Protein AF-A6M1L8-F1 (afdb_monomer_lite)

Secondary structure (DSSP, 8-state):
----S-EEEEEEETTEEEEEEE-TTSPBP-EEEEETTEEEEE-TT-PBP-SEEETTEEE-TTS-B----EEEEEE-TT--EEEEEEETTTEE--EEEEETTEEEEE-STT-PPP-SEEEEPSSTTPPEEEE-TTS-EEE--EEEE-TTT--EEEEETTEEP-EEEE-TTS-EEEE-TTSPBP-EEEEETTEEEEE-TTSPBP-SEEEE-SS-EEEE-TTSBBP-SEEETTEEE-TTT-BBP--SEEEEETTEEEEE-TTSPBP-EEEEETTEEEEE-SS--SS--TTBBP-SEEETTEEE-TTS-B-S---------------------BHHHHHHHHHHHHHHHHHHHTS--HHHHHHHHHHHHTTTTSSSTTGGGS----HHHHHHHHHH-HHHHHHTSTTSGGGEEE-TTT--EEEHHHHHHHHHHHHH-S--TTSS---TTSS-HHHHHHHHHHHHHHHHHHHTT--S-HHHHHHHHHHHHHSTTSSS-HHHHHHHHHHHHHHHHHHH-TT--HHHHHHHHHTT--S-HHHHHHHHTTSHHHHHHHHHHHHHH--SHHHHHHHHTT--S---HHHHHHHHHHHHHHHHHHHTT-

InterPro domains:
  IPR018337 Cell wall/choline-binding repeat [PF01473] (30-48)
  IPR018337 Cell wall/choline-binding repeat [PF01473] (245-259)
  IPR018337 Cell wall/choline-binding repeat [PF01473] (264-277)
  IPR018337 Cell wall/choline-binding repeat [PF19127] (162-206)
  IPR018337 Cell wall/choline-binding repeat [PS51170] (29-48)
  IPR018337 Cell wall/choline-binding repeat [PS51170] (161-181)
  IPR018337 Cell wall/choline-binding repeat [PS51170] (182-201)
  IPR018337 Cell wall/choline-binding repeat [PS51170] (203-222)
  IPR059823 YkzU-like domain [PF27189] (424-595)

Sequence (598 aa):
MDDNGGEWVQETVDGNSFWFYYDSNGDRVTGWIKSNGYWYYCYGDGTMAHDTMVDGYYVNDDGQWTKDEGSREIIDGNRDHFWYYVGTKGKAVTGWNKIGDTFHYYYYPDGSMARKDTINGSYSDSEEFYVDDDGNIASGTGWIKDEYSGKCYYYLEGSMQTGWVKGDDGTWYFLKSDGSMATGWQYINGFWYYLQSDGSMAANKWVNDGTGWYYLYKDGSMARGATANGYYVCQETGKMVTGAGWQHIDNKYFYLNGDDSVVTGWLKDKNIWYYFYPENSDSYYQGEMAEDTTIDGWNVGDDGGWDGESSNSQGTSDDGSTENSNRNTSSNSIIENVQKLEELAKEYYGTDDTYKINTGVMNVIRRKYNGLKWAVTAYPLDTGFIEYVRKNDDGLLNFFSDNGEGASLIDPKTGGEMDFLHFAATLNTEFTSHPGPGYVSAELSDLAGWAGDLQQSIGDLQKAQINSNIGDNVDDLTNSAKEIIGANVSSFSASDMLADVDARNIGVNLKSDSGLLLSKALQDYYSNGENSRYTTFVESYGGIDNLQKVVDGVTINARDPLTKDILNGNKISSISNNQLEALNRAFIEYLKNQTLNE

Structure (mmCIF, N/CA/C/O backbone):
data_AF-A6M1L8-F1
#
_entry.id   AF-A6M1L8-F1
#
loop_
_atom_site.group_PDB
_atom_site.id
_atom_site.type_symbol
_atom_site.label_atom_id
_atom_site.label_alt_id
_atom_site.label_comp_id
_atom_site.label_asym_id
_atom_site.label_entity_id
_atom_site.label_seq_id
_atom_site.pdbx_PDB_ins_code
_atom_site.Cartn_x
_atom_site.Cartn_y
_atom_site.Cartn_z
_atom_site.occupancy
_atom_site.B_iso_or_equiv
_atom_site.auth_seq_id
_atom_site.auth_comp_id
_atom_site.auth_asym_id
_atom_site.auth_atom_id
_atom_site.pdbx_PDB_model_num
ATOM 1 N N . MET A 1 1 ? 25.909 32.724 -34.476 1.00 40.31 1 MET A N 1
ATOM 2 C CA . MET A 1 1 ? 26.441 33.552 -35.570 1.00 40.31 1 MET A CA 1
ATOM 3 C C . MET A 1 1 ? 26.309 32.686 -36.802 1.00 40.31 1 MET A C 1
ATOM 5 O O . MET A 1 1 ? 26.901 31.617 -36.811 1.00 40.31 1 MET A O 1
ATOM 9 N N . ASP A 1 2 ? 25.388 33.038 -37.695 1.00 45.31 2 ASP A N 1
ATOM 10 C CA . ASP A 1 2 ? 25.149 32.310 -38.945 1.00 45.31 2 ASP A CA 1
ATOM 11 C C . ASP A 1 2 ? 26.040 32.921 -40.039 1.00 45.31 2 ASP A C 1
ATOM 13 O O . ASP A 1 2 ? 26.147 34.144 -40.100 1.00 45.31 2 ASP A O 1
ATOM 17 N N . ASP A 1 3 ? 26.686 32.050 -40.821 1.00 51.91 3 ASP A N 1
ATOM 18 C CA . ASP A 1 3 ? 27.523 32.281 -42.011 1.00 51.91 3 ASP A CA 1
ATOM 19 C C . ASP A 1 3 ? 28.590 33.391 -41.950 1.00 51.91 3 ASP A C 1
ATOM 21 O O . ASP A 1 3 ? 28.348 34.556 -42.260 1.00 51.91 3 ASP A O 1
ATOM 25 N N . ASN A 1 4 ? 29.844 32.982 -41.723 1.00 56.75 4 ASN A N 1
ATOM 26 C CA . ASN A 1 4 ? 31.040 33.806 -41.963 1.00 56.75 4 ASN A CA 1
ATOM 27 C C . ASN A 1 4 ? 31.448 33.880 -43.456 1.00 56.75 4 ASN A C 1
ATOM 29 O O . ASN A 1 4 ? 32.604 34.166 -43.753 1.00 56.75 4 ASN A O 1
ATOM 33 N N . GLY A 1 5 ? 30.539 33.606 -44.403 1.00 69.50 5 GLY A N 1
ATOM 34 C CA . GLY A 1 5 ? 30.810 33.734 -45.845 1.00 69.50 5 GLY A CA 1
ATOM 35 C C . GLY A 1 5 ? 31.966 32.873 -46.371 1.00 69.50 5 GLY A C 1
ATOM 36 O O . GLY A 1 5 ? 32.611 33.266 -47.340 1.00 69.50 5 GLY A O 1
ATOM 37 N N . GLY A 1 6 ? 32.250 31.752 -45.704 1.00 81.88 6 GLY A N 1
ATOM 38 C CA . GLY A 1 6 ? 33.289 30.800 -46.085 1.00 81.88 6 GLY A CA 1
ATOM 39 C C . GLY A 1 6 ? 32.756 29.654 -46.943 1.00 81.88 6 GLY A C 1
ATOM 40 O O . GLY A 1 6 ? 31.546 29.523 -47.145 1.00 81.88 6 GLY A O 1
ATOM 41 N N . GLU A 1 7 ? 33.659 28.817 -47.442 1.00 90.81 7 GLU A N 1
ATOM 42 C CA . GLU A 1 7 ? 33.337 27.717 -48.350 1.00 90.81 7 GLU A CA 1
ATOM 43 C C . GLU A 1 7 ? 33.984 26.393 -47.932 1.00 90.81 7 GLU A C 1
ATOM 45 O O . GLU A 1 7 ? 35.064 26.353 -47.339 1.00 90.81 7 GLU A O 1
ATOM 50 N N . TRP A 1 8 ? 33.294 25.298 -48.257 1.00 93.38 8 TRP A N 1
ATOM 51 C CA . TRP A 1 8 ? 33.807 23.941 -48.107 1.00 93.38 8 TRP A CA 1
ATOM 52 C C . TRP A 1 8 ? 34.560 23.526 -49.368 1.00 93.38 8 TRP A C 1
ATOM 54 O O . TRP A 1 8 ? 34.007 23.564 -50.468 1.00 93.38 8 TRP A O 1
ATOM 64 N N . VAL A 1 9 ? 35.803 23.080 -49.201 1.00 93.56 9 VAL A N 1
ATOM 65 C CA . VAL A 1 9 ? 36.676 22.612 -50.281 1.00 93.56 9 VAL A CA 1
ATOM 66 C C . VAL A 1 9 ? 37.102 21.178 -49.990 1.00 93.56 9 VAL A C 1
ATOM 68 O O . VAL A 1 9 ? 37.503 20.855 -48.871 1.00 93.56 9 VAL A O 1
ATOM 71 N N . GLN A 1 10 ? 37.012 20.310 -50.998 1.00 94.31 10 GLN A N 1
ATOM 72 C CA . GLN A 1 10 ? 37.535 18.951 -50.928 1.00 94.31 10 GLN A CA 1
ATOM 73 C C . GLN A 1 10 ? 38.934 18.913 -51.545 1.00 94.31 10 GLN A C 1
ATOM 75 O O . GLN A 1 10 ? 39.104 19.234 -52.723 1.00 94.31 10 GLN A O 1
ATOM 80 N N . GLU A 1 11 ? 39.928 18.480 -50.777 1.00 92.38 11 GLU A N 1
ATOM 81 C CA . GLU A 1 11 ? 41.299 18.302 -51.259 1.00 92.38 11 GLU A CA 1
ATOM 82 C C . GLU A 1 11 ? 41.704 16.831 -51.199 1.00 92.38 11 GLU A C 1
ATOM 84 O O . GLU A 1 11 ? 41.224 16.070 -50.361 1.00 92.38 11 GLU A O 1
ATOM 89 N N . THR A 1 12 ? 42.593 16.413 -52.103 1.00 90.38 12 THR A N 1
ATOM 90 C CA . THR A 1 12 ? 43.134 15.047 -52.112 1.00 90.38 12 THR A CA 1
ATOM 91 C C . THR A 1 12 ? 44.576 15.054 -51.628 1.00 90.38 12 THR A C 1
ATOM 93 O O . THR A 1 12 ? 45.433 15.671 -52.259 1.00 90.38 12 THR A O 1
ATOM 96 N N . VAL A 1 13 ? 44.849 14.331 -50.544 1.00 81.50 13 VAL A N 1
ATOM 97 C CA . VAL A 1 13 ? 46.181 14.170 -49.949 1.00 81.50 13 VAL A CA 1
ATOM 98 C C . VAL A 1 13 ? 46.515 12.682 -49.931 1.00 81.50 13 VAL A C 1
ATOM 100 O O . VAL A 1 13 ? 45.750 11.877 -49.407 1.00 81.50 13 VAL A O 1
ATOM 103 N N . ASP A 1 14 ? 47.623 12.301 -50.571 1.00 83.00 14 ASP A N 1
ATOM 104 C CA . ASP A 1 14 ? 48.104 10.912 -50.668 1.00 83.00 14 ASP A CA 1
ATOM 105 C C . ASP A 1 14 ? 47.052 9.891 -51.151 1.00 83.00 14 ASP A C 1
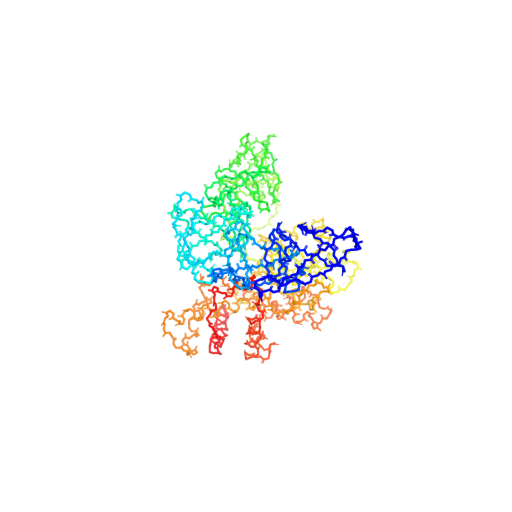ATOM 107 O O . ASP A 1 14 ? 47.060 8.721 -50.775 1.00 83.00 14 ASP A O 1
ATOM 111 N N . GLY A 1 15 ? 46.148 10.336 -52.031 1.00 83.25 15 GLY A N 1
ATOM 112 C CA . GLY A 1 15 ? 45.086 9.508 -52.609 1.00 83.25 15 GLY A CA 1
ATOM 113 C C . GLY A 1 15 ? 43.792 9.447 -51.792 1.00 83.25 15 GLY A C 1
ATOM 114 O O . GLY A 1 15 ? 42.840 8.823 -52.253 1.00 83.25 15 GLY A O 1
ATOM 115 N N . ASN A 1 16 ? 43.728 10.125 -50.642 1.00 82.62 16 ASN A N 1
ATOM 116 C CA . ASN A 1 16 ? 42.534 10.236 -49.804 1.00 82.62 16 ASN A CA 1
ATOM 117 C C . ASN A 1 16 ? 41.917 11.633 -49.922 1.00 82.62 16 ASN A C 1
ATOM 119 O O . ASN A 1 16 ? 42.639 12.628 -49.976 1.00 82.62 16 ASN A O 1
ATOM 123 N N . SER A 1 17 ? 40.587 11.716 -49.965 1.00 90.25 17 SER A N 1
ATOM 124 C CA . SER A 1 17 ? 39.860 12.985 -50.059 1.00 90.25 17 SER A CA 1
ATOM 125 C C . SER A 1 17 ? 39.425 13.467 -48.678 1.00 90.25 17 SER A C 1
ATOM 127 O O . SER A 1 17 ? 38.758 12.732 -47.957 1.00 90.25 17 SER A O 1
ATOM 129 N N . PHE A 1 18 ? 39.754 14.711 -48.339 1.00 92.69 18 PHE A N 1
ATOM 130 C CA . PHE A 1 18 ? 39.393 15.347 -47.073 1.00 92.69 18 PHE A CA 1
ATOM 131 C C . PHE A 1 18 ? 38.638 16.651 -47.332 1.00 92.69 18 PHE A C 1
ATOM 133 O O . PHE A 1 18 ? 38.859 17.308 -48.350 1.00 92.69 18 PHE A O 1
ATOM 140 N N . TRP A 1 19 ? 37.757 17.029 -46.407 1.00 95.44 19 TRP A N 1
ATOM 141 C CA . TRP A 1 19 ? 37.022 18.294 -46.451 1.00 95.44 19 TRP A CA 1
ATOM 142 C C . TRP A 1 19 ? 37.657 19.340 -45.537 1.00 95.44 19 TRP A C 1
ATOM 144 O O . TRP A 1 19 ? 38.130 19.026 -44.447 1.00 95.44 19 TRP A O 1
ATOM 154 N N . PHE A 1 20 ? 37.668 20.582 -46.009 1.00 94.50 20 PHE A N 1
ATOM 155 C CA . PHE A 1 20 ? 38.308 21.735 -45.390 1.00 94.50 20 PHE A CA 1
ATOM 156 C C . PHE A 1 20 ? 37.333 22.904 -45.459 1.00 94.50 20 PHE A C 1
ATOM 158 O O . PHE A 1 20 ? 36.641 23.062 -46.466 1.00 94.50 20 PHE A O 1
ATOM 165 N N . TYR A 1 21 ? 37.304 23.744 -44.428 1.00 93.69 21 TYR A N 1
ATOM 166 C CA . TYR A 1 21 ? 36.537 24.986 -44.456 1.00 93.69 21 TYR A CA 1
ATOM 167 C C . TYR A 1 21 ? 37.477 26.186 -44.500 1.00 93.69 21 TYR A C 1
ATOM 169 O O . TYR A 1 21 ? 38.362 26.321 -43.648 1.00 93.69 21 TYR A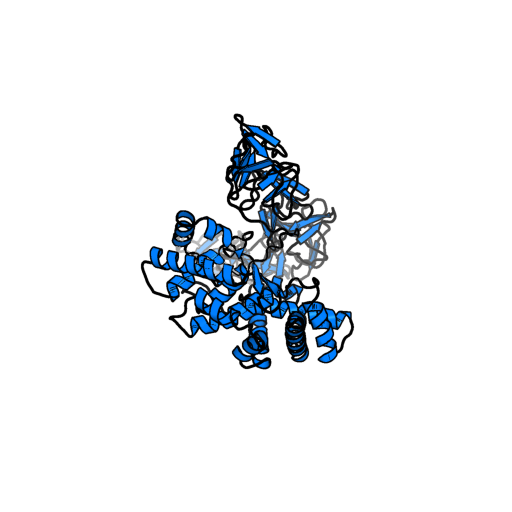 O 1
ATOM 177 N N . TYR A 1 22 ? 37.259 27.057 -45.480 1.00 91.88 22 TYR A N 1
ATOM 178 C CA . TYR A 1 22 ? 37.986 28.309 -45.646 1.00 91.88 22 TYR A CA 1
ATOM 179 C C . TYR A 1 22 ? 37.075 29.474 -45.286 1.00 91.88 22 TYR A C 1
ATOM 181 O O . TYR A 1 22 ? 35.927 29.521 -45.726 1.00 91.88 22 TYR A O 1
ATOM 189 N N . ASP A 1 23 ? 37.561 30.403 -44.467 1.00 89.38 23 ASP A N 1
ATOM 190 C CA . ASP A 1 23 ? 36.814 31.618 -44.152 1.00 89.38 23 ASP A CA 1
ATOM 191 C C . ASP A 1 23 ? 36.783 32.596 -45.344 1.00 89.38 23 ASP A C 1
ATOM 193 O O . ASP A 1 23 ? 37.383 32.365 -46.394 1.00 89.38 23 ASP A O 1
ATOM 197 N N . SER A 1 24 ? 36.093 33.729 -45.189 1.00 87.50 24 SER A N 1
ATOM 198 C CA . SER A 1 24 ? 35.987 34.747 -46.244 1.00 87.50 24 SER A CA 1
ATOM 199 C C . SER A 1 24 ? 37.325 35.368 -46.676 1.00 87.50 24 SER A C 1
ATOM 201 O O . SER A 1 24 ? 37.368 36.068 -47.688 1.00 87.50 24 SER A O 1
ATOM 203 N N . ASN A 1 25 ? 38.400 35.175 -45.904 1.00 88.12 25 ASN A N 1
ATOM 204 C CA . ASN A 1 25 ? 39.745 35.644 -46.234 1.00 88.12 25 ASN A CA 1
ATOM 205 C C . ASN A 1 25 ? 40.564 34.578 -46.980 1.00 88.12 25 ASN A C 1
ATOM 207 O O . ASN A 1 25 ? 41.665 34.879 -47.441 1.00 88.12 25 ASN A O 1
ATOM 211 N N . GLY A 1 26 ? 40.025 33.365 -47.137 1.00 86.06 26 GLY A N 1
ATOM 212 C CA . GLY A 1 26 ? 40.735 32.224 -47.705 1.00 86.06 26 GLY A CA 1
ATOM 213 C C . GLY A 1 26 ? 41.669 31.542 -46.706 1.00 86.06 26 GLY A C 1
ATOM 214 O O . GLY A 1 26 ? 42.557 30.801 -47.128 1.00 86.06 26 GLY A O 1
ATOM 215 N N . ASP A 1 27 ? 41.486 31.774 -45.402 1.00 89.69 27 ASP A N 1
ATOM 216 C CA . ASP A 1 27 ? 42.252 31.108 -44.352 1.00 89.69 27 ASP A CA 1
ATOM 217 C C . ASP A 1 27 ? 41.544 29.821 -43.903 1.00 89.69 27 ASP A C 1
ATOM 219 O O . ASP A 1 27 ? 40.321 29.775 -43.749 1.00 89.69 27 ASP A O 1
ATOM 223 N N . ARG A 1 28 ? 42.322 28.754 -43.678 1.00 91.12 28 ARG A N 1
ATOM 224 C CA . ARG A 1 28 ? 41.798 27.460 -43.217 1.00 91.12 28 ARG A CA 1
ATOM 225 C C . ARG A 1 28 ? 41.370 27.554 -41.753 1.00 91.12 28 ARG A C 1
ATOM 227 O O . ARG A 1 28 ? 42.165 27.939 -40.895 1.00 91.12 28 ARG A O 1
ATOM 234 N N . VAL A 1 29 ? 40.134 27.156 -41.465 1.00 92.56 29 VAL A N 1
ATOM 235 C CA . VAL A 1 29 ? 39.554 27.230 -40.118 1.00 92.56 29 VAL A CA 1
ATOM 236 C C . VAL A 1 29 ? 39.752 25.920 -39.354 1.00 92.56 29 VAL A C 1
ATOM 238 O O . VAL A 1 29 ? 39.668 24.832 -39.922 1.00 92.56 29 VAL A O 1
ATOM 241 N N . THR A 1 30 ? 39.990 26.031 -38.046 1.00 94.88 30 THR A N 1
ATOM 242 C CA . THR A 1 30 ? 40.072 24.916 -37.089 1.00 94.88 30 THR A CA 1
ATOM 243 C C . THR A 1 30 ? 39.086 25.137 -35.933 1.00 94.88 30 THR A C 1
ATOM 245 O O . THR A 1 30 ? 38.662 26.265 -35.670 1.00 94.88 30 THR A O 1
ATOM 248 N N . GLY A 1 31 ? 38.700 24.067 -35.240 1.00 94.81 31 GLY A N 1
ATOM 249 C CA . GLY A 1 31 ? 37.696 24.081 -34.175 1.00 94.81 31 GLY A CA 1
ATOM 250 C C . GLY A 1 31 ? 36.248 23.996 -34.677 1.00 94.81 31 GLY A C 1
ATOM 251 O O . GLY A 1 31 ? 35.984 23.647 -35.828 1.00 94.81 31 GLY A O 1
ATOM 252 N N . TRP A 1 32 ? 35.298 24.305 -33.787 1.00 94.38 32 TRP A N 1
ATOM 253 C CA . TRP A 1 32 ? 33.861 24.283 -34.080 1.00 94.38 32 TRP A CA 1
ATOM 254 C C . TRP A 1 32 ? 33.429 25.464 -34.954 1.00 94.38 32 TRP A C 1
ATOM 256 O O . TRP A 1 32 ? 33.646 26.625 -34.600 1.00 94.38 32 TRP A O 1
ATOM 266 N N . ILE A 1 33 ? 32.726 25.173 -36.046 1.00 93.75 33 ILE A N 1
ATOM 267 C CA . ILE A 1 33 ? 32.182 26.163 -36.980 1.00 93.75 33 ILE A CA 1
ATOM 268 C C . ILE A 1 33 ? 30.700 25.912 -37.247 1.00 93.75 33 ILE A C 1
ATOM 270 O O . ILE A 1 33 ? 30.244 24.771 -37.229 1.00 93.75 33 ILE A O 1
ATOM 274 N N . LYS A 1 34 ? 29.941 26.977 -37.523 1.00 91.69 34 LYS A N 1
ATOM 275 C CA . LYS A 1 34 ? 28.542 26.878 -37.949 1.00 91.69 34 LYS A CA 1
ATOM 276 C C . LYS A 1 34 ? 28.418 27.282 -39.416 1.00 91.69 34 LYS A C 1
ATOM 278 O O . LYS A 1 34 ? 28.767 28.408 -39.759 1.00 91.69 34 LYS A O 1
ATOM 283 N N . SER A 1 35 ? 27.906 26.386 -40.254 1.00 89.69 35 SER A N 1
ATOM 284 C CA . SER A 1 35 ? 27.716 26.595 -41.695 1.00 89.69 35 SER A CA 1
ATOM 285 C C . SER A 1 35 ? 26.369 26.013 -42.118 1.00 89.69 35 SER A C 1
ATOM 287 O O . SER A 1 35 ? 25.999 24.928 -41.674 1.00 89.69 35 SER A O 1
ATOM 289 N N . ASN A 1 36 ? 25.592 26.748 -42.921 1.00 87.31 36 ASN A N 1
ATOM 290 C CA . ASN A 1 36 ? 24.286 26.290 -43.425 1.00 87.31 36 ASN A CA 1
ATOM 291 C C . ASN A 1 36 ? 23.322 25.762 -42.338 1.00 87.31 36 ASN A C 1
ATOM 293 O O . ASN A 1 36 ? 22.536 24.848 -42.569 1.00 87.31 36 ASN A O 1
ATOM 297 N N . GLY A 1 37 ? 23.379 26.332 -41.130 1.00 87.88 37 GLY A N 1
ATOM 298 C CA . GLY A 1 37 ? 22.523 25.941 -40.004 1.00 87.88 37 GLY A CA 1
ATOM 299 C C . GLY A 1 37 ? 23.023 24.756 -39.168 1.00 87.88 37 GLY A C 1
ATOM 300 O O . GLY A 1 37 ? 22.480 24.543 -38.082 1.00 87.88 37 GLY A O 1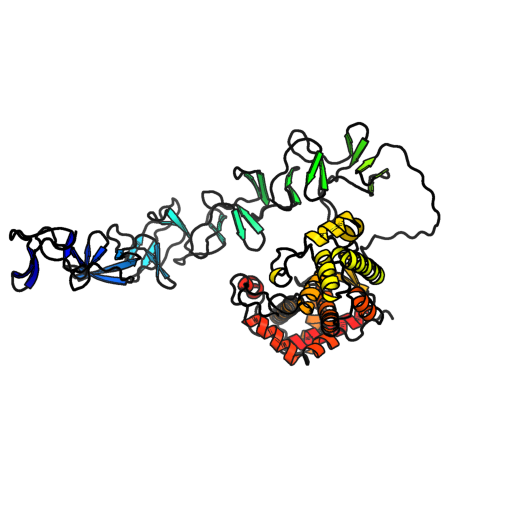
ATOM 301 N N . TYR A 1 38 ? 24.085 24.068 -39.591 1.00 91.69 38 TYR A N 1
ATOM 302 C CA . TYR A 1 38 ? 24.692 22.935 -38.887 1.00 91.69 38 TYR A CA 1
ATOM 303 C C . TYR A 1 38 ? 26.029 23.319 -38.251 1.00 91.69 38 TYR A C 1
ATOM 305 O O . TYR A 1 38 ? 26.689 24.264 -38.685 1.00 91.69 38 TYR A O 1
ATOM 313 N N . TRP A 1 39 ? 26.411 22.603 -37.193 1.00 94.31 39 TRP A N 1
ATOM 314 C CA . TRP A 1 39 ? 27.733 22.725 -36.578 1.00 94.31 39 TRP A CA 1
ATOM 315 C C . TRP A 1 39 ? 28.652 21.624 -37.100 1.00 94.31 39 TRP A C 1
ATOM 317 O O . TRP A 1 39 ? 28.213 20.488 -37.220 1.00 94.31 39 TRP A O 1
ATOM 327 N N . TYR A 1 40 ? 29.908 21.965 -37.361 1.00 94.62 40 TYR A N 1
ATOM 328 C CA . TYR A 1 40 ? 30.967 21.066 -37.817 1.00 94.62 40 TYR A CA 1
ATOM 329 C C . TYR A 1 40 ? 32.215 21.309 -36.978 1.00 94.62 40 TYR A C 1
ATOM 331 O O . TYR A 1 40 ? 32.352 22.376 -36.370 1.00 94.62 40 TYR A O 1
ATOM 339 N N . TYR A 1 41 ? 33.147 20.364 -36.989 1.00 95.31 41 TYR A N 1
ATOM 340 C CA . TYR A 1 41 ? 34.449 20.538 -36.362 1.00 95.31 41 TYR A CA 1
ATOM 341 C C . TYR A 1 41 ? 35.575 20.285 -37.358 1.00 95.31 41 TYR A C 1
ATOM 343 O O . TYR A 1 41 ? 35.570 19.272 -38.053 1.00 95.31 41 TYR A O 1
ATOM 351 N N . CYS A 1 42 ? 36.553 21.186 -37.396 1.00 95.00 42 CYS A N 1
ATOM 352 C CA . CYS A 1 42 ? 37.788 21.005 -38.151 1.00 95.00 42 CYS A CA 1
ATOM 353 C C . CYS A 1 42 ? 38.949 20.753 -37.179 1.00 95.00 42 CYS A C 1
ATOM 355 O O . CYS A 1 42 ? 39.158 21.533 -36.249 1.00 95.00 42 CYS A O 1
ATOM 357 N N . TYR A 1 43 ? 39.724 19.688 -37.382 1.00 93.81 43 TYR A N 1
ATOM 358 C CA . TYR A 1 43 ? 40.880 19.352 -36.546 1.00 93.81 43 TYR A CA 1
ATOM 359 C C . TYR A 1 43 ? 41.970 20.433 -36.589 1.00 93.81 43 TYR A C 1
ATOM 361 O O . TYR A 1 43 ? 41.888 21.401 -37.337 1.00 93.81 43 TYR A O 1
ATOM 369 N N . GLY A 1 44 ? 43.020 20.286 -35.776 1.00 92.00 44 GLY A N 1
ATOM 370 C CA . GLY A 1 44 ? 44.128 21.249 -35.738 1.00 92.00 44 GLY A CA 1
ATOM 371 C C . GLY A 1 44 ? 44.915 21.338 -37.047 1.00 92.00 44 GLY A C 1
ATOM 372 O O . GLY A 1 44 ? 45.490 22.384 -37.340 1.00 92.00 44 GLY A O 1
ATOM 373 N N . ASP A 1 45 ? 44.916 20.267 -37.846 1.00 90.88 45 ASP A N 1
ATOM 374 C CA . ASP A 1 45 ? 45.413 20.338 -39.214 1.00 90.88 45 ASP A CA 1
ATOM 375 C C . ASP A 1 45 ? 44.423 21.060 -40.133 1.00 90.88 45 ASP A C 1
ATOM 377 O O . ASP A 1 45 ? 44.884 21.679 -41.076 1.00 90.88 45 ASP A O 1
ATOM 381 N N . GLY A 1 46 ? 43.128 21.066 -39.797 1.00 90.56 46 GLY A N 1
ATOM 382 C CA . GLY A 1 46 ? 41.983 21.717 -40.436 1.00 90.56 46 GLY A CA 1
ATOM 383 C C . GLY A 1 46 ? 41.139 20.777 -41.302 1.00 90.56 46 GLY A C 1
ATOM 384 O O . GLY A 1 46 ? 40.436 21.248 -42.194 1.00 90.56 46 GLY A O 1
ATOM 385 N N . THR A 1 47 ? 41.301 19.458 -41.160 1.00 94.25 47 THR A N 1
ATOM 386 C CA . THR A 1 47 ? 40.440 18.454 -41.804 1.00 94.25 47 THR A CA 1
ATOM 387 C C . THR A 1 47 ? 39.114 18.361 -41.053 1.00 94.25 47 THR A C 1
ATOM 389 O O . THR A 1 47 ? 39.083 18.495 -39.831 1.00 94.25 47 THR A O 1
ATOM 392 N N . MET A 1 48 ? 38.007 18.174 -41.766 1.00 95.69 48 MET A N 1
ATOM 393 C CA . MET A 1 48 ? 36.683 18.039 -41.161 1.00 95.69 48 MET A CA 1
ATOM 394 C C . MET A 1 48 ? 36.554 16.696 -40.436 1.00 95.69 48 MET A C 1
ATOM 396 O O . MET A 1 48 ? 36.820 15.646 -41.020 1.00 95.69 48 MET A O 1
ATOM 400 N N . ALA A 1 49 ? 36.098 16.732 -39.188 1.00 94.38 49 ALA A N 1
ATOM 401 C CA . ALA A 1 49 ? 35.649 15.548 -38.474 1.00 94.38 49 ALA A CA 1
ATOM 402 C C . ALA A 1 49 ? 34.341 15.033 -39.087 1.00 94.38 49 ALA A C 1
ATOM 404 O O . ALA A 1 49 ? 33.423 15.815 -39.332 1.00 94.38 49 ALA A O 1
ATOM 405 N N . HIS A 1 50 ? 34.247 13.726 -39.306 1.00 92.31 50 HIS A N 1
ATOM 406 C CA . HIS A 1 50 ? 33.033 13.065 -39.775 1.00 92.31 50 HIS A CA 1
ATOM 407 C C . HIS A 1 50 ? 32.920 11.670 -39.158 1.00 92.31 50 HIS A C 1
ATOM 409 O O . HIS A 1 50 ? 33.936 11.057 -38.836 1.00 92.31 50 HIS A O 1
ATOM 415 N N . ASP A 1 51 ? 31.680 11.230 -38.947 1.00 89.81 51 ASP A N 1
ATOM 416 C CA . ASP A 1 51 ? 31.297 9.970 -38.295 1.00 89.81 51 ASP A CA 1
ATOM 417 C C . ASP A 1 51 ? 32.102 9.660 -37.019 1.00 89.81 51 ASP A C 1
ATOM 419 O O . ASP A 1 51 ? 32.697 8.597 -36.849 1.00 89.81 51 ASP A O 1
ATOM 423 N N . THR A 1 52 ? 32.198 10.646 -36.124 1.00 89.69 52 THR A N 1
ATOM 424 C CA . THR A 1 52 ? 33.104 10.566 -34.973 1.00 89.69 52 THR A CA 1
ATOM 425 C C . THR A 1 52 ? 32.647 11.419 -33.788 1.00 89.69 52 THR A C 1
ATOM 427 O O . THR A 1 52 ? 31.709 12.215 -33.887 1.00 89.69 52 THR A O 1
ATOM 430 N N . MET A 1 53 ? 33.308 11.240 -32.642 1.00 87.38 53 MET A N 1
ATOM 431 C CA . MET A 1 53 ? 33.105 12.026 -31.426 1.00 87.38 53 MET A CA 1
ATOM 432 C C . MET A 1 53 ? 34.152 13.133 -31.315 1.00 87.38 53 MET A C 1
ATOM 434 O O . MET A 1 53 ? 35.353 12.888 -31.408 1.00 87.38 53 MET A O 1
ATOM 438 N N . VAL A 1 54 ? 33.698 14.353 -31.039 1.00 89.00 54 VAL A N 1
ATOM 439 C CA . VAL A 1 54 ? 34.551 15.518 -30.790 1.00 89.00 54 VAL A CA 1
ATOM 440 C C . VAL A 1 54 ? 34.057 16.244 -29.549 1.00 89.00 54 VAL A C 1
ATOM 442 O O . VAL A 1 54 ? 32.896 16.635 -29.481 1.00 89.00 54 VAL A O 1
ATOM 445 N N . ASP A 1 55 ? 34.921 16.437 -28.551 1.00 86.62 55 ASP A N 1
ATOM 446 C CA . ASP A 1 55 ? 34.572 17.097 -27.280 1.00 86.62 55 ASP A CA 1
ATOM 447 C C . ASP A 1 55 ? 33.323 16.490 -26.591 1.00 86.62 55 ASP A C 1
ATOM 449 O O . ASP A 1 55 ? 32.557 17.170 -25.898 1.00 86.62 55 ASP A O 1
ATOM 453 N N . GLY A 1 56 ? 33.105 15.188 -26.808 1.00 82.94 56 GLY A N 1
ATOM 454 C CA . GLY A 1 56 ? 31.939 14.434 -26.349 1.00 82.94 56 GLY A CA 1
ATOM 455 C C . GLY A 1 56 ? 30.678 14.602 -27.202 1.00 82.94 56 GLY A C 1
ATOM 456 O O . GLY A 1 56 ? 29.636 14.097 -26.803 1.00 82.94 56 GLY A O 1
ATOM 457 N N . TYR A 1 57 ? 30.726 15.299 -28.337 1.00 88.94 57 TYR A N 1
ATOM 458 C CA . TYR A 1 57 ? 29.607 15.472 -29.264 1.00 88.94 57 TYR A CA 1
ATOM 459 C C . TYR A 1 57 ? 29.792 14.644 -30.531 1.00 88.94 57 TYR A C 1
ATOM 461 O O . TYR A 1 57 ? 30.874 14.629 -31.112 1.00 88.94 57 TYR A O 1
ATOM 469 N N . TYR A 1 58 ? 28.715 14.012 -30.993 1.00 89.56 58 TYR A N 1
ATOM 470 C CA . TYR A 1 58 ? 28.748 13.225 -32.223 1.00 89.56 58 TYR A CA 1
ATOM 471 C C . TYR A 1 58 ? 28.514 14.107 -33.455 1.00 89.56 58 TYR A C 1
ATOM 473 O O . TYR A 1 58 ? 27.556 14.890 -33.497 1.00 89.56 58 TYR A O 1
ATOM 481 N N . VAL A 1 59 ? 29.369 13.946 -34.465 1.00 91.06 59 VAL A N 1
ATOM 482 C CA . VAL A 1 59 ? 29.167 14.461 -35.823 1.00 91.06 59 VAL A CA 1
ATOM 483 C C . VAL A 1 59 ? 28.911 13.289 -36.773 1.00 91.06 59 VAL A C 1
ATOM 485 O O . VAL A 1 59 ? 29.597 12.274 -36.694 1.00 91.06 59 VAL A O 1
ATOM 488 N N . ASN A 1 60 ? 27.903 13.403 -37.639 1.00 90.56 60 ASN A N 1
ATOM 489 C CA . ASN A 1 60 ? 27.514 12.338 -38.572 1.00 90.56 60 ASN A CA 1
ATOM 490 C C . ASN A 1 60 ? 28.503 12.199 -39.750 1.00 90.56 60 ASN A C 1
ATOM 492 O O . ASN A 1 60 ? 29.512 12.900 -39.805 1.00 90.56 60 ASN A O 1
ATOM 496 N N . ASP A 1 61 ? 28.214 11.310 -40.703 1.00 90.94 61 ASP A N 1
ATOM 497 C CA . ASP A 1 61 ? 29.051 11.071 -41.896 1.00 90.94 61 ASP A CA 1
ATOM 498 C C . ASP A 1 61 ? 29.246 12.322 -42.780 1.00 90.94 61 ASP A C 1
ATOM 500 O O . ASP A 1 61 ? 30.281 12.493 -43.416 1.00 90.94 61 ASP A O 1
ATOM 504 N N . ASP A 1 62 ? 28.304 13.270 -42.737 1.00 92.75 62 ASP A N 1
ATOM 505 C CA . ASP A 1 62 ? 28.430 14.575 -43.398 1.00 92.75 62 ASP A CA 1
ATOM 506 C C . ASP A 1 62 ? 29.222 15.604 -42.558 1.00 92.75 62 ASP A C 1
ATOM 508 O O . ASP A 1 62 ? 29.321 16.771 -42.938 1.00 92.75 62 ASP A O 1
ATOM 512 N N . GLY A 1 63 ? 29.741 15.215 -41.388 1.00 92.69 63 GLY A N 1
ATOM 513 C CA . GLY A 1 63 ? 30.430 16.080 -40.422 1.00 92.69 63 GLY A CA 1
ATOM 514 C C . GLY A 1 63 ? 29.512 16.986 -39.600 1.00 92.69 63 GLY A C 1
ATOM 515 O O . GLY A 1 63 ? 29.986 17.852 -38.862 1.00 92.69 63 GLY A O 1
ATOM 516 N N . GLN A 1 64 ? 28.196 16.804 -39.706 1.00 94.38 64 GLN A N 1
ATOM 517 C CA . GLN A 1 64 ? 27.208 17.634 -39.029 1.00 94.38 64 GLN A CA 1
ATOM 518 C C . GLN A 1 64 ? 26.974 17.126 -37.611 1.00 94.38 64 GLN A C 1
ATOM 520 O O . GLN A 1 64 ? 26.613 15.968 -37.394 1.00 94.38 64 GLN A O 1
ATOM 525 N N . TRP A 1 65 ? 27.091 18.015 -36.632 1.00 93.19 65 TRP A N 1
ATOM 526 C CA . TRP A 1 65 ? 26.624 17.752 -35.281 1.00 93.19 65 TRP A CA 1
ATOM 527 C C . TRP A 1 65 ? 25.122 17.485 -35.279 1.00 93.19 65 TRP A C 1
ATOM 529 O O . TRP A 1 65 ? 24.325 18.301 -35.760 1.00 93.19 65 TRP A O 1
ATOM 539 N N . THR A 1 66 ? 24.738 16.368 -34.672 1.00 86.25 66 THR A N 1
ATOM 540 C CA . THR A 1 66 ? 23.343 15.956 -34.545 1.00 86.25 66 THR A CA 1
ATOM 541 C C . THR A 1 66 ? 22.933 15.806 -33.080 1.00 86.25 66 THR A C 1
ATOM 543 O O . THR A 1 66 ? 23.753 15.603 -32.188 1.00 86.25 66 THR A O 1
ATOM 546 N N . LYS A 1 67 ? 21.626 15.925 -32.831 1.00 84.56 67 LYS A N 1
ATOM 547 C CA . LYS A 1 67 ? 20.990 15.651 -31.535 1.00 84.56 67 LYS A CA 1
ATOM 548 C C . LYS A 1 67 ? 20.394 14.246 -31.461 1.00 84.56 67 LYS A C 1
ATOM 550 O O . LYS A 1 67 ? 19.726 13.950 -30.475 1.00 84.56 67 LYS A O 1
ATOM 555 N N . ASP A 1 68 ? 20.590 13.436 -32.497 1.00 83.69 68 ASP A N 1
ATOM 556 C CA . ASP A 1 68 ? 19.992 12.111 -32.599 1.00 83.69 68 ASP A CA 1
ATOM 557 C C . ASP A 1 68 ? 20.545 11.194 -31.515 1.00 83.69 68 ASP A C 1
ATOM 559 O O . ASP A 1 68 ? 21.750 10.937 -31.447 1.00 83.69 68 ASP A O 1
ATOM 563 N N . GLU A 1 69 ? 19.644 10.688 -30.681 1.00 85.00 69 GLU A N 1
ATOM 564 C CA . GLU A 1 69 ? 19.991 9.774 -29.602 1.00 85.00 69 GLU A CA 1
ATOM 565 C C . GLU A 1 69 ? 20.292 8.368 -30.134 1.00 85.00 69 GLU A C 1
ATOM 567 O O . GLU A 1 69 ? 19.837 7.962 -31.210 1.00 85.00 69 GLU A O 1
ATOM 572 N N . GLY A 1 70 ? 21.070 7.611 -29.364 1.00 84.44 70 GLY A N 1
ATOM 573 C CA . GLY A 1 70 ? 21.286 6.187 -29.592 1.00 84.44 70 GLY A CA 1
ATOM 574 C C . GLY A 1 70 ? 22.750 5.770 -29.638 1.00 84.44 70 GLY A C 1
ATOM 575 O O . GLY A 1 70 ? 23.671 6.580 -29.516 1.00 84.44 70 GLY A O 1
ATOM 576 N N . SER A 1 71 ? 22.947 4.468 -29.821 1.00 86.00 71 SER A N 1
ATOM 577 C CA . SER A 1 71 ? 24.270 3.852 -29.851 1.00 86.00 71 SER A CA 1
ATOM 578 C C . SER A 1 71 ? 25.039 4.226 -31.118 1.00 86.00 71 SER A C 1
ATOM 580 O O . SER A 1 71 ? 24.460 4.314 -32.206 1.00 86.00 71 SER A O 1
ATOM 582 N N . ARG A 1 72 ? 26.345 4.445 -30.974 1.00 86.56 72 ARG A N 1
ATOM 583 C CA . ARG A 1 72 ? 27.294 4.693 -32.064 1.00 86.56 72 ARG A CA 1
ATOM 584 C C . ARG A 1 72 ? 28.507 3.797 -31.877 1.00 86.56 72 ARG A C 1
ATOM 586 O O . ARG A 1 72 ? 29.007 3.671 -30.763 1.00 86.56 72 ARG A O 1
ATOM 593 N N . GLU A 1 73 ? 28.954 3.195 -32.965 1.00 88.50 73 GLU A N 1
ATOM 594 C CA . GLU A 1 73 ? 30.206 2.454 -33.047 1.00 88.50 73 GLU A CA 1
ATOM 595 C C . GLU A 1 73 ? 31.150 3.269 -33.925 1.00 88.50 73 GLU A C 1
ATOM 597 O O . GLU A 1 73 ? 30.802 3.594 -35.056 1.00 88.50 73 GLU A O 1
ATOM 602 N N . ILE A 1 74 ? 32.307 3.636 -33.387 1.00 85.62 74 ILE A N 1
ATOM 603 C CA . ILE A 1 74 ? 33.324 4.421 -34.084 1.00 85.62 74 ILE A CA 1
ATOM 604 C C . ILE A 1 74 ? 34.587 3.578 -34.147 1.00 85.62 74 ILE A C 1
ATOM 606 O O . ILE A 1 74 ? 35.015 3.014 -33.141 1.00 85.62 74 ILE A O 1
ATOM 610 N N . ILE A 1 75 ? 35.175 3.491 -35.336 1.00 83.62 75 ILE A N 1
ATOM 611 C CA . ILE A 1 75 ? 36.390 2.722 -35.584 1.00 83.62 75 ILE A CA 1
ATOM 612 C C . ILE A 1 75 ? 37.547 3.704 -35.739 1.00 83.62 75 ILE A C 1
ATOM 614 O O . ILE A 1 75 ? 37.492 4.597 -36.586 1.00 83.62 75 ILE A O 1
ATOM 618 N N . ASP A 1 76 ? 38.591 3.554 -34.929 1.00 77.94 76 ASP A N 1
ATOM 619 C CA . ASP A 1 76 ? 39.769 4.413 -35.029 1.00 77.94 76 ASP A CA 1
ATOM 620 C C . ASP A 1 76 ? 40.730 3.980 -36.157 1.00 77.94 76 ASP A C 1
ATOM 622 O O . ASP A 1 76 ? 40.538 2.978 -36.855 1.00 77.94 76 ASP A O 1
ATOM 626 N N . GLY A 1 77 ? 41.821 4.732 -36.334 1.00 69.62 77 GLY A N 1
ATOM 627 C CA . GLY A 1 77 ? 42.840 4.436 -37.346 1.00 69.62 77 GLY A CA 1
ATOM 628 C C . GLY A 1 77 ? 43.554 3.084 -37.177 1.00 69.62 77 GLY A C 1
ATOM 629 O O . GLY A 1 77 ? 44.148 2.595 -38.141 1.00 69.62 77 GLY A O 1
ATOM 630 N N . ASN A 1 78 ? 43.481 2.460 -35.998 1.00 77.88 78 ASN A N 1
ATOM 631 C CA . ASN A 1 78 ? 44.044 1.140 -35.704 1.00 77.88 78 ASN A CA 1
ATOM 632 C C . ASN A 1 78 ? 43.028 0.000 -35.861 1.00 77.88 78 ASN A C 1
ATOM 634 O O . ASN A 1 78 ? 43.408 -1.165 -35.730 1.00 77.88 78 ASN A O 1
ATOM 638 N N . ARG A 1 79 ? 41.784 0.313 -36.247 1.00 75.62 79 ARG A N 1
ATOM 639 C CA . ARG A 1 79 ? 40.639 -0.610 -36.289 1.00 75.62 79 ARG A CA 1
ATOM 640 C C . ARG A 1 79 ? 40.168 -1.055 -34.908 1.00 75.62 79 ARG A C 1
ATOM 642 O O . ARG A 1 79 ? 39.536 -2.106 -34.805 1.00 75.62 79 ARG A O 1
ATOM 649 N N . ASP A 1 80 ? 40.458 -0.273 -33.877 1.00 78.06 80 ASP A N 1
ATOM 650 C CA . ASP A 1 80 ? 39.845 -0.466 -32.574 1.00 78.06 80 ASP A CA 1
ATOM 651 C C . ASP A 1 80 ? 38.432 0.115 -32.614 1.00 78.06 80 ASP A C 1
ATOM 653 O O . ASP A 1 80 ? 38.183 1.180 -33.184 1.00 78.06 80 ASP A O 1
ATOM 657 N N . HIS A 1 81 ? 37.487 -0.633 -32.058 1.00 83.50 81 HIS A N 1
ATOM 658 C CA . HIS A 1 81 ? 36.081 -0.268 -32.054 1.00 83.50 81 HIS A CA 1
ATOM 659 C C . HIS A 1 81 ? 35.731 0.378 -30.711 1.00 83.50 81 HIS A C 1
ATOM 661 O O . HIS A 1 81 ? 35.996 -0.188 -29.649 1.00 83.50 81 HIS A O 1
ATOM 667 N N . PHE A 1 82 ? 35.092 1.540 -30.763 1.00 84.44 82 PHE A N 1
ATOM 668 C CA . PHE A 1 82 ? 34.648 2.300 -29.604 1.00 84.44 82 PHE A CA 1
ATOM 669 C C . PHE A 1 82 ? 33.136 2.464 -29.658 1.00 84.44 82 PHE A C 1
ATOM 671 O O . PHE A 1 82 ? 32.580 2.890 -30.670 1.00 84.44 82 PHE A O 1
ATOM 678 N N . TRP A 1 83 ? 32.462 2.144 -28.557 1.00 86.00 83 TRP A N 1
ATOM 679 C CA . TRP A 1 83 ? 31.010 2.258 -28.461 1.00 86.00 83 TRP A CA 1
ATOM 680 C C . TRP A 1 83 ? 30.626 3.412 -27.558 1.00 86.00 83 TRP A C 1
ATOM 682 O O . TRP A 1 83 ? 31.130 3.542 -26.447 1.00 86.00 83 TRP A O 1
ATOM 692 N N . TYR A 1 84 ? 29.690 4.219 -28.031 1.00 86.50 84 TYR A N 1
ATOM 693 C CA . TYR A 1 84 ? 29.159 5.374 -27.327 1.00 86.50 84 TYR A CA 1
ATOM 694 C C . TYR A 1 84 ? 27.639 5.296 -27.308 1.00 86.50 84 TYR A C 1
ATOM 696 O O . TYR A 1 84 ? 27.026 4.756 -28.230 1.00 86.50 84 TYR A O 1
ATOM 704 N N . TYR A 1 85 ? 27.018 5.903 -26.301 1.00 86.12 85 TYR A N 1
ATOM 705 C CA . TYR A 1 85 ? 25.597 6.221 -26.345 1.00 86.12 85 TYR A CA 1
ATOM 706 C C . TYR A 1 85 ? 25.417 7.735 -26.342 1.00 86.12 85 TYR A C 1
ATOM 708 O O . TYR A 1 85 ? 25.799 8.427 -25.397 1.00 86.12 85 TYR A O 1
ATOM 716 N N . VAL A 1 86 ? 24.862 8.259 -27.433 1.00 84.94 86 VAL A N 1
ATOM 717 C CA . VAL A 1 86 ? 24.563 9.682 -27.578 1.00 84.94 86 VAL A CA 1
ATOM 718 C C . VAL A 1 86 ? 23.241 9.951 -26.866 1.00 84.94 86 VAL A C 1
ATOM 720 O O . VAL A 1 86 ? 22.198 9.438 -27.267 1.00 84.94 86 VAL A O 1
ATOM 723 N N . GLY A 1 87 ? 23.292 10.726 -25.784 1.00 79.25 87 GLY A N 1
ATOM 724 C CA . GLY A 1 87 ? 22.121 11.112 -25.005 1.00 79.25 87 GLY A CA 1
ATOM 725 C C . GLY A 1 87 ? 21.496 12.428 -25.475 1.00 79.25 87 GLY A C 1
ATOM 726 O O . GLY A 1 87 ? 21.843 12.991 -26.519 1.00 79.25 87 GLY A O 1
ATOM 727 N N . THR A 1 88 ? 20.591 12.964 -24.651 1.00 71.31 88 THR A N 1
ATOM 728 C CA . THR A 1 88 ? 19.888 14.222 -24.939 1.00 71.31 88 THR A CA 1
ATOM 729 C C . THR A 1 88 ? 20.875 15.342 -25.288 1.00 71.31 88 THR A C 1
ATOM 731 O O . THR A 1 88 ? 21.835 15.586 -24.555 1.00 71.31 88 THR A O 1
ATOM 734 N N . LY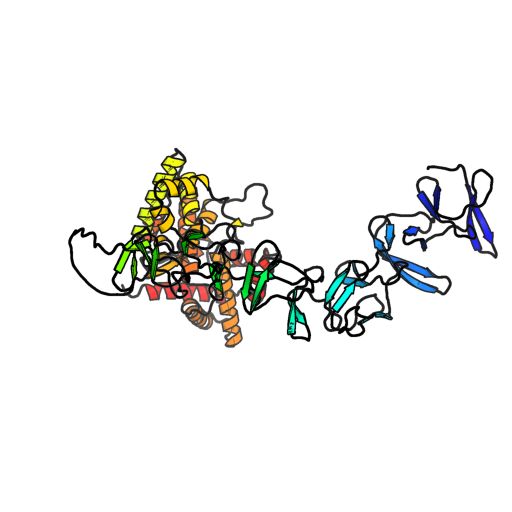S A 1 89 ? 20.606 16.074 -26.379 1.00 73.94 89 LYS A N 1
ATOM 735 C CA . LYS A 1 89 ? 21.462 17.151 -26.927 1.00 73.94 89 LYS A CA 1
ATOM 736 C C . LYS A 1 89 ? 22.738 16.673 -27.639 1.00 73.94 89 LYS A C 1
ATOM 738 O O . LYS A 1 89 ? 23.652 17.478 -27.789 1.00 73.94 89 LYS A O 1
ATOM 743 N N . GLY A 1 90 ? 22.804 15.428 -28.108 1.00 74.19 90 GLY A N 1
ATOM 744 C CA . GLY A 1 90 ? 23.877 15.004 -29.015 1.00 74.19 90 GLY A CA 1
ATOM 745 C C . GLY A 1 90 ? 25.236 14.794 -28.345 1.00 74.19 90 GLY A C 1
ATOM 746 O O . GLY A 1 90 ? 26.256 14.825 -29.031 1.00 74.19 90 GLY A O 1
ATOM 747 N N . LYS A 1 91 ? 25.260 14.641 -27.013 1.00 84.81 91 LYS A N 1
ATOM 748 C CA . LYS A 1 91 ? 26.478 14.426 -26.224 1.00 84.81 91 LYS A CA 1
ATOM 749 C C . LYS A 1 91 ? 26.543 12.981 -25.727 1.00 84.81 91 LYS A C 1
ATOM 751 O O . LYS A 1 91 ? 25.521 12.449 -25.293 1.00 84.81 91 LYS A O 1
ATOM 756 N N . ALA A 1 92 ? 27.720 12.366 -25.769 1.00 85.56 92 ALA A N 1
ATOM 757 C CA . ALA A 1 92 ? 27.975 11.062 -25.172 1.00 85.56 92 ALA A CA 1
ATOM 758 C C . ALA A 1 92 ? 27.635 11.077 -23.675 1.00 85.56 92 ALA A C 1
ATOM 760 O O . ALA A 1 92 ? 27.981 12.025 -22.960 1.00 85.56 92 ALA A O 1
ATOM 761 N N . VAL A 1 93 ? 26.947 10.037 -23.211 1.00 83.19 93 VAL A N 1
ATOM 762 C CA . VAL A 1 93 ? 26.729 9.812 -21.780 1.00 83.19 93 VAL A CA 1
ATOM 763 C C . VAL A 1 93 ? 27.998 9.262 -21.126 1.00 83.19 93 VAL A C 1
ATOM 765 O O . VAL A 1 93 ? 28.813 8.612 -21.772 1.00 83.19 93 VAL A O 1
ATOM 768 N N . THR A 1 94 ? 28.156 9.522 -19.832 1.00 77.38 94 THR A N 1
ATOM 769 C CA . THR A 1 94 ? 29.226 8.969 -18.988 1.00 77.38 94 THR A CA 1
ATOM 770 C C . THR A 1 94 ? 28.605 8.320 -17.754 1.00 77.38 94 THR A C 1
ATOM 772 O O . THR A 1 94 ? 27.476 8.652 -17.380 1.00 77.38 94 THR A O 1
ATOM 775 N N . GLY A 1 95 ? 29.332 7.413 -17.109 1.00 72.25 95 GLY A N 1
ATOM 776 C CA . GLY A 1 95 ? 28.856 6.648 -15.959 1.00 72.25 95 GLY A CA 1
ATOM 777 C C . GLY A 1 95 ? 27.844 5.563 -16.331 1.00 72.25 95 GLY A C 1
ATOM 778 O O . GLY A 1 95 ? 27.778 5.095 -17.473 1.00 72.25 95 GLY A O 1
ATOM 779 N N . TRP A 1 96 ? 27.049 5.143 -15.349 1.00 70.50 96 TRP A N 1
ATOM 780 C CA . TRP A 1 96 ? 26.053 4.086 -15.522 1.00 70.50 96 TRP A CA 1
ATOM 781 C C . TRP A 1 96 ? 24.826 4.592 -16.273 1.00 70.50 96 TRP A C 1
ATOM 783 O O . TRP A 1 96 ? 24.133 5.496 -15.806 1.00 70.50 96 TRP A O 1
ATOM 793 N N . ASN A 1 97 ? 24.522 3.978 -17.417 1.00 70.81 97 ASN A N 1
ATOM 794 C CA . ASN A 1 97 ? 23.377 4.358 -18.237 1.00 70.81 97 ASN A CA 1
ATOM 795 C C . ASN A 1 97 ? 22.528 3.136 -18.585 1.00 70.81 97 ASN A C 1
ATOM 797 O O . ASN A 1 97 ? 23.032 2.111 -19.043 1.00 70.81 97 ASN A O 1
ATOM 801 N N . LYS A 1 98 ? 21.217 3.258 -18.362 1.00 71.69 98 LYS A N 1
ATOM 802 C CA . LYS A 1 98 ? 20.252 2.221 -18.723 1.00 71.69 98 LYS A CA 1
ATOM 803 C C . LYS A 1 98 ? 19.866 2.376 -20.190 1.00 71.69 98 LYS A C 1
ATOM 805 O O . LYS A 1 98 ? 19.329 3.412 -20.576 1.00 71.69 98 LYS A O 1
ATOM 810 N N . ILE A 1 99 ? 20.119 1.343 -20.985 1.00 71.50 99 ILE A N 1
ATOM 811 C CA . ILE A 1 99 ? 19.787 1.291 -22.409 1.00 71.50 99 ILE A CA 1
ATOM 812 C C . ILE A 1 99 ? 18.947 0.034 -22.627 1.00 71.50 99 ILE A C 1
ATOM 814 O O . ILE A 1 99 ? 19.424 -1.087 -22.460 1.00 71.50 99 ILE A O 1
ATOM 818 N N . GLY A 1 100 ? 17.664 0.226 -22.943 1.00 71.31 100 GLY A N 1
ATOM 819 C CA . GLY A 1 100 ? 16.683 -0.858 -22.866 1.00 71.31 100 GLY A CA 1
ATOM 820 C C . GLY A 1 100 ? 16.518 -1.346 -21.423 1.00 71.31 100 GLY A C 1
ATOM 821 O O . GLY A 1 100 ? 16.305 -0.540 -20.514 1.00 71.31 100 GLY A O 1
ATOM 822 N N . ASP A 1 101 ? 16.641 -2.655 -21.210 1.00 59.41 101 ASP A N 1
ATOM 823 C CA . ASP A 1 101 ? 16.553 -3.277 -19.882 1.00 59.41 101 ASP A CA 1
ATOM 824 C C . ASP A 1 101 ? 17.911 -3.426 -19.180 1.00 59.41 101 ASP A C 1
ATOM 826 O O . ASP A 1 101 ? 17.949 -3.770 -17.997 1.00 59.41 101 ASP A O 1
ATOM 830 N N . THR A 1 102 ? 19.010 -3.098 -19.864 1.00 63.00 102 THR A N 1
ATOM 831 C CA . THR A 1 102 ? 20.371 -3.391 -19.402 1.00 63.00 102 THR A CA 1
ATOM 832 C C . THR A 1 102 ? 21.146 -2.119 -19.068 1.00 63.00 102 THR A C 1
ATOM 834 O O . THR A 1 102 ? 21.076 -1.106 -19.771 1.00 63.00 102 THR A O 1
ATOM 837 N N . PHE A 1 103 ? 21.895 -2.160 -17.969 1.00 67.81 103 PHE A N 1
ATOM 838 C CA . PHE A 1 103 ? 22.792 -1.084 -17.565 1.00 67.81 103 PHE A CA 1
ATOM 839 C C . PHE A 1 103 ? 24.171 -1.293 -18.186 1.00 67.81 103 PHE A C 1
ATOM 841 O O . PHE A 1 103 ? 24.764 -2.353 -18.023 1.00 67.81 103 PHE A O 1
ATOM 848 N N . HIS A 1 104 ? 24.674 -0.261 -18.859 1.00 69.81 104 HIS A N 1
ATOM 849 C CA . HIS A 1 104 ? 25.993 -0.245 -19.486 1.00 69.81 104 HIS A CA 1
ATOM 850 C C . HIS A 1 104 ? 26.859 0.825 -18.811 1.00 69.81 104 HIS A C 1
ATOM 852 O O . HIS A 1 104 ? 26.357 1.899 -18.444 1.00 69.81 104 HIS A O 1
ATOM 858 N N . TYR A 1 105 ? 28.153 0.542 -18.643 1.00 69.88 105 TYR A N 1
ATOM 859 C CA . TYR A 1 105 ? 29.092 1.464 -18.001 1.00 69.88 105 TYR A CA 1
ATOM 860 C C . TYR A 1 105 ? 29.949 2.226 -19.017 1.00 69.88 105 TYR A C 1
ATOM 862 O O . TYR A 1 105 ? 30.798 1.659 -19.708 1.00 69.88 105 TYR A O 1
ATOM 870 N N . TYR A 1 106 ? 29.746 3.543 -19.076 1.00 67.75 106 TYR A N 1
ATOM 871 C CA . TYR A 1 106 ? 30.493 4.463 -19.935 1.00 67.75 106 TYR A CA 1
ATOM 872 C C . TYR A 1 106 ? 31.597 5.134 -19.122 1.00 67.75 106 TYR A C 1
ATOM 874 O O . TYR A 1 106 ? 31.385 6.164 -18.481 1.00 67.75 106 TYR A O 1
ATOM 882 N N . TYR A 1 107 ? 32.751 4.477 -19.069 1.00 65.44 107 TYR A N 1
ATOM 883 C CA . TYR A 1 107 ? 33.803 4.754 -18.094 1.00 65.44 107 TYR A CA 1
ATOM 884 C C . TYR A 1 107 ? 34.745 5.888 -18.497 1.00 65.44 107 TYR A C 1
ATOM 886 O O . TYR A 1 107 ? 35.179 6.661 -17.643 1.00 65.44 107 TYR A O 1
ATOM 894 N N . TYR A 1 108 ? 35.111 5.975 -19.776 1.00 68.81 108 TYR A N 1
ATOM 895 C CA . TYR A 1 108 ? 36.230 6.824 -20.163 1.00 68.81 108 TYR A CA 1
ATOM 896 C C . TYR A 1 108 ? 35.803 8.299 -20.277 1.00 68.81 108 TYR A C 1
ATOM 898 O O . TYR A 1 108 ? 34.674 8.592 -20.677 1.00 68.81 108 TYR A O 1
ATOM 906 N N . PRO A 1 109 ? 36.688 9.266 -19.952 1.00 65.81 109 PRO A N 1
ATOM 907 C CA . PRO A 1 109 ? 36.382 10.699 -20.044 1.00 65.81 109 PRO A CA 1
ATOM 908 C C . PRO A 1 109 ? 35.926 11.181 -21.429 1.00 65.81 109 PRO A C 1
ATOM 910 O O . PRO A 1 109 ? 35.324 12.249 -21.534 1.00 65.81 109 PRO A O 1
ATOM 913 N N . ASP A 1 110 ? 36.223 10.414 -22.478 1.00 69.75 110 ASP A N 1
ATOM 914 C CA . ASP A 1 110 ? 35.787 10.659 -23.853 1.00 69.75 110 ASP A CA 1
ATOM 915 C C . ASP A 1 110 ? 34.351 10.168 -24.142 1.00 69.75 110 ASP A C 1
ATOM 917 O O . ASP A 1 110 ? 33.808 10.463 -25.205 1.00 69.75 110 ASP A O 1
ATOM 921 N N . GLY A 1 111 ? 33.719 9.471 -23.190 1.00 72.75 111 GLY A N 1
ATOM 922 C CA . GLY A 1 111 ? 32.362 8.932 -23.277 1.00 72.75 111 GLY A CA 1
ATOM 923 C C . GLY A 1 111 ? 32.263 7.514 -23.842 1.00 72.75 111 GLY A C 1
ATOM 924 O O . GLY A 1 111 ? 31.148 7.060 -24.103 1.00 72.75 111 GLY A O 1
ATOM 925 N N . SER A 1 112 ? 33.385 6.819 -24.063 1.00 81.69 112 SER A N 1
ATOM 926 C CA . SER A 1 112 ? 33.372 5.447 -24.583 1.00 81.69 112 SER A CA 1
ATOM 927 C C . SER A 1 112 ? 33.022 4.405 -23.507 1.00 81.69 112 SER A C 1
ATOM 929 O O . SER A 1 112 ? 33.279 4.572 -22.310 1.00 81.69 112 SER A O 1
ATOM 931 N N . MET A 1 113 ? 32.375 3.323 -23.944 1.00 84.62 113 MET A N 1
ATOM 932 C CA . MET A 1 113 ? 31.928 2.203 -23.114 1.00 84.62 113 MET A CA 1
ATOM 933 C C . MET A 1 113 ? 33.097 1.300 -22.711 1.00 84.62 113 MET A C 1
ATOM 935 O O . MET A 1 113 ? 33.906 0.927 -23.561 1.00 84.62 113 MET A O 1
ATOM 939 N N . ALA A 1 114 ? 33.154 0.897 -21.439 1.00 77.38 114 ALA A N 1
ATOM 940 C CA . ALA A 1 114 ? 34.103 -0.120 -20.990 1.00 77.38 114 ALA A CA 1
ATOM 941 C C . ALA A 1 114 ? 33.725 -1.491 -21.574 1.00 77.38 114 ALA A C 1
ATOM 943 O O . ALA A 1 114 ? 32.550 -1.851 -21.583 1.00 77.38 114 ALA A O 1
ATOM 944 N N . ARG A 1 115 ? 34.711 -2.255 -22.058 1.00 79.44 115 ARG A N 1
ATOM 945 C CA . ARG A 1 115 ? 34.534 -3.606 -22.620 1.00 79.44 115 ARG A CA 1
ATOM 946 C C . ARG A 1 115 ? 35.766 -4.452 -22.335 1.00 79.44 115 ARG A C 1
ATOM 948 O O . ARG A 1 115 ? 36.877 -3.963 -22.525 1.00 79.44 115 ARG A O 1
ATOM 955 N N . LYS A 1 116 ? 35.580 -5.726 -21.972 1.00 76.19 116 LYS A N 1
ATOM 956 C CA . LYS A 1 116 ? 36.677 -6.658 -21.623 1.00 76.19 116 LYS A CA 1
ATOM 957 C C . LYS A 1 116 ? 37.635 -6.097 -20.572 1.00 76.19 116 LYS A C 1
ATOM 959 O O . LYS A 1 116 ? 38.838 -6.355 -20.639 1.00 76.19 116 LYS A O 1
ATOM 964 N N . ASP A 1 117 ? 37.113 -5.323 -19.633 1.00 70.81 117 ASP A N 1
ATOM 965 C CA . ASP A 1 117 ? 37.930 -4.592 -18.671 1.00 70.81 117 ASP A CA 1
ATOM 966 C C . ASP A 1 117 ? 37.497 -4.910 -17.243 1.00 70.81 117 ASP A C 1
ATOM 968 O O . ASP A 1 117 ? 36.353 -5.299 -16.989 1.00 70.81 117 ASP A O 1
ATOM 972 N N . THR A 1 118 ? 38.431 -4.743 -16.317 1.00 70.12 118 THR A N 1
ATOM 973 C CA . THR A 1 118 ? 38.171 -4.853 -14.888 1.00 70.12 118 THR A CA 1
ATOM 974 C C . THR A 1 118 ? 38.053 -3.452 -14.314 1.00 70.12 118 THR A C 1
ATOM 976 O O . THR A 1 118 ? 39.007 -2.675 -14.341 1.00 70.12 118 THR A O 1
ATOM 979 N N . ILE A 1 119 ? 36.888 -3.131 -13.759 1.00 72.00 119 ILE A N 1
ATOM 980 C CA . ILE A 1 119 ? 36.654 -1.862 -13.074 1.00 72.00 119 ILE A CA 1
ATOM 981 C C . ILE A 1 119 ? 36.702 -2.082 -11.560 1.00 72.00 119 ILE A C 1
ATOM 983 O O . ILE A 1 119 ? 36.124 -3.031 -11.027 1.00 72.00 119 ILE A O 1
ATOM 987 N N . ASN A 1 120 ? 37.396 -1.194 -10.849 1.00 62.62 120 ASN A N 1
ATOM 988 C CA . ASN A 1 120 ? 37.408 -1.220 -9.390 1.00 62.62 120 ASN A CA 1
ATOM 989 C C . ASN A 1 120 ? 36.090 -0.657 -8.859 1.00 62.62 120 ASN A C 1
ATOM 991 O O . ASN A 1 120 ? 35.696 0.452 -9.230 1.00 62.62 120 ASN A O 1
ATOM 995 N N . GLY A 1 121 ? 35.451 -1.375 -7.936 1.00 56.50 121 GLY A N 1
ATOM 996 C CA . GLY A 1 121 ? 34.471 -0.746 -7.065 1.00 56.50 121 GLY A CA 1
ATOM 997 C C . GLY A 1 121 ? 35.173 0.313 -6.205 1.00 56.50 121 GLY A C 1
ATOM 998 O O . GLY A 1 121 ? 36.278 0.128 -5.699 1.00 56.50 121 GLY A O 1
ATOM 999 N N . SER A 1 122 ? 34.576 1.490 -6.108 1.00 52.59 122 SER A N 1
ATOM 1000 C CA . SER A 1 122 ? 35.146 2.676 -5.457 1.00 52.59 122 SER A CA 1
ATOM 1001 C C . SER A 1 122 ? 34.932 2.699 -3.932 1.00 52.59 122 SER A C 1
ATOM 1003 O O . SER A 1 122 ? 35.114 3.740 -3.299 1.00 52.59 122 SER A O 1
ATOM 1005 N N . TYR A 1 123 ? 34.557 1.566 -3.320 1.00 46.91 123 TYR A N 1
ATOM 1006 C CA . TYR A 1 123 ? 34.323 1.425 -1.877 1.00 46.91 123 TYR A CA 1
ATOM 1007 C C . TYR A 1 123 ? 35.322 0.442 -1.246 1.00 46.91 123 TYR A C 1
ATOM 1009 O O . TYR A 1 123 ? 35.795 -0.469 -1.911 1.00 46.91 123 TYR A O 1
ATOM 1017 N N . SER A 1 124 ? 35.665 0.624 0.036 1.00 45.19 124 SER A N 1
ATOM 1018 C CA . SER A 1 124 ? 36.811 -0.047 0.688 1.00 45.19 124 SER A CA 1
ATOM 1019 C C . SER A 1 124 ? 36.778 -1.580 0.699 1.00 45.19 124 SER A C 1
ATOM 1021 O O . SER A 1 124 ? 37.818 -2.187 0.947 1.00 45.19 124 SER A O 1
ATOM 1023 N N . ASP A 1 125 ? 35.618 -2.175 0.413 1.00 48.81 125 ASP A N 1
ATOM 1024 C CA . ASP A 1 125 ? 35.351 -3.606 0.563 1.00 48.81 125 ASP A CA 1
ATOM 1025 C C . ASP A 1 125 ? 34.884 -4.270 -0.753 1.00 48.81 125 ASP A C 1
ATOM 1027 O O . ASP A 1 125 ? 34.455 -5.419 -0.739 1.00 48.81 125 ASP A O 1
ATOM 1031 N N . SER A 1 126 ? 34.919 -3.573 -1.898 1.00 51.97 126 SER A N 1
ATOM 1032 C CA . SER A 1 126 ? 34.418 -4.119 -3.171 1.00 51.97 126 SER A CA 1
ATOM 1033 C C . SER A 1 126 ? 35.450 -4.968 -3.917 1.00 51.97 126 SER A C 1
ATOM 1035 O O . SER A 1 126 ? 36.597 -4.546 -4.082 1.00 51.97 126 SER A O 1
ATOM 1037 N N . GLU A 1 127 ? 35.015 -6.121 -4.433 1.00 57.38 127 GLU A N 1
ATOM 1038 C CA . GLU A 1 127 ? 35.785 -6.937 -5.376 1.00 57.38 127 GLU A CA 1
ATOM 1039 C C . GLU A 1 127 ? 35.924 -6.251 -6.752 1.00 57.38 127 GLU A C 1
ATOM 1041 O O . GLU A 1 127 ? 35.186 -5.327 -7.100 1.00 57.38 127 GLU A O 1
ATOM 1046 N N . GLU A 1 128 ? 36.906 -6.699 -7.536 1.00 66.69 128 GLU A N 1
ATOM 1047 C CA . GLU A 1 128 ? 37.082 -6.332 -8.944 1.00 66.69 128 GLU A CA 1
ATOM 1048 C C . GLU A 1 128 ? 35.849 -6.759 -9.770 1.00 66.69 128 GLU A C 1
ATOM 1050 O O . GLU A 1 128 ? 35.464 -7.930 -9.752 1.00 66.69 128 GLU A O 1
ATOM 1055 N N . PHE A 1 129 ? 35.231 -5.830 -10.512 1.00 72.25 129 PHE A N 1
ATOM 1056 C CA . PHE A 1 129 ? 34.096 -6.132 -11.391 1.00 72.25 129 PHE A CA 1
ATOM 1057 C C . PHE A 1 129 ? 34.575 -6.309 -12.827 1.00 72.25 129 PHE A C 1
ATOM 1059 O O . PHE A 1 129 ? 35.209 -5.417 -13.388 1.00 72.25 129 PHE A O 1
ATOM 1066 N N . TYR A 1 130 ? 34.242 -7.442 -13.440 1.00 74.38 130 TYR A N 1
ATOM 1067 C CA . TYR A 1 130 ? 34.573 -7.707 -14.837 1.00 74.38 130 TYR A CA 1
ATOM 1068 C C . TYR A 1 130 ? 33.426 -7.276 -15.749 1.00 74.38 130 TYR A C 1
ATOM 1070 O O . TYR A 1 130 ? 32.281 -7.691 -15.548 1.00 74.38 130 TYR A O 1
ATOM 1078 N N . VAL A 1 131 ? 33.751 -6.474 -16.762 1.00 76.62 131 VAL A N 1
ATOM 1079 C CA . VAL A 1 131 ? 32.830 -6.036 -17.811 1.00 76.62 131 VAL A CA 1
ATOM 1080 C C . VAL A 1 131 ? 33.084 -6.850 -19.081 1.00 76.62 131 VAL A C 1
ATOM 1082 O O . VAL A 1 131 ? 34.216 -6.917 -19.565 1.00 76.62 131 VAL A O 1
ATOM 1085 N N . ASP A 1 132 ? 32.040 -7.477 -19.620 1.00 75.69 132 ASP A N 1
ATOM 1086 C CA . ASP A 1 132 ? 32.126 -8.358 -20.785 1.00 75.69 132 ASP A CA 1
ATOM 1087 C C . ASP A 1 132 ? 32.313 -7.610 -22.115 1.00 75.69 132 ASP A C 1
ATOM 1089 O O . ASP A 1 132 ? 32.551 -6.399 -22.180 1.00 75.69 132 ASP A O 1
ATOM 1093 N N . ASP A 1 133 ? 32.252 -8.371 -23.208 1.00 77.81 133 ASP A N 1
ATOM 1094 C CA . ASP A 1 133 ? 32.322 -7.847 -24.563 1.00 77.81 133 ASP A CA 1
ATOM 1095 C C . ASP A 1 133 ? 31.194 -6.858 -24.845 1.00 77.81 133 ASP A C 1
ATOM 1097 O O . ASP A 1 133 ? 31.408 -5.991 -25.666 1.00 77.81 133 ASP A O 1
ATOM 1101 N N . ASP A 1 134 ? 30.037 -6.921 -24.201 1.00 72.88 134 ASP A N 1
ATOM 1102 C CA . ASP A 1 134 ? 28.899 -6.055 -24.514 1.00 72.88 134 ASP A CA 1
ATOM 1103 C C . ASP A 1 134 ? 28.788 -4.852 -23.563 1.00 72.88 134 ASP A C 1
ATOM 1105 O O . ASP A 1 134 ? 27.899 -4.018 -23.721 1.00 72.88 134 ASP A O 1
ATOM 1109 N N . GLY A 1 135 ? 29.725 -4.705 -22.621 1.00 72.19 135 GLY A N 1
ATOM 1110 C CA . GLY A 1 135 ? 29.724 -3.608 -21.653 1.00 72.19 135 GLY A CA 1
ATOM 1111 C C . GLY A 1 135 ? 28.883 -3.881 -20.405 1.00 72.19 135 GLY A C 1
ATOM 1112 O O . GLY A 1 135 ? 28.637 -2.955 -19.624 1.00 72.19 135 GLY A O 1
ATOM 1113 N N . ASN A 1 136 ? 28.455 -5.132 -20.204 1.00 74.69 136 ASN A N 1
ATOM 1114 C CA . ASN A 1 136 ? 27.704 -5.563 -19.029 1.00 74.69 136 ASN A CA 1
ATOM 1115 C C . ASN A 1 136 ? 28.658 -6.050 -17.943 1.00 74.69 136 ASN A C 1
ATOM 1117 O O . ASN A 1 136 ? 29.686 -6.655 -18.245 1.00 74.69 136 ASN A O 1
ATOM 1121 N N . ILE A 1 137 ? 28.298 -5.880 -16.670 1.00 73.69 137 ILE A N 1
ATOM 1122 C CA . ILE A 1 137 ? 29.014 -6.594 -15.608 1.00 73.69 137 ILE A CA 1
ATOM 1123 C C . ILE A 1 137 ? 28.698 -8.081 -15.737 1.00 73.69 137 ILE A C 1
ATOM 1125 O O . ILE A 1 137 ? 27.555 -8.500 -15.574 1.00 73.69 137 ILE A O 1
ATOM 1129 N N . ALA A 1 138 ? 29.731 -8.875 -15.995 1.00 68.88 138 ALA A N 1
ATOM 1130 C CA . ALA A 1 138 ? 29.636 -10.324 -16.096 1.00 68.88 138 ALA A CA 1
ATOM 1131 C C . ALA A 1 138 ? 29.990 -11.038 -14.786 1.00 68.88 138 ALA A C 1
ATOM 1133 O O . ALA A 1 138 ? 29.570 -12.175 -14.582 1.00 68.88 138 ALA A O 1
ATOM 1134 N N . SER A 1 139 ? 30.739 -10.394 -13.887 1.00 75.06 139 SER A N 1
ATOM 1135 C CA . SER A 1 139 ? 31.003 -10.930 -12.549 1.00 75.06 139 SER A CA 1
ATOM 1136 C C . SER A 1 139 ? 31.449 -9.853 -11.566 1.00 75.06 139 SER A C 1
ATOM 1138 O O . SER A 1 139 ? 32.099 -8.882 -11.951 1.00 75.06 139 SER A O 1
ATOM 1140 N N . GLY A 1 140 ? 31.147 -10.080 -10.290 1.00 73.31 140 GLY A N 1
ATOM 1141 C CA . GLY A 1 140 ? 31.569 -9.254 -9.161 1.00 73.31 140 GLY A CA 1
ATOM 1142 C C . GLY A 1 140 ? 30.440 -9.089 -8.147 1.00 73.31 140 GLY A C 1
ATOM 1143 O O . GLY A 1 140 ? 29.263 -9.027 -8.520 1.00 73.31 140 GLY A O 1
ATOM 1144 N N . THR A 1 141 ? 30.798 -9.035 -6.868 1.00 81.25 141 THR A N 1
ATOM 1145 C CA . THR A 1 141 ? 29.865 -8.846 -5.755 1.00 81.25 141 THR A CA 1
ATOM 1146 C C . THR A 1 141 ? 30.299 -7.639 -4.931 1.00 81.25 141 THR A C 1
ATOM 1148 O O . THR A 1 141 ? 31.484 -7.447 -4.668 1.00 81.25 141 THR A O 1
ATOM 1151 N N . GLY A 1 142 ? 29.337 -6.811 -4.528 1.00 80.62 142 GLY A N 1
ATOM 1152 C CA . GLY A 1 142 ? 29.575 -5.660 -3.665 1.00 80.62 142 GLY A CA 1
ATOM 1153 C C . GLY A 1 142 ? 29.089 -4.337 -4.248 1.00 80.62 142 GLY A C 1
ATOM 1154 O O . GLY A 1 142 ? 28.244 -4.284 -5.145 1.00 80.62 142 GLY A O 1
ATOM 1155 N N . TRP A 1 143 ? 29.614 -3.248 -3.690 1.00 82.69 143 TRP A N 1
ATOM 1156 C CA . TRP A 1 143 ? 29.193 -1.886 -4.005 1.00 82.69 143 TRP A CA 1
ATOM 1157 C C . TRP A 1 143 ? 29.988 -1.271 -5.157 1.00 82.69 143 TRP A C 1
ATOM 1159 O O . TRP A 1 143 ? 31.217 -1.289 -5.164 1.00 82.69 143 TRP A O 1
ATOM 1169 N N . ILE A 1 144 ? 29.275 -0.618 -6.073 1.00 78.94 144 ILE A N 1
ATOM 1170 C CA . ILE A 1 144 ? 29.841 0.262 -7.097 1.00 78.94 144 ILE A CA 1
ATOM 1171 C C . ILE A 1 144 ? 29.276 1.659 -6.886 1.00 78.94 144 ILE A C 1
ATOM 1173 O O . ILE A 1 144 ? 28.058 1.845 -6.892 1.00 78.94 144 ILE A O 1
ATOM 1177 N N . LYS A 1 145 ? 30.147 2.659 -6.748 1.00 78.19 145 LYS A N 1
ATOM 1178 C CA . LYS A 1 145 ? 29.745 4.063 -6.797 1.00 78.19 145 LYS A CA 1
ATOM 1179 C C . LYS A 1 145 ? 30.102 4.646 -8.157 1.00 78.19 145 LYS A C 1
ATOM 1181 O O . LYS A 1 145 ? 31.253 4.630 -8.584 1.00 78.19 145 LYS A O 1
ATOM 1186 N N . ASP A 1 146 ? 29.093 5.183 -8.823 1.00 73.56 146 ASP A N 1
ATOM 1187 C CA . ASP A 1 146 ? 29.257 5.964 -10.035 1.00 73.56 146 ASP A CA 1
ATOM 1188 C C . ASP A 1 146 ? 29.898 7.313 -9.693 1.00 73.56 146 ASP A C 1
ATOM 1190 O O . ASP A 1 146 ? 29.260 8.167 -9.079 1.00 73.56 146 ASP A O 1
ATOM 1194 N N . GLU A 1 147 ? 31.151 7.521 -10.086 1.00 69.31 147 GLU A N 1
ATOM 1195 C CA . GLU A 1 147 ? 31.874 8.773 -9.824 1.00 69.31 147 GLU A CA 1
ATOM 1196 C C . GLU A 1 147 ? 31.263 9.987 -10.547 1.00 69.31 147 GLU A C 1
ATOM 1198 O O . GLU A 1 147 ? 31.475 11.124 -10.126 1.00 69.31 147 GLU A O 1
ATOM 1203 N N . TYR A 1 148 ? 30.467 9.773 -11.602 1.00 68.56 148 TYR A N 1
ATOM 1204 C CA . TYR A 1 148 ? 29.830 10.858 -12.348 1.00 68.56 148 TYR A CA 1
ATOM 1205 C C . TYR A 1 148 ? 28.509 11.294 -11.714 1.00 68.56 148 TYR A C 1
ATOM 1207 O O . TYR A 1 148 ? 28.286 12.487 -11.501 1.00 68.56 148 TYR A O 1
ATOM 1215 N N . SER A 1 149 ? 27.620 10.341 -11.415 1.00 72.50 149 SER A N 1
ATOM 1216 C CA . SER A 1 149 ? 26.318 10.648 -10.804 1.00 72.50 149 SER A CA 1
ATOM 1217 C C . SER A 1 149 ? 26.350 10.696 -9.274 1.00 72.50 149 SER A C 1
ATOM 1219 O O . SER A 1 149 ? 25.415 11.204 -8.655 1.00 72.50 149 SER A O 1
ATOM 1221 N N . GLY A 1 150 ? 27.399 10.158 -8.650 1.00 76.75 150 GLY A N 1
ATOM 1222 C CA . GLY A 1 150 ? 27.512 9.973 -7.204 1.00 76.75 150 GLY A CA 1
ATOM 1223 C C . GLY A 1 150 ? 26.620 8.861 -6.642 1.00 76.75 150 GLY A C 1
ATOM 1224 O O . GLY A 1 150 ? 26.620 8.654 -5.428 1.00 76.75 150 GLY A O 1
ATOM 1225 N N . LYS A 1 151 ? 25.847 8.163 -7.485 1.00 84.00 151 LYS A N 1
ATOM 1226 C CA . LYS A 1 151 ? 24.935 7.092 -7.068 1.00 84.00 151 LYS A CA 1
ATOM 1227 C C . LYS A 1 151 ? 25.701 5.810 -6.749 1.00 84.00 151 LYS A C 1
ATOM 1229 O O . LYS A 1 151 ? 26.654 5.465 -7.442 1.00 84.00 151 LYS A O 1
ATOM 1234 N N . CYS A 1 152 ? 25.230 5.078 -5.745 1.00 86.44 152 CYS A N 1
ATOM 1235 C CA . CYS A 1 152 ? 25.750 3.760 -5.385 1.00 86.44 152 CYS A CA 1
ATOM 1236 C C . CYS A 1 152 ? 24.788 2.655 -5.831 1.00 86.44 152 CYS A C 1
ATOM 1238 O O . CYS A 1 152 ? 23.573 2.832 -5.745 1.00 86.44 152 CYS A O 1
ATOM 1240 N N . TYR A 1 153 ? 25.341 1.522 -6.250 1.00 85.44 153 TYR A N 1
ATOM 1241 C CA . TYR A 1 153 ? 24.638 0.328 -6.715 1.00 85.44 153 TYR A CA 1
ATOM 1242 C C . TYR A 1 153 ? 25.249 -0.904 -6.049 1.00 85.44 153 TYR A C 1
ATOM 1244 O O . TYR A 1 153 ? 26.445 -0.907 -5.755 1.00 85.44 153 TYR A O 1
ATOM 1252 N N . TYR A 1 154 ? 24.448 -1.947 -5.841 1.00 85.75 154 TYR A N 1
ATOM 1253 C CA . TYR A 1 154 ? 24.920 -3.218 -5.295 1.00 85.75 154 TYR A CA 1
ATOM 1254 C C . TYR A 1 154 ? 24.762 -4.329 -6.330 1.00 85.75 154 TYR A C 1
ATOM 1256 O O . TYR A 1 154 ? 23.708 -4.450 -6.958 1.00 85.75 154 TYR A O 1
ATOM 1264 N N . TYR A 1 155 ? 25.803 -5.137 -6.494 1.00 83.00 155 TYR A N 1
ATOM 1265 C CA . TYR A 1 155 ? 25.840 -6.272 -7.407 1.00 83.00 155 TYR A CA 1
ATOM 1266 C C . TYR A 1 155 ? 26.068 -7.564 -6.627 1.00 83.00 155 TYR A C 1
ATOM 1268 O O . TYR A 1 155 ? 26.802 -7.583 -5.642 1.00 83.00 155 TYR A O 1
ATOM 1276 N N . LEU A 1 156 ? 25.444 -8.645 -7.088 1.00 82.31 156 LEU A N 1
ATOM 1277 C CA . LEU A 1 156 ? 25.651 -9.997 -6.581 1.00 82.31 156 LEU A CA 1
ATOM 1278 C C . LEU A 1 156 ? 25.919 -10.911 -7.773 1.00 82.31 156 LEU A C 1
ATOM 1280 O O . LEU A 1 156 ? 25.059 -11.039 -8.646 1.00 82.31 156 LEU A O 1
ATOM 1284 N N . GLU A 1 157 ? 27.119 -11.491 -7.829 1.00 81.31 157 GLU A N 1
ATOM 1285 C CA . GLU A 1 157 ? 27.568 -12.360 -8.928 1.00 81.31 157 GLU A CA 1
ATOM 1286 C C . GLU A 1 157 ? 27.342 -11.732 -10.318 1.00 81.31 157 GLU A C 1
ATOM 1288 O O . GLU A 1 157 ? 26.883 -12.371 -11.261 1.00 81.31 157 GLU A O 1
ATOM 1293 N N . GLY A 1 158 ? 27.629 -10.434 -10.437 1.00 73.75 158 GLY A N 1
ATOM 1294 C CA . GLY A 1 158 ? 27.468 -9.658 -11.665 1.00 73.75 158 GLY A CA 1
ATOM 1295 C C . GLY A 1 158 ? 26.045 -9.182 -11.973 1.00 73.75 158 GLY A C 1
ATOM 1296 O O . GLY A 1 158 ? 25.851 -8.400 -12.898 1.00 73.75 158 GLY A O 1
ATOM 1297 N N . SER A 1 159 ? 25.048 -9.549 -11.165 1.00 78.25 159 SER A N 1
ATOM 1298 C CA . SER A 1 159 ? 23.674 -9.054 -11.314 1.00 78.25 159 SER A CA 1
ATOM 1299 C C . SER A 1 159 ? 23.408 -7.845 -10.419 1.00 78.25 159 SER A C 1
ATOM 1301 O O . SER A 1 159 ? 23.565 -7.931 -9.197 1.00 78.25 159 SER A O 1
ATOM 1303 N N . MET A 1 160 ? 22.955 -6.731 -11.003 1.00 84.19 160 MET A N 1
ATOM 1304 C CA . MET A 1 160 ? 22.551 -5.547 -10.237 1.00 84.19 160 MET A CA 1
ATOM 1305 C C . MET A 1 160 ? 21.306 -5.854 -9.403 1.00 84.19 160 MET A C 1
ATOM 1307 O O . MET A 1 160 ? 20.315 -6.371 -9.918 1.00 84.19 160 MET A O 1
ATOM 1311 N N . GLN A 1 161 ? 21.346 -5.510 -8.122 1.00 85.94 161 GLN A N 1
ATOM 1312 C CA . GLN A 1 161 ? 20.253 -5.767 -7.194 1.00 85.94 161 GLN A CA 1
ATOM 1313 C C . GLN A 1 161 ? 19.282 -4.583 -7.103 1.00 85.94 161 GLN A C 1
ATOM 1315 O O . GLN A 1 161 ? 19.647 -3.418 -7.269 1.00 85.94 161 GLN A O 1
ATOM 1320 N N . THR A 1 162 ? 18.027 -4.899 -6.788 1.00 89.81 162 THR A N 1
ATOM 1321 C CA . THR A 1 162 ? 16.963 -3.943 -6.447 1.00 89.81 162 THR A CA 1
ATOM 1322 C C . THR A 1 162 ? 16.233 -4.437 -5.201 1.00 89.81 162 THR A C 1
ATOM 1324 O O . THR A 1 162 ? 16.181 -5.642 -4.965 1.00 89.81 162 THR A O 1
ATOM 1327 N N . GLY A 1 163 ? 15.616 -3.544 -4.432 1.00 92.06 163 GLY A N 1
ATOM 1328 C CA . GLY A 1 163 ? 14.952 -3.891 -3.178 1.00 92.06 163 GLY A CA 1
ATOM 1329 C C . GLY A 1 163 ? 15.933 -4.033 -2.014 1.00 92.06 163 GLY A C 1
ATOM 1330 O O . GLY A 1 163 ? 16.980 -3.389 -1.988 1.00 92.06 163 GLY A O 1
ATOM 1331 N N . TRP A 1 164 ? 15.574 -4.836 -1.016 1.00 92.81 164 TRP A N 1
ATOM 1332 C CA . TRP A 1 164 ? 16.404 -5.041 0.170 1.00 92.81 164 TRP A CA 1
ATOM 1333 C C . TRP A 1 164 ? 17.616 -5.919 -0.135 1.00 92.81 164 TRP A C 1
ATOM 1335 O O . TRP A 1 164 ? 17.464 -7.040 -0.615 1.00 92.81 164 TRP A O 1
ATOM 1345 N N . VAL A 1 165 ? 18.805 -5.444 0.228 1.00 92.75 165 VAL A N 1
ATOM 1346 C CA . VAL A 1 165 ? 20.031 -6.251 0.238 1.00 92.75 165 VAL A CA 1
ATOM 1347 C C . VAL A 1 165 ? 20.676 -6.196 1.607 1.00 92.75 165 VAL A C 1
ATOM 1349 O O . VAL A 1 165 ? 20.587 -5.194 2.322 1.00 92.75 165 VAL A O 1
ATOM 1352 N N . LYS A 1 166 ? 21.357 -7.280 1.956 1.00 90.50 166 LYS A N 1
ATOM 1353 C CA . LYS A 1 166 ? 22.147 -7.373 3.171 1.00 90.50 166 LYS A CA 1
ATOM 1354 C C . LYS A 1 166 ? 23.616 -7.406 2.776 1.00 90.50 166 LYS A C 1
ATOM 1356 O O . LYS A 1 166 ? 24.015 -8.315 2.055 1.00 90.50 166 LYS A O 1
ATOM 1361 N N . GLY A 1 167 ? 24.379 -6.411 3.215 1.00 81.25 167 GLY A N 1
ATOM 1362 C CA . GLY A 1 167 ? 25.825 -6.380 3.029 1.00 81.25 167 GLY A CA 1
ATOM 1363 C C . GLY A 1 167 ? 26.525 -7.493 3.811 1.00 81.25 167 GLY A C 1
ATOM 1364 O O . GLY A 1 167 ? 25.927 -8.142 4.677 1.00 81.25 167 GLY A O 1
ATOM 1365 N N . ASP A 1 168 ? 27.811 -7.687 3.526 1.00 78.62 168 ASP A N 1
ATOM 1366 C CA . ASP A 1 168 ? 28.628 -8.748 4.135 1.00 78.62 168 ASP A CA 1
ATOM 1367 C C . ASP A 1 168 ? 28.833 -8.556 5.645 1.00 78.62 168 ASP A C 1
ATOM 1369 O O . ASP A 1 168 ? 28.966 -9.519 6.401 1.00 78.62 168 ASP A O 1
ATOM 1373 N N . ASP A 1 169 ? 28.787 -7.306 6.109 1.00 80.00 169 ASP A N 1
ATOM 1374 C CA . ASP A 1 169 ? 28.800 -6.924 7.525 1.00 80.00 169 ASP A CA 1
ATOM 1375 C C . ASP A 1 169 ? 27.460 -7.192 8.244 1.00 80.00 169 ASP A C 1
ATOM 1377 O O . ASP A 1 169 ? 27.340 -7.030 9.460 1.00 80.00 169 ASP A O 1
ATOM 1381 N N . GLY A 1 170 ? 26.446 -7.633 7.499 1.00 85.00 170 GLY A N 1
ATOM 1382 C CA . GLY A 1 170 ? 25.102 -7.903 7.978 1.00 85.00 170 GLY A CA 1
ATOM 1383 C C . GLY A 1 170 ? 24.182 -6.681 8.023 1.00 85.00 170 GLY A C 1
ATOM 1384 O O . GLY A 1 170 ? 23.036 -6.825 8.468 1.00 85.00 170 GLY A O 1
ATOM 1385 N N . THR A 1 171 ? 24.645 -5.520 7.557 1.00 90.44 171 THR A N 1
ATOM 1386 C CA . THR A 1 171 ? 23.865 -4.284 7.471 1.00 90.44 171 THR A CA 1
ATOM 1387 C C . THR A 1 171 ? 22.870 -4.350 6.313 1.00 90.44 171 THR A C 1
ATOM 1389 O O . THR A 1 171 ? 23.184 -4.822 5.222 1.00 90.44 171 THR A O 1
ATOM 1392 N N . TRP A 1 172 ? 21.641 -3.887 6.547 1.00 94.94 172 TRP A N 1
ATOM 1393 C CA . TRP A 1 172 ? 20.608 -3.813 5.513 1.00 94.94 172 TRP A CA 1
ATOM 1394 C C . TRP A 1 172 ? 20.647 -2.484 4.764 1.00 94.94 172 TRP A C 1
ATOM 1396 O O . TRP A 1 172 ? 20.819 -1.428 5.371 1.00 94.94 172 TRP A O 1
ATOM 1406 N N . TYR A 1 173 ? 20.414 -2.556 3.457 1.00 95.50 173 TYR A N 1
ATOM 1407 C CA . TYR A 1 173 ? 20.312 -1.428 2.536 1.00 95.50 173 TYR A CA 1
ATOM 1408 C C . TYR A 1 173 ? 19.108 -1.627 1.616 1.00 95.50 173 TYR A C 1
ATOM 1410 O O . TYR A 1 173 ? 18.681 -2.758 1.375 1.00 95.50 173 TYR A O 1
ATOM 1418 N N . PHE A 1 174 ? 18.585 -0.535 1.061 1.00 95.19 174 PHE A N 1
ATOM 1419 C CA . PHE A 1 174 ? 17.491 -0.585 0.094 1.00 95.19 174 PHE A CA 1
ATOM 1420 C C . PHE A 1 174 ? 17.912 0.039 -1.239 1.00 95.19 174 PHE A C 1
ATOM 1422 O O . PHE A 1 174 ? 18.372 1.180 -1.276 1.00 95.19 174 PHE A O 1
ATOM 1429 N N . LEU A 1 175 ? 17.743 -0.698 -2.334 1.00 92.38 175 LEU A N 1
ATOM 1430 C CA . LEU A 1 175 ? 18.006 -0.251 -3.698 1.00 92.38 175 LEU A CA 1
ATOM 1431 C C . LEU A 1 175 ? 16.674 0.053 -4.385 1.00 92.38 175 LEU A C 1
ATOM 1433 O O . LEU A 1 175 ? 15.756 -0.767 -4.393 1.00 92.38 175 LEU A O 1
ATOM 1437 N N . LYS A 1 176 ? 16.563 1.232 -4.991 1.00 88.25 176 LYS A N 1
ATOM 1438 C CA . LYS A 1 176 ? 15.376 1.638 -5.753 1.00 88.25 176 LYS A CA 1
ATOM 1439 C C . LYS A 1 176 ? 15.233 0.807 -7.033 1.00 88.25 176 LYS A C 1
ATOM 1441 O O . LYS A 1 176 ? 16.113 0.037 -7.406 1.00 88.25 176 LYS A O 1
ATOM 1446 N N . SER A 1 177 ? 14.127 0.995 -7.748 1.00 84.44 177 SER A N 1
ATOM 1447 C CA . SER A 1 177 ? 13.860 0.311 -9.023 1.00 84.44 177 SER A CA 1
ATOM 1448 C C . SER A 1 177 ? 14.878 0.623 -10.129 1.00 84.44 177 SER A C 1
ATOM 1450 O O . SER A 1 177 ? 15.041 -0.173 -11.050 1.00 84.44 177 SER A O 1
ATOM 1452 N N . ASP A 1 178 ? 15.577 1.760 -10.042 1.00 78.06 178 ASP A N 1
ATOM 1453 C CA . ASP A 1 178 ? 16.698 2.112 -10.922 1.00 78.06 178 ASP A CA 1
ATOM 1454 C C . ASP A 1 178 ? 18.045 1.532 -10.445 1.00 78.06 178 ASP A C 1
ATOM 1456 O O . ASP A 1 178 ? 19.080 1.881 -11.001 1.00 78.06 178 ASP A O 1
ATOM 1460 N N . GLY A 1 179 ? 18.041 0.684 -9.409 1.00 83.25 179 GLY A N 1
ATOM 1461 C CA . GLY A 1 179 ? 19.222 0.081 -8.787 1.00 83.25 179 GLY A CA 1
ATOM 1462 C C . GLY A 1 179 ? 19.966 0.997 -7.817 1.00 83.25 179 GLY A C 1
ATOM 1463 O O . GLY A 1 179 ? 20.834 0.529 -7.083 1.00 83.25 179 GLY A O 1
ATOM 1464 N N . SER A 1 180 ? 19.647 2.295 -7.777 1.00 88.19 180 SER A N 1
ATOM 1465 C CA . SER A 1 180 ? 20.389 3.228 -6.933 1.00 88.19 180 SER A CA 1
ATOM 1466 C C . SER A 1 180 ? 20.009 3.089 -5.458 1.00 88.19 180 SER A C 1
ATOM 1468 O O . SER A 1 180 ? 18.831 2.981 -5.107 1.00 88.19 180 SER A O 1
ATOM 1470 N N . MET A 1 181 ? 21.009 3.130 -4.580 1.00 94.50 181 MET A N 1
ATOM 1471 C CA . MET A 1 181 ? 20.837 3.049 -3.131 1.00 94.50 181 MET A CA 1
ATOM 1472 C C . MET A 1 181 ? 19.969 4.197 -2.603 1.00 94.50 181 MET A C 1
ATOM 1474 O O . MET A 1 181 ? 20.145 5.363 -2.972 1.00 94.50 181 MET A O 1
ATOM 1478 N N . ALA A 1 182 ? 19.009 3.861 -1.749 1.00 96.19 182 ALA A N 1
ATOM 1479 C CA . ALA A 1 182 ? 18.151 4.810 -1.065 1.00 96.19 182 ALA A CA 1
ATOM 1480 C C . ALA A 1 182 ? 18.797 5.322 0.227 1.00 96.19 182 ALA A C 1
ATOM 1482 O O . ALA A 1 182 ? 19.531 4.612 0.910 1.00 96.19 182 ALA A O 1
ATOM 1483 N N . THR A 1 183 ? 18.469 6.562 0.572 1.00 96.31 183 THR A N 1
ATOM 1484 C CA . THR A 1 183 ? 18.801 7.210 1.844 1.00 96.31 183 THR A CA 1
ATOM 1485 C C . THR A 1 183 ? 17.569 7.969 2.347 1.00 96.31 183 THR A C 1
ATOM 1487 O O . THR A 1 183 ? 16.605 8.183 1.604 1.00 96.31 183 THR A O 1
ATOM 1490 N N . GLY A 1 184 ? 17.574 8.361 3.617 1.00 96.62 184 GLY A N 1
ATOM 1491 C CA . GLY A 1 184 ? 16.455 9.015 4.289 1.00 96.62 184 GLY A CA 1
ATOM 1492 C C . GLY A 1 184 ? 15.260 8.091 4.539 1.00 96.62 184 GLY A C 1
ATOM 1493 O O . GLY A 1 184 ? 15.375 6.865 4.528 1.00 96.62 184 GLY A O 1
ATOM 1494 N N . TRP A 1 185 ? 14.101 8.704 4.776 1.00 94.44 185 TRP A N 1
ATOM 1495 C CA . TRP A 1 185 ? 12.837 8.007 4.997 1.00 94.44 185 TRP A CA 1
ATOM 1496 C C . TRP A 1 185 ? 12.332 7.317 3.729 1.00 94.44 185 TRP A C 1
ATOM 1498 O O . TRP A 1 185 ? 12.194 7.952 2.685 1.00 94.44 185 TRP A O 1
ATOM 1508 N N . GLN A 1 186 ? 12.011 6.030 3.837 1.00 94.88 186 GLN A N 1
ATOM 1509 C CA . GLN A 1 186 ? 11.460 5.218 2.756 1.00 94.88 186 GLN A CA 1
ATOM 1510 C C . GLN A 1 186 ? 10.201 4.502 3.237 1.00 94.88 186 GLN A C 1
ATOM 1512 O O . GLN A 1 186 ? 10.215 3.856 4.282 1.00 94.88 186 GLN A O 1
ATOM 1517 N N . TYR A 1 187 ? 9.118 4.608 2.470 1.00 84.31 187 TYR A N 1
ATOM 1518 C CA . TYR A 1 187 ? 7.877 3.889 2.745 1.00 84.31 187 TYR A CA 1
ATOM 1519 C C . TYR A 1 187 ? 7.820 2.624 1.892 1.00 84.31 187 TYR A C 1
ATOM 1521 O O . TYR A 1 187 ? 7.651 2.698 0.675 1.00 84.31 187 TYR A O 1
ATOM 1529 N N . ILE A 1 188 ? 8.018 1.469 2.525 1.00 77.38 188 ILE A N 1
ATOM 1530 C CA . ILE A 1 188 ? 8.206 0.177 1.860 1.00 77.38 188 ILE A CA 1
ATOM 1531 C C . ILE A 1 188 ? 7.264 -0.830 2.518 1.00 77.38 188 ILE A C 1
ATOM 1533 O O . ILE A 1 188 ? 7.263 -0.981 3.735 1.00 77.38 188 ILE A O 1
ATOM 1537 N N . ASN A 1 189 ? 6.446 -1.519 1.721 1.00 63.91 189 ASN A N 1
ATOM 1538 C CA . ASN A 1 189 ? 5.548 -2.585 2.190 1.00 63.91 189 ASN A CA 1
ATOM 1539 C C . ASN A 1 189 ? 4.655 -2.200 3.385 1.00 63.91 189 ASN A C 1
ATOM 1541 O O . ASN A 1 189 ? 4.372 -3.028 4.242 1.00 63.91 189 ASN A O 1
ATOM 1545 N N . GLY A 1 190 ? 4.202 -0.944 3.445 1.00 66.44 190 GLY A N 1
ATOM 1546 C CA . GLY A 1 190 ? 3.308 -0.465 4.504 1.00 66.44 190 GLY A CA 1
ATOM 1547 C C . GLY A 1 190 ? 4.015 0.124 5.727 1.00 66.44 190 GLY A C 1
ATOM 1548 O O . GLY A 1 190 ? 3.353 0.734 6.567 1.00 66.44 190 GLY A O 1
ATOM 1549 N N . PHE A 1 191 ? 5.343 0.029 5.796 1.00 72.62 191 PHE A N 1
ATOM 1550 C CA . PHE A 1 191 ? 6.140 0.502 6.922 1.00 72.62 191 PHE A CA 1
ATOM 1551 C C . PHE A 1 191 ? 7.108 1.606 6.490 1.00 72.62 191 PHE A C 1
ATOM 1553 O O . PHE A 1 191 ? 7.609 1.627 5.364 1.00 72.62 191 PHE A O 1
ATOM 1560 N N . TRP A 1 192 ? 7.374 2.544 7.396 1.00 86.19 192 TRP A N 1
ATOM 1561 C CA . TRP A 1 192 ? 8.435 3.532 7.213 1.00 86.19 192 TRP A CA 1
ATOM 1562 C C . TRP A 1 192 ? 9.758 2.971 7.722 1.00 86.19 192 TRP A C 1
ATOM 1564 O O . TRP A 1 192 ? 9.811 2.439 8.825 1.00 86.19 192 TRP A O 1
ATOM 1574 N N . TYR A 1 193 ? 10.817 3.136 6.942 1.00 90.62 193 TYR A N 1
ATOM 1575 C CA . TYR A 1 193 ? 12.191 2.792 7.290 1.00 90.62 193 TYR A CA 1
ATOM 1576 C C . TYR A 1 193 ? 13.060 4.033 7.159 1.00 90.62 193 TYR A C 1
ATOM 1578 O O . TYR A 1 193 ? 12.809 4.880 6.298 1.00 90.62 193 TYR A O 1
ATOM 1586 N N . TYR A 1 194 ? 14.106 4.130 7.973 1.00 97.25 194 TYR A N 1
ATOM 1587 C CA . TYR A 1 194 ? 15.089 5.200 7.847 1.00 97.25 194 TYR A CA 1
ATOM 1588 C C . TYR A 1 194 ? 16.440 4.642 7.412 1.00 97.25 194 TYR A C 1
ATOM 1590 O O . TYR A 1 194 ? 17.082 3.891 8.147 1.00 97.25 194 TYR A O 1
ATOM 1598 N N . LEU A 1 195 ? 16.874 5.024 6.215 1.00 97.69 195 LEU A N 1
ATOM 1599 C CA . LEU A 1 195 ? 18.170 4.672 5.652 1.00 97.69 195 LEU A CA 1
ATOM 1600 C C . LEU A 1 195 ? 19.116 5.843 5.942 1.00 97.69 195 LEU A C 1
ATOM 1602 O O . LEU A 1 195 ? 18.840 6.986 5.579 1.00 97.69 195 LEU A O 1
ATOM 1606 N N . GLN A 1 196 ? 20.218 5.597 6.641 1.00 95.44 196 GLN A N 1
ATOM 1607 C CA . GLN A 1 196 ? 21.177 6.636 7.018 1.00 95.44 196 GLN A CA 1
ATOM 1608 C C . GLN A 1 196 ? 21.863 7.223 5.768 1.00 95.44 196 GLN A C 1
ATOM 1610 O O . GLN A 1 196 ? 21.647 6.783 4.640 1.00 95.44 196 GLN A O 1
ATOM 1615 N N . SER A 1 197 ? 22.684 8.263 5.936 1.00 92.81 197 SER A N 1
ATOM 1616 C CA . SER A 1 197 ? 23.347 8.932 4.803 1.00 92.81 197 SER A CA 1
ATOM 1617 C C . SER A 1 197 ? 24.298 8.022 4.020 1.00 92.81 197 SER A C 1
ATOM 1619 O O . SER A 1 197 ? 24.554 8.274 2.848 1.00 92.81 197 SER A O 1
ATOM 1621 N N . ASP A 1 198 ? 24.820 6.981 4.669 1.00 91.25 198 ASP A N 1
ATOM 1622 C CA . ASP A 1 198 ? 25.627 5.917 4.065 1.00 91.25 198 ASP A CA 1
ATOM 1623 C C . ASP A 1 198 ? 24.773 4.756 3.514 1.00 91.25 198 ASP A C 1
ATOM 1625 O O . ASP A 1 198 ? 25.315 3.751 3.068 1.00 91.25 198 ASP A O 1
ATOM 1629 N N . GLY A 1 199 ? 23.442 4.889 3.543 1.00 93.75 199 GLY A N 1
ATOM 1630 C CA . GLY A 1 199 ? 22.470 3.898 3.086 1.00 93.75 199 GLY A CA 1
ATOM 1631 C C . GLY A 1 199 ? 22.124 2.818 4.104 1.00 93.75 199 GLY A C 1
ATOM 1632 O O . GLY A 1 199 ? 21.189 2.057 3.863 1.00 93.75 199 GLY A O 1
ATOM 1633 N N . SER A 1 200 ? 22.827 2.743 5.236 1.00 95.75 200 SER A N 1
ATOM 1634 C CA . SER A 1 200 ? 22.576 1.706 6.236 1.00 95.75 200 SER A CA 1
ATOM 1635 C C . SER A 1 200 ? 21.217 1.896 6.916 1.00 95.75 200 SER A C 1
ATOM 1637 O O . SER A 1 200 ? 20.868 2.990 7.364 1.00 95.75 200 SER A O 1
ATOM 1639 N N . MET A 1 201 ? 20.431 0.829 7.025 1.00 97.81 201 MET A N 1
ATOM 1640 C CA . MET A 1 201 ? 19.131 0.863 7.690 1.00 97.81 201 MET A CA 1
ATOM 1641 C C . MET A 1 201 ? 19.286 1.070 9.199 1.00 97.81 201 MET A C 1
ATOM 1643 O O . MET A 1 201 ? 19.962 0.303 9.888 1.00 97.81 201 MET A O 1
ATOM 1647 N N . ALA A 1 202 ? 18.611 2.083 9.739 1.00 97.19 202 ALA A N 1
ATOM 1648 C CA . ALA A 1 202 ? 18.471 2.248 11.176 1.00 97.19 202 ALA A CA 1
ATOM 1649 C C . ALA A 1 202 ? 17.506 1.191 11.733 1.00 97.19 202 ALA A C 1
ATOM 1651 O O . ALA A 1 202 ? 16.361 1.099 11.301 1.00 97.19 202 ALA A O 1
ATOM 1652 N N . ALA A 1 203 ? 17.961 0.422 12.721 1.00 95.00 203 ALA A N 1
ATOM 1653 C CA . ALA A 1 203 ? 17.161 -0.596 13.391 1.00 95.00 203 ALA A CA 1
ATOM 1654 C C . ALA A 1 203 ? 17.470 -0.627 14.888 1.00 95.00 203 ALA A C 1
ATOM 1656 O O . ALA A 1 203 ? 18.620 -0.442 15.296 1.00 95.00 203 ALA A O 1
ATOM 1657 N N . ASN A 1 204 ? 16.443 -0.886 15.697 1.00 91.19 204 ASN A N 1
ATOM 1658 C CA . ASN A 1 204 ? 16.512 -0.949 17.158 1.00 91.19 204 ASN A CA 1
ATOM 1659 C C . ASN A 1 204 ? 17.134 0.310 17.797 1.00 91.19 204 ASN A C 1
ATOM 1661 O O . ASN A 1 204 ? 17.958 0.217 18.712 1.00 91.19 204 ASN A O 1
ATOM 1665 N N . LYS A 1 205 ? 16.805 1.498 17.278 1.00 93.62 205 LYS A N 1
ATOM 1666 C CA . LYS A 1 205 ? 17.416 2.764 17.712 1.00 93.62 205 LYS A CA 1
ATOM 1667 C C . LYS A 1 205 ? 16.511 3.966 17.473 1.00 93.62 205 LYS A C 1
ATOM 1669 O O . LYS A 1 205 ? 15.631 3.944 16.618 1.00 93.62 205 LYS A O 1
ATOM 1674 N N . TRP A 1 206 ? 16.809 5.041 18.196 1.00 94.25 206 TRP A N 1
ATOM 1675 C CA . TRP A 1 206 ? 16.279 6.370 17.924 1.00 94.25 206 TRP A CA 1
ATOM 1676 C C . TRP A 1 206 ? 17.041 7.043 16.776 1.00 94.25 206 TRP A C 1
ATOM 1678 O O . TRP A 1 206 ? 18.270 6.956 16.690 1.00 94.25 206 TRP A O 1
ATOM 1688 N N . VAL A 1 207 ? 16.304 7.742 15.920 1.00 95.88 207 VAL A N 1
ATOM 1689 C CA . VAL A 1 207 ? 16.805 8.583 14.831 1.00 95.88 207 VAL A CA 1
ATOM 1690 C C . VAL A 1 207 ? 16.249 9.988 15.008 1.00 95.88 207 VAL A C 1
ATOM 1692 O O . VAL A 1 207 ? 15.058 10.160 15.249 1.00 95.88 207 VAL A O 1
ATOM 1695 N N . ASN A 1 208 ? 17.114 10.991 14.869 1.00 94.56 208 ASN A N 1
ATOM 1696 C CA . ASN A 1 208 ? 16.705 12.383 14.739 1.00 94.56 208 ASN A CA 1
ATOM 1697 C C . ASN A 1 208 ? 16.976 12.840 13.306 1.00 94.56 208 ASN A C 1
ATOM 1699 O O . ASN A 1 208 ? 18.123 12.805 12.862 1.00 94.56 208 ASN A O 1
ATOM 1703 N N . ASP A 1 209 ? 15.932 13.254 12.595 1.00 90.69 209 ASP A N 1
ATOM 1704 C CA . ASP A 1 209 ? 16.028 13.699 11.199 1.00 90.69 209 ASP A CA 1
ATOM 1705 C C . ASP A 1 209 ? 16.126 15.232 11.050 1.00 90.69 209 ASP A C 1
ATOM 1707 O O . ASP A 1 209 ? 16.065 15.767 9.945 1.00 90.69 209 ASP A O 1
ATOM 1711 N N . GLY A 1 210 ? 16.268 15.952 12.166 1.00 90.44 210 GLY A N 1
ATOM 1712 C CA . GLY A 1 210 ? 16.262 17.412 12.246 1.00 90.44 210 GLY A CA 1
ATOM 1713 C C . GLY A 1 210 ? 14.888 18.018 12.539 1.00 90.44 210 GLY A C 1
ATOM 1714 O O . GLY A 1 210 ? 14.816 19.165 12.976 1.00 90.44 210 GLY A O 1
ATOM 1715 N N . THR A 1 211 ? 13.801 17.264 12.358 1.00 89.56 211 THR A N 1
ATOM 1716 C CA . THR A 1 211 ? 12.430 17.710 12.661 1.00 89.56 211 THR A CA 1
ATOM 1717 C C . THR A 1 211 ? 11.904 17.141 13.974 1.00 89.56 211 THR A C 1
ATOM 1719 O O . THR A 1 211 ? 11.007 17.729 14.581 1.00 89.56 211 THR A O 1
ATOM 1722 N N . GLY A 1 212 ? 12.451 16.016 14.430 1.00 91.44 212 GLY A N 1
ATOM 1723 C CA . GLY A 1 212 ? 12.027 15.319 15.636 1.00 91.44 212 GLY A CA 1
ATOM 1724 C C . GLY A 1 212 ? 12.784 14.014 15.842 1.00 91.44 212 GLY A C 1
ATOM 1725 O O . GLY A 1 212 ? 13.664 13.667 15.057 1.00 91.44 212 GLY A O 1
ATOM 1726 N N . TRP A 1 213 ? 12.435 13.307 16.914 1.00 94.12 213 TRP A N 1
ATOM 1727 C CA . TRP A 1 213 ? 12.942 11.969 17.209 1.00 94.12 213 TRP A CA 1
ATOM 1728 C C . TRP A 1 213 ? 11.941 10.905 16.763 1.00 94.12 213 TRP A C 1
ATOM 1730 O O . TRP A 1 213 ? 10.743 11.090 16.935 1.00 94.12 213 TRP A O 1
ATOM 1740 N N . TYR A 1 214 ? 12.435 9.794 16.228 1.00 94.00 214 TYR A N 1
ATOM 1741 C CA . TYR A 1 214 ? 11.651 8.656 15.749 1.00 94.00 214 TYR A CA 1
ATOM 1742 C C . TYR A 1 214 ? 12.329 7.366 16.190 1.00 94.00 214 TYR A C 1
ATOM 1744 O O . TYR A 1 214 ? 13.560 7.292 16.201 1.00 94.00 214 TYR A O 1
ATOM 1752 N N . TYR A 1 215 ? 11.555 6.345 16.543 1.00 92.44 215 TYR A N 1
ATOM 1753 C CA . TYR A 1 215 ? 12.105 5.055 16.950 1.00 92.44 215 TYR A CA 1
ATOM 1754 C C . TYR A 1 215 ? 11.903 4.011 15.855 1.00 92.44 215 TYR A C 1
ATOM 1756 O O . TYR A 1 215 ? 10.810 3.891 15.306 1.00 92.44 215 TYR A O 1
ATOM 1764 N N . LEU A 1 216 ? 12.960 3.260 15.546 1.00 92.50 216 LEU A N 1
ATOM 1765 C CA . LEU A 1 216 ? 12.931 2.161 14.586 1.00 92.50 216 LEU A CA 1
ATOM 1766 C C . LEU A 1 216 ? 13.054 0.845 15.356 1.00 92.50 216 LEU A C 1
ATOM 1768 O O . LEU A 1 216 ? 14.003 0.663 16.128 1.00 92.50 216 LEU A O 1
ATOM 1772 N N . TYR A 1 217 ? 12.122 -0.078 15.129 1.00 85.69 217 TYR A N 1
ATOM 1773 C CA . TYR A 1 217 ? 12.133 -1.422 15.696 1.00 85.69 217 TYR A CA 1
ATOM 1774 C C . TYR A 1 217 ? 13.308 -2.253 15.169 1.00 85.69 217 TYR A C 1
ATOM 1776 O O . TYR A 1 217 ? 14.095 -1.831 14.319 1.00 85.69 217 TYR A O 1
ATOM 1784 N N . LYS A 1 218 ? 13.469 -3.463 15.711 1.00 87.81 218 LYS A N 1
ATOM 1785 C CA . LYS A 1 218 ? 14.567 -4.374 15.358 1.00 87.81 218 LYS A CA 1
ATOM 1786 C C . LYS A 1 218 ? 14.574 -4.780 13.882 1.00 87.81 218 LYS A C 1
ATOM 1788 O O . LYS A 1 218 ? 15.641 -5.055 13.345 1.00 87.81 218 LYS A O 1
ATOM 1793 N N . ASP A 1 219 ? 13.410 -4.820 13.250 1.00 82.62 219 ASP A N 1
ATOM 1794 C CA . ASP A 1 219 ? 13.256 -5.075 11.817 1.00 82.62 219 ASP A CA 1
ATOM 1795 C C . ASP A 1 219 ? 13.439 -3.812 10.952 1.00 82.62 219 ASP A C 1
ATOM 1797 O O . ASP A 1 219 ? 13.393 -3.902 9.731 1.00 82.62 219 ASP A O 1
ATOM 1801 N N . GLY A 1 220 ? 13.682 -2.652 11.573 1.00 88.44 220 GLY A N 1
ATOM 1802 C CA . GLY A 1 220 ? 13.867 -1.359 10.915 1.00 88.44 220 GLY A CA 1
ATOM 1803 C C . GLY A 1 220 ? 12.584 -0.563 10.693 1.00 88.44 220 GLY A C 1
ATOM 1804 O O . GLY A 1 220 ? 12.671 0.591 10.275 1.00 88.44 220 GLY A O 1
ATOM 1805 N N . SER A 1 221 ? 11.413 -1.138 10.978 1.00 89.50 221 SER A N 1
ATOM 1806 C CA . SER A 1 221 ? 10.141 -0.435 10.823 1.00 89.50 221 SER A CA 1
ATOM 1807 C C . SER A 1 221 ? 9.981 0.664 11.880 1.00 89.50 221 SER A C 1
ATOM 1809 O O . SER A 1 221 ? 10.383 0.519 13.035 1.00 89.50 221 SER A O 1
ATOM 1811 N N . MET A 1 222 ? 9.421 1.803 11.485 1.00 90.62 222 MET A N 1
ATOM 1812 C CA . MET A 1 222 ? 9.179 2.936 12.372 1.00 90.62 222 MET A CA 1
ATOM 1813 C C . MET A 1 222 ? 8.010 2.652 13.313 1.00 90.62 222 MET A C 1
ATOM 1815 O O . MET A 1 222 ? 6.922 2.280 12.871 1.00 90.62 222 MET A O 1
ATOM 1819 N N . ALA A 1 223 ? 8.221 2.903 14.601 1.00 82.06 223 ALA A N 1
ATOM 1820 C CA . ALA A 1 223 ? 7.183 2.816 15.613 1.00 82.06 223 ALA A CA 1
ATOM 1821 C C . ALA A 1 223 ? 6.075 3.862 15.398 1.00 82.06 223 ALA A C 1
ATOM 1823 O O . ALA A 1 223 ? 6.329 4.990 14.967 1.00 82.06 223 ALA A O 1
ATOM 1824 N N . ARG A 1 224 ? 4.838 3.480 15.729 1.00 80.38 224 ARG A N 1
ATOM 1825 C CA . ARG A 1 224 ? 3.641 4.330 15.698 1.00 80.38 224 ARG A CA 1
ATOM 1826 C C . ARG A 1 224 ? 2.770 4.017 16.905 1.00 80.38 224 ARG A C 1
ATOM 1828 O O . ARG A 1 224 ? 2.536 2.842 17.167 1.00 80.38 224 ARG A O 1
ATOM 1835 N N . GLY A 1 225 ? 2.304 5.050 17.608 1.00 67.38 225 GLY A N 1
ATOM 1836 C CA . GLY A 1 225 ? 1.378 4.907 18.736 1.00 67.38 225 GLY A CA 1
ATOM 1837 C C . GLY A 1 225 ? 1.928 4.034 19.861 1.00 67.38 225 GLY A C 1
ATOM 1838 O O . GLY A 1 225 ? 1.171 3.359 20.533 1.00 67.38 225 GLY A O 1
ATOM 1839 N N . ALA A 1 226 ? 3.247 3.967 20.034 1.00 63.47 226 ALA A N 1
ATOM 1840 C CA . ALA A 1 226 ? 3.876 3.045 20.970 1.00 63.47 226 ALA A CA 1
ATOM 1841 C C . ALA A 1 226 ? 4.801 3.791 21.920 1.00 63.47 226 ALA A C 1
ATOM 1843 O O . ALA A 1 226 ? 5.388 4.819 21.570 1.00 63.47 226 ALA A O 1
ATOM 1844 N N . THR A 1 227 ? 4.997 3.230 23.107 1.00 66.81 227 THR A N 1
ATOM 1845 C CA . THR A 1 227 ? 6.092 3.644 23.973 1.00 66.81 227 THR A CA 1
ATOM 1846 C C . THR A 1 227 ? 7.360 2.863 23.650 1.00 66.81 227 THR A C 1
ATOM 1848 O O . THR A 1 227 ? 7.407 1.635 23.719 1.00 66.81 227 THR A O 1
ATOM 1851 N N . ALA A 1 228 ? 8.428 3.579 23.311 1.00 72.44 228 ALA A N 1
ATOM 1852 C CA . ALA A 1 228 ? 9.756 3.008 23.123 1.00 72.44 228 ALA A CA 1
ATOM 1853 C C . ALA A 1 228 ? 10.670 3.506 24.244 1.00 72.44 228 ALA A C 1
ATOM 1855 O O . ALA A 1 228 ? 11.012 4.684 24.297 1.00 72.44 228 ALA A O 1
ATOM 1856 N N . ASN A 1 229 ? 11.063 2.614 25.159 1.00 78.25 229 ASN A N 1
ATOM 1857 C CA . ASN A 1 229 ? 11.894 2.947 26.326 1.00 78.25 229 ASN A CA 1
ATOM 1858 C C . ASN A 1 229 ? 11.328 4.100 27.185 1.00 78.25 229 ASN A C 1
ATOM 1860 O O . ASN A 1 229 ? 12.088 4.941 27.657 1.00 78.25 229 ASN A O 1
ATOM 1864 N N . GLY A 1 230 ? 10.004 4.140 27.376 1.00 81.38 230 GLY A N 1
ATOM 1865 C CA . GLY A 1 230 ? 9.334 5.149 28.207 1.00 81.38 230 GLY A CA 1
ATOM 1866 C C . GLY A 1 230 ? 8.980 6.457 27.495 1.00 81.38 230 GLY A C 1
ATOM 1867 O O . GLY A 1 230 ? 8.564 7.396 28.162 1.00 81.38 230 GLY A O 1
ATOM 1868 N N . TYR A 1 231 ? 9.105 6.531 26.168 1.00 87.81 231 TYR A N 1
ATOM 1869 C CA . TYR A 1 231 ? 8.736 7.708 25.372 1.00 87.81 231 TYR A CA 1
ATOM 1870 C C . TYR A 1 231 ? 7.642 7.364 24.372 1.00 87.81 231 TYR A C 1
ATOM 1872 O O . TYR A 1 231 ? 7.779 6.377 23.650 1.00 87.81 231 TYR A O 1
ATOM 1880 N N . TYR A 1 232 ? 6.596 8.184 24.293 1.00 85.81 232 TYR A N 1
ATOM 1881 C CA . TYR A 1 232 ? 5.507 7.989 23.338 1.00 85.81 232 TYR A CA 1
ATOM 1882 C C . TYR A 1 232 ? 5.866 8.548 21.953 1.00 85.81 232 TYR A C 1
ATOM 1884 O O . TYR A 1 232 ? 6.346 9.682 21.835 1.00 85.81 232 TYR A O 1
ATOM 1892 N N . VAL A 1 233 ? 5.616 7.764 20.900 1.00 84.50 233 VAL A N 1
ATOM 1893 C CA . VAL A 1 233 ? 5.659 8.224 19.503 1.00 84.50 233 VAL A CA 1
ATOM 1894 C C . VAL A 1 233 ? 4.245 8.348 18.937 1.00 84.50 233 VAL A C 1
ATOM 1896 O O . VAL A 1 233 ? 3.462 7.405 19.002 1.00 84.50 233 VAL A O 1
ATOM 1899 N N . CYS A 1 234 ? 3.928 9.504 18.353 1.00 80.44 234 CYS A N 1
ATOM 1900 C CA . CYS A 1 234 ? 2.618 9.803 17.769 1.00 80.44 234 CYS A CA 1
ATOM 1901 C C . CYS A 1 234 ? 2.239 8.781 16.687 1.00 80.44 234 CYS A C 1
ATOM 1903 O O . CYS A 1 234 ? 3.063 8.409 15.850 1.00 80.44 234 CYS A O 1
ATOM 1905 N N . GLN A 1 235 ? 0.988 8.329 16.685 1.00 74.62 235 GLN A N 1
ATOM 1906 C CA . GLN A 1 235 ? 0.482 7.325 15.755 1.00 74.62 235 GLN A CA 1
ATOM 1907 C C . GLN A 1 235 ? 0.456 7.829 14.309 1.00 74.62 235 GLN A C 1
ATOM 1909 O O . GLN A 1 235 ? 0.865 7.103 13.398 1.00 74.62 235 GLN A O 1
ATOM 1914 N N . GLU A 1 236 ? 0.029 9.075 14.094 1.00 74.19 236 GLU A N 1
ATOM 1915 C CA . GLU A 1 236 ? -0.061 9.664 12.754 1.00 74.19 236 GLU A CA 1
ATOM 1916 C C . GLU A 1 236 ? 1.318 9.901 12.129 1.00 74.19 236 GLU A C 1
ATOM 1918 O O . GLU A 1 236 ? 1.538 9.633 10.945 1.00 74.19 236 GLU A O 1
ATOM 1923 N N . THR A 1 237 ? 2.260 10.406 12.929 1.00 80.62 237 THR A N 1
ATOM 1924 C CA . THR A 1 237 ? 3.528 10.946 12.415 1.00 80.62 237 THR A CA 1
ATOM 1925 C C . THR A 1 237 ? 4.748 10.087 12.734 1.00 80.62 237 THR A C 1
ATOM 1927 O O . THR A 1 237 ? 5.770 10.232 12.073 1.00 80.62 237 THR A O 1
ATOM 1930 N N . GLY A 1 238 ? 4.679 9.206 13.736 1.00 84.44 238 GLY A N 1
ATOM 1931 C CA . GLY A 1 238 ? 5.825 8.461 14.278 1.00 84.44 238 GLY A CA 1
ATOM 1932 C C . GLY A 1 238 ? 6.798 9.304 15.106 1.00 84.44 238 GLY A C 1
ATOM 1933 O O . GLY A 1 238 ? 7.805 8.789 15.595 1.00 84.44 238 GLY A O 1
ATOM 1934 N N . LYS A 1 239 ? 6.527 10.603 15.259 1.00 90.88 239 LYS A N 1
ATOM 1935 C CA . LYS A 1 239 ? 7.405 11.536 15.957 1.00 90.88 239 LYS A CA 1
ATOM 1936 C C . LYS A 1 239 ? 7.220 11.416 17.468 1.00 90.88 239 LYS A C 1
ATOM 1938 O O . LYS A 1 239 ? 6.095 11.359 17.961 1.00 90.88 239 LYS A O 1
ATOM 1943 N N . MET A 1 240 ? 8.328 11.417 18.201 1.00 93.12 240 MET A N 1
ATOM 1944 C CA . MET A 1 240 ? 8.356 11.454 19.660 1.00 93.12 240 MET A CA 1
ATOM 1945 C C . MET A 1 240 ? 7.641 12.702 20.161 1.00 93.12 240 MET A C 1
ATOM 1947 O O . MET A 1 240 ? 7.926 13.818 19.709 1.00 93.12 240 MET A O 1
ATOM 1951 N N . VAL A 1 241 ? 6.739 12.509 21.112 1.00 89.69 241 VAL A N 1
ATOM 1952 C CA . VAL A 1 241 ? 6.077 13.612 21.797 1.00 89.69 241 VAL A CA 1
ATOM 1953 C C . VAL A 1 241 ? 7.039 14.209 22.822 1.00 89.69 241 VAL A C 1
ATOM 1955 O O . VAL A 1 241 ? 7.720 13.490 23.546 1.00 89.69 241 VAL A O 1
ATOM 1958 N N . THR A 1 242 ? 7.111 15.538 22.857 1.00 89.31 242 THR A N 1
ATOM 1959 C CA . THR A 1 242 ? 7.998 16.308 23.741 1.00 89.31 242 THR A CA 1
ATOM 1960 C C . THR A 1 242 ? 7.227 17.436 24.404 1.00 89.31 242 THR A C 1
ATOM 1962 O O . THR A 1 242 ? 6.363 18.035 23.762 1.00 89.31 242 THR A O 1
ATOM 1965 N N . GLY A 1 243 ? 7.610 17.804 25.623 1.00 90.19 243 GLY A N 1
ATOM 1966 C CA . GLY A 1 243 ? 7.009 18.890 26.386 1.00 90.19 243 GLY A CA 1
ATOM 1967 C C . GLY A 1 243 ? 6.432 18.386 27.702 1.00 90.19 243 GLY A C 1
ATOM 1968 O O . GLY A 1 243 ? 5.341 17.824 27.733 1.00 90.19 243 GLY A O 1
ATOM 1969 N N . ALA A 1 244 ? 7.147 18.637 28.797 1.00 90.56 244 ALA A N 1
ATOM 1970 C CA . ALA A 1 244 ? 6.720 18.247 30.138 1.00 90.56 244 ALA A CA 1
ATOM 1971 C C . ALA A 1 244 ? 5.297 18.734 30.484 1.00 90.56 244 ALA A C 1
ATOM 1973 O O . ALA A 1 244 ? 4.913 19.865 30.169 1.00 90.56 244 ALA A O 1
ATOM 1974 N N . GLY A 1 245 ? 4.554 17.895 31.206 1.00 91.62 245 GLY A N 1
ATOM 1975 C CA . GLY A 1 245 ? 3.174 18.139 31.615 1.00 91.62 245 GLY A CA 1
ATOM 1976 C C . GLY A 1 245 ? 2.138 17.482 30.703 1.00 91.62 245 GLY A C 1
ATOM 1977 O O . GLY A 1 245 ? 2.426 16.506 30.015 1.00 91.62 245 GLY A O 1
ATOM 1978 N N . TRP A 1 246 ? 0.916 18.015 30.741 1.00 91.81 246 TRP A N 1
ATOM 1979 C CA . TRP A 1 246 ? -0.235 17.499 30.002 1.00 91.81 246 TRP A CA 1
ATOM 1980 C C . TRP A 1 246 ? -0.064 17.619 28.491 1.00 91.81 246 TRP A C 1
ATOM 1982 O O . TRP A 1 246 ? 0.204 18.704 27.972 1.00 91.81 246 TRP A O 1
ATOM 1992 N N . GLN A 1 247 ? -0.299 16.512 27.800 1.00 90.94 247 GLN A N 1
ATOM 1993 C CA . GLN A 1 247 ? -0.237 16.397 26.356 1.00 90.94 247 GLN A CA 1
ATOM 1994 C C . GLN A 1 247 ? -1.494 15.692 25.835 1.00 90.94 247 GLN A C 1
ATOM 1996 O O . GLN A 1 247 ? -1.921 14.693 26.405 1.00 90.94 247 GLN A O 1
ATOM 2001 N N . HIS A 1 248 ? -2.076 16.210 24.753 1.00 86.06 248 HIS A N 1
ATOM 2002 C CA . HIS A 1 248 ? -3.232 15.612 24.082 1.00 86.06 248 HIS A CA 1
ATOM 2003 C C . HIS A 1 248 ? -2.856 15.306 22.628 1.00 86.06 248 HIS A C 1
ATOM 2005 O O . HIS A 1 248 ? -2.684 16.231 21.829 1.00 86.06 248 HIS A O 1
ATOM 2011 N N . ILE A 1 249 ? -2.661 14.025 22.311 1.00 76.19 249 ILE A N 1
ATOM 2012 C CA . ILE A 1 249 ? -2.200 13.527 21.003 1.00 76.19 249 ILE A CA 1
ATOM 2013 C C . ILE A 1 249 ? -2.997 12.276 20.653 1.00 76.19 249 ILE A C 1
ATOM 2015 O O . ILE A 1 249 ? -3.301 11.485 21.537 1.00 76.19 249 ILE A O 1
ATOM 2019 N N . ASP A 1 250 ? -3.322 12.091 19.372 1.00 70.25 250 ASP A N 1
ATOM 2020 C CA . ASP A 1 250 ? -4.064 10.921 18.879 1.00 70.25 250 ASP A CA 1
ATOM 2021 C C . ASP A 1 250 ? -5.393 10.692 19.639 1.00 70.25 250 ASP A C 1
ATOM 2023 O O . ASP A 1 250 ? -5.806 9.557 19.861 1.00 70.25 250 ASP A O 1
ATOM 2027 N N . ASN A 1 251 ? -6.050 11.788 20.051 1.00 76.44 251 ASN A N 1
ATOM 2028 C CA . ASN A 1 251 ? -7.279 11.792 20.858 1.00 76.44 251 ASN A CA 1
ATOM 2029 C C . ASN A 1 251 ? -7.140 11.098 22.230 1.00 76.44 251 ASN A C 1
ATOM 2031 O O . ASN A 1 251 ? -8.100 10.528 22.739 1.00 76.44 251 ASN A O 1
ATOM 2035 N N . LYS A 1 252 ? -5.929 11.114 22.797 1.00 81.12 252 LYS A N 1
ATOM 2036 C CA . LYS A 1 252 ? -5.577 10.515 24.086 1.00 81.12 252 LYS A CA 1
ATOM 2037 C C . LYS A 1 252 ? -4.786 11.502 24.931 1.00 81.12 252 LYS A C 1
ATOM 2039 O O . LYS A 1 252 ? -4.021 12.321 24.404 1.00 81.12 252 LYS A O 1
ATOM 2044 N N . TYR A 1 253 ? -4.940 11.409 26.246 1.00 89.06 253 TYR A N 1
ATOM 2045 C CA . TYR A 1 253 ? -4.204 12.237 27.193 1.00 89.06 253 TYR A CA 1
ATOM 2046 C C . TYR A 1 253 ? -3.000 11.496 27.768 1.00 89.06 253 TYR A C 1
ATOM 2048 O O . TYR A 1 253 ? -3.086 10.345 28.185 1.00 89.06 253 TYR A O 1
ATOM 2056 N N . PHE A 1 254 ? -1.871 12.196 27.822 1.00 91.00 254 PHE A N 1
ATOM 2057 C CA . PHE A 1 254 ? -0.623 11.743 28.426 1.00 91.00 254 PHE A CA 1
ATOM 2058 C C . PHE A 1 254 ? -0.100 12.826 29.367 1.00 91.00 254 PHE A C 1
ATOM 2060 O O . PHE A 1 254 ? -0.338 14.021 29.162 1.00 91.00 254 PHE A O 1
ATOM 2067 N N . TYR A 1 255 ? 0.681 12.427 30.367 1.00 93.19 255 TYR A N 1
ATOM 2068 C CA . TYR A 1 255 ? 1.466 13.359 31.170 1.00 93.19 255 TYR A CA 1
ATOM 2069 C C . TYR A 1 255 ? 2.945 13.026 31.033 1.00 93.19 255 TYR A C 1
ATOM 2071 O O . TYR A 1 255 ? 3.350 11.890 31.270 1.00 93.19 255 TYR A O 1
ATOM 2079 N N . LEU A 1 256 ? 3.758 14.010 30.650 1.00 93.88 256 LEU A N 1
ATOM 2080 C CA . LEU A 1 256 ? 5.194 13.826 30.452 1.00 93.88 256 LEU A CA 1
ATOM 2081 C C . LEU A 1 256 ? 6.004 14.368 31.630 1.00 93.88 256 LEU A C 1
ATOM 2083 O O . LEU A 1 256 ? 5.757 15.468 32.135 1.00 93.88 256 LEU A O 1
ATOM 2087 N N . ASN A 1 257 ? 7.013 13.606 32.041 1.00 90.31 257 ASN A N 1
ATOM 2088 C CA . ASN A 1 257 ? 8.038 14.032 32.985 1.00 90.31 257 ASN A CA 1
ATOM 2089 C C . ASN A 1 257 ? 8.923 15.139 32.383 1.00 90.31 257 ASN A C 1
ATOM 2091 O O . ASN A 1 257 ? 8.881 15.440 31.192 1.00 90.31 257 ASN A O 1
ATOM 2095 N N . GLY A 1 258 ? 9.779 15.742 33.216 1.00 88.44 258 GLY A N 1
ATOM 2096 C CA . GLY A 1 258 ? 10.722 16.783 32.784 1.00 88.44 258 GLY A CA 1
ATOM 2097 C C . GLY A 1 258 ? 11.769 16.329 31.756 1.00 88.44 258 GLY A C 1
ATOM 2098 O O . GLY A 1 258 ? 12.437 17.175 31.170 1.00 88.44 258 GLY A O 1
ATOM 2099 N N . ASP A 1 259 ? 11.923 15.021 31.560 1.00 87.81 259 ASP A N 1
ATOM 2100 C CA . ASP A 1 259 ? 12.787 14.398 30.557 1.00 87.81 259 ASP A CA 1
ATOM 2101 C C . ASP A 1 259 ? 12.010 13.860 29.343 1.00 87.81 259 ASP A C 1
ATOM 2103 O O . ASP A 1 259 ? 12.585 13.102 28.571 1.00 87.81 259 ASP A O 1
ATOM 2107 N N . ASP A 1 260 ? 10.738 14.247 29.185 1.00 91.38 260 ASP A N 1
ATOM 2108 C CA . ASP A 1 260 ? 9.788 13.820 28.146 1.00 91.38 260 ASP A CA 1
ATOM 2109 C C . ASP A 1 260 ? 9.346 12.344 28.213 1.00 91.38 260 ASP A C 1
ATOM 2111 O O . ASP A 1 260 ? 8.591 11.889 27.351 1.00 91.38 260 ASP A O 1
ATOM 2115 N N . SER A 1 261 ? 9.754 11.590 29.241 1.00 90.94 261 SER A N 1
ATOM 2116 C CA . SER A 1 261 ? 9.219 10.241 29.460 1.00 90.94 261 SER A CA 1
ATOM 2117 C C . SER A 1 261 ? 7.754 10.291 29.905 1.00 90.94 261 SER A C 1
ATOM 2119 O O . SER A 1 261 ? 7.348 11.200 30.633 1.00 90.94 261 SER A O 1
ATOM 2121 N N . VAL A 1 262 ? 6.947 9.313 29.493 1.00 92.12 262 VAL A N 1
ATOM 2122 C CA . VAL A 1 262 ? 5.549 9.218 29.931 1.00 92.12 262 VAL A CA 1
ATOM 2123 C C . VAL A 1 262 ? 5.467 8.855 31.414 1.00 92.12 262 VAL A C 1
ATOM 2125 O O . VAL A 1 262 ? 6.197 7.993 31.912 1.00 92.12 262 VAL A O 1
ATOM 2128 N N . VAL A 1 263 ? 4.560 9.507 32.135 1.00 93.31 263 VAL A N 1
ATOM 2129 C CA . VAL A 1 263 ? 4.176 9.110 33.490 1.00 93.31 263 VAL A CA 1
ATOM 2130 C C . VAL A 1 263 ? 3.350 7.830 33.424 1.00 93.31 263 VAL A C 1
ATOM 2132 O O . VAL A 1 263 ? 2.557 7.634 32.513 1.00 93.31 263 VAL A O 1
ATOM 2135 N N . THR A 1 264 ? 3.534 6.961 34.413 1.00 93.19 264 THR A N 1
ATOM 2136 C CA . THR A 1 264 ? 2.734 5.750 34.611 1.00 93.19 264 THR A CA 1
ATOM 2137 C C . THR A 1 264 ? 2.283 5.654 36.067 1.00 93.19 264 THR A C 1
ATOM 2139 O O . THR A 1 264 ? 2.932 6.191 36.969 1.00 93.19 264 THR A O 1
ATOM 2142 N N . GLY A 1 265 ? 1.170 4.965 36.303 1.00 92.69 265 GLY A N 1
ATOM 2143 C CA . GLY A 1 265 ? 0.516 4.861 37.601 1.00 92.69 265 GLY A CA 1
ATOM 2144 C C . GLY A 1 265 ? -0.207 6.142 38.022 1.00 92.69 265 GLY A C 1
ATOM 2145 O O . GLY A 1 265 ? -0.557 6.991 37.204 1.00 92.69 265 GLY A O 1
ATOM 2146 N N . TRP A 1 266 ? -0.449 6.263 39.328 1.00 92.81 266 TRP A N 1
ATOM 2147 C CA . TRP A 1 266 ? -1.161 7.393 39.922 1.00 92.81 266 TRP A CA 1
ATOM 2148 C C . TRP A 1 266 ? -0.299 8.660 39.981 1.00 92.81 266 TRP A C 1
ATOM 2150 O O . TRP A 1 266 ? 0.769 8.677 40.598 1.00 92.81 266 TRP A O 1
ATOM 2160 N N . LEU A 1 267 ? -0.819 9.755 39.429 1.00 93.50 267 LEU A N 1
ATOM 2161 C CA . LEU A 1 267 ? -0.240 11.093 39.482 1.00 93.50 267 LEU A CA 1
ATOM 2162 C C . LEU A 1 267 ? -1.237 12.067 40.111 1.00 93.50 267 LEU A C 1
ATOM 2164 O O . LEU A 1 267 ? -2.400 12.111 39.723 1.00 93.50 267 LEU A O 1
ATOM 2168 N N . LYS A 1 268 ? -0.776 12.894 41.053 1.00 91.12 268 LYS A N 1
ATOM 2169 C CA . LYS A 1 268 ? -1.585 13.980 41.618 1.00 91.12 268 LYS A CA 1
ATOM 2170 C C . LYS A 1 268 ? -1.196 15.313 40.990 1.00 91.12 268 LYS A C 1
ATOM 2172 O O . LYS A 1 268 ? -0.100 15.804 41.256 1.00 91.12 268 LYS A O 1
ATOM 2177 N N . ASP A 1 269 ? -2.113 15.932 40.251 1.00 86.69 269 ASP A N 1
ATOM 2178 C CA . ASP A 1 269 ? -1.958 17.287 39.710 1.00 86.69 269 ASP A CA 1
ATOM 2179 C C . ASP A 1 269 ? -3.074 18.201 40.233 1.00 86.69 269 ASP A C 1
ATOM 2181 O O . ASP A 1 269 ? -4.250 17.853 40.213 1.00 86.69 269 ASP A O 1
ATOM 2185 N N . LYS A 1 270 ? -2.710 19.380 40.756 1.00 84.88 270 LYS A N 1
ATOM 2186 C CA . LYS A 1 270 ? -3.652 20.398 41.283 1.00 84.88 270 LYS A CA 1
ATOM 2187 C C . LYS A 1 270 ? -4.770 19.852 42.193 1.00 84.88 270 LYS A C 1
ATOM 2189 O O . LYS A 1 270 ? -5.896 20.335 42.160 1.00 84.88 270 LYS A O 1
ATOM 2194 N N . ASN A 1 271 ? -4.419 18.910 43.069 1.00 82.44 271 ASN A N 1
ATOM 2195 C CA . ASN A 1 271 ? -5.301 18.196 44.006 1.00 82.44 271 ASN A CA 1
ATOM 2196 C C . ASN A 1 271 ? -6.218 17.110 43.429 1.00 82.44 271 ASN A C 1
ATOM 2198 O O . ASN A 1 271 ? -6.867 16.446 44.233 1.00 82.44 271 ASN A O 1
ATOM 2202 N N . ILE A 1 272 ? -6.191 16.856 42.125 1.00 82.06 272 ILE A N 1
ATOM 2203 C CA . ILE A 1 272 ? -6.923 15.763 41.477 1.00 82.06 272 ILE A CA 1
ATOM 2204 C C . ILE A 1 272 ? -5.936 14.628 41.185 1.00 82.06 272 ILE A C 1
ATOM 2206 O O . ILE A 1 272 ? -4.776 14.881 40.843 1.00 82.06 272 ILE A O 1
ATOM 2210 N N . TRP A 1 273 ? -6.360 13.385 41.393 1.00 87.56 273 TRP A N 1
ATOM 2211 C CA . TRP A 1 273 ? -5.586 12.208 41.013 1.00 87.56 273 TRP A CA 1
ATOM 2212 C C . TRP A 1 273 ? -5.988 11.728 39.626 1.00 87.56 273 TRP A C 1
ATOM 2214 O O . TRP A 1 273 ? -7.170 11.665 39.319 1.00 87.56 273 TRP A O 1
ATOM 2224 N N . TYR A 1 274 ? -4.993 11.338 38.844 1.00 91.00 274 TYR A N 1
ATOM 2225 C CA . TYR A 1 274 ? -5.136 10.750 37.520 1.00 91.00 274 TYR A CA 1
ATOM 2226 C C . TYR A 1 274 ? -4.343 9.452 37.492 1.00 91.00 274 TYR A C 1
ATOM 2228 O O . TYR A 1 274 ? -3.319 9.339 38.179 1.00 91.00 274 TYR A O 1
ATOM 2236 N N . TYR A 1 275 ? -4.788 8.482 36.705 1.00 92.56 275 TYR A N 1
ATOM 2237 C CA . TYR A 1 275 ? -4.058 7.238 36.508 1.00 92.56 275 TYR A CA 1
ATOM 2238 C C . TYR A 1 275 ? -3.601 7.110 35.062 1.00 92.56 275 TYR A C 1
ATOM 2240 O O . TYR A 1 275 ? -4.380 7.354 34.147 1.00 92.56 275 TYR A O 1
ATOM 2248 N N . PHE A 1 276 ? -2.353 6.692 34.872 1.00 93.12 276 PHE A N 1
ATOM 2249 C CA . PHE A 1 276 ? -1.769 6.441 33.560 1.00 93.12 276 PHE A CA 1
ATOM 2250 C C . PHE A 1 276 ? -1.346 4.979 33.445 1.00 93.12 276 PHE A C 1
ATOM 2252 O O . PHE A 1 276 ? -0.664 4.458 34.333 1.00 93.12 276 PHE A O 1
ATOM 2259 N N . TYR A 1 277 ? -1.722 4.294 32.369 1.00 89.81 277 TYR A N 1
ATOM 2260 C CA . TYR A 1 277 ? -1.495 2.853 32.264 1.00 89.81 277 TYR A CA 1
ATOM 2261 C C . TYR A 1 277 ? 0.001 2.496 32.271 1.00 89.81 277 TYR A C 1
ATOM 2263 O O . TYR A 1 277 ? 0.793 3.113 31.560 1.00 89.81 277 TYR A O 1
ATOM 2271 N N . PRO A 1 278 ? 0.441 1.502 33.061 1.00 85.88 278 PRO A N 1
ATOM 2272 C CA . PRO A 1 278 ? 1.863 1.207 33.218 1.00 85.88 278 PRO A CA 1
ATOM 2273 C C . PRO A 1 278 ? 2.482 0.447 32.047 1.00 85.88 278 PRO A C 1
ATOM 2275 O O . PRO A 1 278 ? 3.702 0.465 31.898 1.00 85.88 278 PRO A O 1
ATOM 2278 N N . GLU A 1 279 ? 1.672 -0.202 31.216 1.00 82.06 279 GLU A N 1
ATOM 2279 C CA . GLU A 1 279 ? 2.109 -1.052 30.109 1.00 82.06 279 GLU A CA 1
ATOM 2280 C C . GLU A 1 279 ? 1.141 -0.910 28.930 1.00 82.06 279 GLU A C 1
ATOM 2282 O O . GLU A 1 279 ? 0.017 -0.441 29.101 1.00 82.06 279 GLU A O 1
ATOM 2287 N N . ASN A 1 280 ? 1.580 -1.303 27.734 1.00 72.00 280 ASN A N 1
ATOM 2288 C CA . ASN A 1 280 ? 0.691 -1.390 26.576 1.00 72.00 280 ASN A CA 1
ATOM 2289 C C . ASN A 1 280 ? -0.254 -2.592 26.738 1.00 72.00 280 ASN A C 1
ATOM 2291 O O . ASN A 1 280 ? 0.152 -3.639 27.245 1.00 72.00 280 ASN A O 1
ATOM 2295 N N . SER A 1 281 ? -1.485 -2.457 26.258 1.00 68.38 281 SER A N 1
ATOM 2296 C CA . SER A 1 281 ? -2.455 -3.541 26.105 1.00 68.38 281 SER A CA 1
ATOM 2297 C C . SER A 1 281 ? -3.144 -3.444 24.744 1.00 68.38 281 SER A C 1
ATOM 2299 O O . SER A 1 281 ? -2.928 -2.491 23.996 1.00 68.38 281 SER A O 1
ATOM 2301 N N . ASP A 1 282 ? -4.032 -4.390 24.449 1.00 55.50 282 ASP A N 1
ATOM 2302 C CA . ASP A 1 282 ? -4.879 -4.334 23.253 1.00 55.50 282 ASP A CA 1
ATOM 2303 C C . ASP A 1 282 ? -5.881 -3.158 23.278 1.00 55.50 282 ASP A C 1
ATOM 2305 O O . ASP A 1 282 ? -6.486 -2.844 22.257 1.00 55.50 282 ASP A O 1
ATOM 2309 N N . SER A 1 283 ? -6.085 -2.511 24.436 1.00 59.91 283 SER A N 1
ATOM 2310 C CA . SER A 1 283 ? -7.077 -1.434 24.614 1.00 59.91 283 SER A CA 1
ATOM 2311 C C . SER A 1 283 ? -6.471 -0.058 24.907 1.00 59.91 283 SER A C 1
ATOM 2313 O O . SER A 1 283 ? -7.156 0.944 24.733 1.00 59.91 283 SER A O 1
ATOM 2315 N N . TYR A 1 284 ? -5.216 0.014 25.352 1.00 71.69 284 TYR A N 1
ATOM 2316 C CA . TYR A 1 284 ? -4.577 1.265 25.769 1.00 71.69 284 TYR A CA 1
ATOM 2317 C C . TYR A 1 284 ? -3.057 1.203 25.626 1.00 71.69 284 TYR A C 1
ATOM 2319 O O . TYR A 1 284 ? -2.446 0.133 25.668 1.00 71.69 284 TYR A O 1
ATOM 2327 N N . TYR A 1 285 ? -2.428 2.365 25.511 1.00 75.69 285 TYR A N 1
ATOM 2328 C CA . TYR A 1 285 ? -0.980 2.498 25.476 1.00 75.69 285 TYR A CA 1
ATOM 2329 C C . TYR A 1 285 ? -0.411 2.763 26.869 1.00 75.69 285 TYR A C 1
ATOM 2331 O O . TYR A 1 285 ? -1.053 3.348 27.739 1.00 75.69 285 TYR A O 1
ATOM 2339 N N . GLN A 1 286 ? 0.840 2.373 27.084 1.00 84.38 286 GLN A N 1
ATOM 2340 C CA . GLN A 1 286 ? 1.579 2.790 28.265 1.00 84.38 286 GLN A CA 1
ATOM 2341 C C . GLN A 1 286 ? 1.617 4.324 28.324 1.00 84.38 286 GLN A C 1
ATOM 2343 O O . GLN A 1 286 ? 1.970 4.996 27.355 1.00 84.38 286 GLN A O 1
ATOM 2348 N N . GLY A 1 287 ? 1.296 4.866 29.491 1.00 87.56 287 GLY A N 1
ATOM 2349 C CA . GLY A 1 287 ? 1.255 6.295 29.758 1.00 87.56 287 GLY A CA 1
ATOM 2350 C C . GLY A 1 287 ? -0.021 6.994 29.299 1.00 87.56 287 GLY A C 1
ATOM 2351 O O . GLY A 1 287 ? -0.131 8.195 29.522 1.00 87.56 287 GLY A O 1
ATOM 2352 N N . GLU A 1 288 ? -0.965 6.280 28.681 1.00 90.31 288 GLU A N 1
ATOM 2353 C CA . GLU A 1 288 ? -2.299 6.800 28.372 1.00 90.31 288 GLU A CA 1
ATOM 2354 C C . GLU A 1 288 ? -3.096 6.990 29.665 1.00 90.31 288 GLU A C 1
ATOM 2356 O O . GLU A 1 288 ? -3.038 6.144 30.563 1.00 90.31 288 GLU A O 1
ATOM 2361 N N . MET A 1 289 ? -3.810 8.110 29.773 1.00 92.69 289 MET A N 1
ATOM 2362 C CA . MET A 1 289 ? -4.683 8.403 30.905 1.00 92.69 289 MET A CA 1
ATOM 2363 C C . MET A 1 289 ? -5.902 7.479 30.892 1.00 92.69 289 MET A C 1
ATOM 2365 O O . MET A 1 289 ? -6.521 7.263 29.855 1.00 92.69 289 MET A O 1
ATOM 2369 N N . ALA A 1 290 ? -6.256 6.940 32.052 1.00 86.81 290 ALA A N 1
ATOM 2370 C CA . ALA A 1 290 ? -7.512 6.235 32.238 1.00 86.81 290 ALA A CA 1
ATOM 2371 C C . ALA A 1 290 ? -8.675 7.236 32.322 1.00 86.81 290 ALA A C 1
ATOM 2373 O O . ALA A 1 290 ? -8.586 8.214 33.060 1.00 86.81 290 ALA A O 1
ATOM 2374 N N . GLU A 1 291 ? -9.765 6.951 31.613 1.00 85.69 291 GLU A N 1
ATOM 2375 C CA . GLU A 1 291 ? -10.999 7.744 31.580 1.00 85.69 291 GLU A CA 1
ATOM 2376 C C . GLU A 1 291 ? -12.200 6.801 31.696 1.00 85.69 291 GLU A C 1
ATOM 2378 O O . GLU A 1 291 ? -12.140 5.671 31.205 1.00 85.69 291 GLU A O 1
ATOM 2383 N N . ASP A 1 292 ? -13.252 7.260 32.378 1.00 78.75 292 ASP A N 1
ATOM 2384 C CA . ASP A 1 292 ? -14.537 6.565 32.566 1.00 78.75 292 ASP A CA 1
ATOM 2385 C C . ASP A 1 292 ? -14.390 5.071 32.910 1.00 78.75 292 ASP A C 1
ATOM 2387 O O . ASP A 1 292 ? -14.927 4.168 32.266 1.00 78.75 292 ASP A O 1
ATOM 2391 N N . THR A 1 293 ? -13.566 4.790 33.918 1.00 79.88 293 THR A N 1
ATOM 2392 C CA . THR A 1 293 ? -13.205 3.419 34.285 1.00 79.88 293 THR A CA 1
ATOM 2393 C C . THR A 1 293 ? -12.913 3.290 35.774 1.00 79.88 293 THR A C 1
ATOM 2395 O O . THR A 1 293 ? -12.880 4.265 36.528 1.00 79.88 293 THR A O 1
ATOM 2398 N N . THR A 1 294 ? -12.688 2.061 36.225 1.00 79.56 294 THR A N 1
ATOM 2399 C CA . THR A 1 294 ? -12.303 1.766 37.603 1.00 79.56 294 THR A CA 1
ATOM 2400 C C . THR A 1 294 ? -10.854 1.297 37.650 1.00 79.56 294 THR A C 1
ATOM 2402 O O . THR A 1 294 ? -10.516 0.247 37.106 1.00 79.56 294 THR A O 1
ATOM 2405 N N . ILE A 1 295 ? -10.006 2.023 38.381 1.00 82.56 295 ILE A N 1
ATOM 2406 C CA . ILE A 1 295 ? -8.609 1.655 38.624 1.00 82.56 295 ILE A CA 1
ATOM 2407 C C . ILE A 1 295 ? -8.409 1.350 40.104 1.00 82.56 295 ILE A C 1
ATOM 2409 O O . ILE A 1 295 ? -8.692 2.183 40.959 1.00 82.56 295 ILE A O 1
ATOM 2413 N N . ASP A 1 296 ? -7.917 0.153 40.429 1.00 83.19 296 ASP A N 1
ATOM 2414 C CA . ASP A 1 296 ? -7.676 -0.289 41.813 1.00 83.19 296 ASP A CA 1
ATOM 2415 C C . ASP A 1 296 ? -8.905 -0.137 42.744 1.00 83.19 296 ASP A C 1
ATOM 2417 O O . ASP A 1 296 ? -8.770 0.057 43.953 1.00 83.19 296 ASP A O 1
ATOM 2421 N N . GLY A 1 297 ? -10.120 -0.224 42.187 1.00 72.81 297 GLY A N 1
ATOM 2422 C CA . GLY A 1 297 ? -11.379 -0.027 42.916 1.00 72.81 297 GLY A CA 1
ATOM 2423 C C . GLY A 1 297 ? -11.818 1.435 43.075 1.00 72.81 297 GLY A C 1
ATOM 2424 O O . GLY A 1 297 ? -12.814 1.692 43.751 1.00 72.81 297 GLY A O 1
ATOM 2425 N N . TRP A 1 298 ? -11.111 2.382 42.457 1.00 75.38 298 TRP A N 1
ATOM 2426 C CA . TRP A 1 298 ? -11.455 3.803 42.419 1.00 75.38 298 TRP A CA 1
ATOM 2427 C C . TRP A 1 298 ? -12.040 4.170 41.061 1.00 75.38 298 TRP A C 1
ATOM 2429 O O . TRP A 1 298 ? -11.447 3.863 40.031 1.00 75.38 298 TRP A O 1
ATOM 2439 N N . ASN A 1 299 ? -13.191 4.839 41.063 1.00 75.50 299 ASN A N 1
ATOM 2440 C CA . ASN A 1 299 ? -13.793 5.336 39.831 1.00 75.50 299 ASN A CA 1
ATOM 2441 C C . ASN A 1 299 ? -13.081 6.608 39.391 1.00 75.50 299 ASN A C 1
ATOM 2443 O O . ASN A 1 299 ? -12.989 7.570 40.156 1.00 75.50 299 ASN A O 1
ATOM 2447 N N . VAL A 1 300 ? -12.598 6.576 38.161 1.00 76.88 300 VAL A N 1
ATOM 2448 C CA . VAL A 1 300 ? -11.992 7.689 37.453 1.00 76.88 300 VAL A CA 1
ATOM 2449 C C . VAL A 1 300 ? -13.036 8.215 36.468 1.00 76.88 300 VAL A C 1
ATOM 2451 O O . VAL A 1 300 ? -13.635 7.422 35.743 1.00 76.88 300 VAL A O 1
ATOM 2454 N N . GLY A 1 301 ? -13.301 9.523 36.501 1.00 60.78 301 GLY A N 1
ATOM 2455 C CA . GLY A 1 301 ? -14.315 10.169 35.662 1.00 60.78 301 GLY A CA 1
ATOM 2456 C C . GLY A 1 301 ? -13.953 10.218 34.175 1.00 60.78 301 GLY A C 1
ATOM 2457 O O . GLY A 1 301 ? -12.867 9.805 33.765 1.00 60.78 301 GLY A O 1
ATOM 2458 N N . ASP A 1 302 ? -14.863 10.757 33.368 1.00 73.00 302 ASP A N 1
ATOM 2459 C CA . ASP A 1 302 ? -14.658 11.042 31.939 1.00 73.00 302 ASP A CA 1
ATOM 2460 C C . ASP A 1 302 ? -13.541 12.072 31.691 1.00 73.00 302 ASP A C 1
ATOM 2462 O O . ASP A 1 302 ? -12.886 12.053 30.657 1.00 73.00 302 ASP A O 1
ATOM 2466 N N . ASP A 1 303 ? -13.271 12.937 32.667 1.00 72.00 303 ASP A N 1
ATOM 2467 C CA . ASP A 1 303 ? -12.136 13.862 32.684 1.00 72.00 303 ASP A CA 1
ATOM 2468 C C . ASP A 1 303 ? -10.823 13.235 33.197 1.00 72.00 303 ASP A C 1
ATOM 2470 O O . ASP A 1 303 ? -9.821 13.937 33.369 1.00 72.00 303 ASP A O 1
ATOM 2474 N N . GLY A 1 304 ? -10.822 11.928 33.479 1.00 78.56 304 GLY A N 1
ATOM 2475 C CA . GLY A 1 304 ? -9.689 11.193 34.039 1.00 78.56 304 GLY A CA 1
ATOM 2476 C C . GLY A 1 304 ? -9.419 11.467 35.520 1.00 78.56 304 GLY A C 1
ATOM 2477 O O . GLY A 1 304 ? -8.425 10.983 36.073 1.00 78.56 304 GLY A O 1
ATOM 2478 N N . GLY A 1 305 ? -10.272 12.255 36.177 1.00 79.25 305 GLY A N 1
ATOM 2479 C CA . GLY A 1 305 ? -10.084 12.705 37.545 1.00 79.25 305 GLY A CA 1
ATOM 2480 C C . GLY A 1 305 ? -10.677 11.763 38.591 1.00 79.25 305 GLY A C 1
ATOM 2481 O O . GLY A 1 305 ? -11.791 11.256 38.469 1.00 79.25 305 GLY A O 1
ATOM 2482 N N . TRP A 1 306 ? -9.945 11.591 39.689 1.00 76.31 306 TRP A N 1
ATOM 2483 C CA . TRP A 1 306 ? -10.442 11.061 40.956 1.00 76.31 306 TRP A CA 1
ATOM 2484 C C . TRP A 1 306 ? -10.142 12.063 42.082 1.00 76.31 306 TRP A C 1
ATOM 2486 O O . TRP A 1 306 ? -8.983 12.376 42.376 1.00 76.31 306 TRP A O 1
ATOM 2496 N N . ASP A 1 307 ? -11.185 12.599 42.721 1.00 61.50 307 ASP A N 1
ATOM 2497 C CA . ASP A 1 307 ? -11.078 13.622 43.775 1.00 61.50 307 ASP A CA 1
ATOM 2498 C C . ASP A 1 307 ? -11.248 13.069 45.206 1.00 61.50 307 ASP A C 1
ATOM 2500 O O . ASP A 1 307 ? -11.015 13.783 46.185 1.00 61.50 307 ASP A O 1
ATOM 2504 N N . GLY A 1 308 ? -11.570 11.779 45.341 1.00 58.59 308 GLY A N 1
ATOM 2505 C CA . GLY A 1 308 ? -11.764 11.112 46.628 1.00 58.59 308 GLY A CA 1
ATOM 2506 C C . GLY A 1 308 ? -13.172 11.221 47.219 1.00 58.59 308 GLY A C 1
ATOM 2507 O O . GLY A 1 308 ? -13.370 10.726 48.331 1.00 58.59 308 GLY A O 1
ATOM 2508 N N . GLU A 1 309 ? -14.155 11.790 46.510 1.00 48.47 309 GLU A N 1
ATOM 2509 C CA . GLU A 1 309 ? -15.548 11.858 46.967 1.00 48.47 309 GLU A CA 1
ATOM 2510 C C . GLU A 1 309 ? -16.505 11.140 45.997 1.00 48.47 309 GLU A C 1
ATOM 2512 O O . GLU A 1 309 ? -16.795 11.585 44.895 1.00 48.47 309 GLU A O 1
ATOM 2517 N N . SER A 1 310 ? -17.044 9.992 46.424 1.00 35.94 310 SER A N 1
ATOM 2518 C CA . SER A 1 310 ? -18.077 9.252 45.690 1.00 35.94 310 SER A CA 1
ATOM 2519 C C . SER A 1 310 ? -19.324 10.113 45.431 1.00 35.94 310 SER A C 1
ATOM 2521 O O . SER A 1 310 ? -20.091 10.382 46.364 1.00 35.94 310 SER A O 1
ATOM 2523 N N . SER A 1 311 ? -19.598 10.479 44.177 1.00 33.00 311 SER A N 1
ATOM 2524 C CA . SER A 1 311 ? -20.907 10.990 43.768 1.00 33.00 311 SER A CA 1
ATOM 2525 C C . SER A 1 311 ? -21.890 9.822 43.628 1.00 33.00 311 SER A C 1
ATOM 2527 O O . SER A 1 311 ? -21.940 9.066 42.664 1.00 33.00 311 SER A O 1
ATOM 2529 N N . ASN A 1 312 ? -22.663 9.650 44.694 1.00 30.94 312 ASN A N 1
ATOM 2530 C CA . ASN A 1 312 ? -23.732 8.677 44.833 1.00 30.94 312 ASN A CA 1
ATOM 2531 C C . ASN A 1 312 ? -24.938 9.094 43.966 1.00 30.94 312 ASN A C 1
ATOM 2533 O O . ASN A 1 312 ? -25.569 10.114 44.243 1.00 30.94 312 ASN A O 1
ATOM 2537 N N . SER A 1 313 ? -25.294 8.295 42.961 1.00 31.98 313 SER A N 1
ATOM 2538 C CA . SER A 1 313 ? -26.574 8.395 42.250 1.00 31.98 313 SER A CA 1
ATOM 2539 C C . SER A 1 313 ? -27.169 6.998 42.075 1.00 31.98 313 SER A C 1
ATOM 2541 O O . SER A 1 313 ? -26.855 6.276 41.132 1.00 31.98 313 SER A O 1
ATOM 2543 N N . GLN A 1 314 ? -28.030 6.614 43.021 1.00 28.05 314 GLN A N 1
ATOM 2544 C CA . GLN A 1 314 ? -28.853 5.409 42.949 1.00 28.05 314 GLN A CA 1
ATOM 2545 C C . GLN A 1 314 ? -29.909 5.514 41.838 1.00 28.05 314 GLN A C 1
ATOM 2547 O O . GLN A 1 314 ? -30.779 6.382 41.883 1.00 28.05 314 GLN A O 1
ATOM 2552 N N . GLY A 1 315 ? -29.916 4.523 40.949 1.00 28.17 315 GLY A N 1
ATOM 2553 C CA . GLY A 1 315 ? -31.062 4.113 40.140 1.00 28.17 315 GLY A CA 1
ATOM 2554 C C . GLY A 1 315 ? -31.032 2.593 39.978 1.00 28.17 315 GLY A C 1
ATOM 2555 O O . GLY A 1 315 ? -30.246 2.063 39.212 1.00 28.17 315 GLY A O 1
ATOM 2556 N N . THR A 1 316 ? -31.846 1.904 40.771 1.00 25.31 316 THR A N 1
ATOM 2557 C CA . THR A 1 316 ? -32.003 0.440 40.884 1.00 25.31 316 THR A CA 1
ATOM 2558 C C . THR A 1 316 ? -32.333 -0.243 39.544 1.00 25.31 316 THR A C 1
ATOM 2560 O O . THR A 1 316 ? -33.204 0.240 38.826 1.00 25.31 316 THR A O 1
ATOM 2563 N N . SER A 1 317 ? -31.754 -1.401 39.204 1.00 28.44 317 SER A N 1
ATOM 2564 C CA . SER A 1 317 ? -32.218 -2.730 39.654 1.00 28.44 317 SER A CA 1
ATOM 2565 C C . SER A 1 317 ? -31.205 -3.850 39.340 1.00 28.44 317 SER A C 1
ATOM 2567 O O . SER A 1 317 ? -30.599 -3.859 38.275 1.00 28.44 317 SER A O 1
ATOM 2569 N N . ASP A 1 318 ? -31.066 -4.771 40.302 1.00 27.39 318 ASP A N 1
ATOM 2570 C CA . ASP A 1 318 ? -30.378 -6.075 40.250 1.00 27.39 318 ASP A CA 1
ATOM 2571 C C . ASP A 1 318 ? -30.881 -6.979 39.107 1.00 27.39 318 ASP A C 1
ATOM 2573 O O . ASP A 1 318 ? -32.091 -7.133 38.944 1.00 27.39 318 ASP A O 1
ATOM 2577 N N . ASP A 1 319 ? -29.978 -7.685 38.422 1.00 26.48 319 ASP A N 1
ATOM 2578 C CA . ASP A 1 319 ? -29.630 -9.077 38.770 1.00 26.48 319 ASP A CA 1
ATOM 2579 C C . ASP A 1 319 ? -28.287 -9.437 38.118 1.00 26.48 319 ASP A C 1
ATOM 2581 O O . ASP A 1 319 ? -28.006 -9.082 36.974 1.00 26.48 319 ASP A O 1
ATOM 2585 N N . GLY A 1 320 ? -27.423 -10.075 38.896 1.00 30.77 320 GLY A N 1
ATOM 2586 C CA . GLY A 1 320 ? -26.040 -10.327 38.549 1.00 30.77 320 GLY A CA 1
ATOM 2587 C C . GLY A 1 320 ? -25.850 -11.610 37.753 1.00 30.77 320 GLY A C 1
ATOM 2588 O O . GLY A 1 320 ? -26.362 -12.667 38.101 1.00 30.77 320 GLY A O 1
ATOM 2589 N N . SER A 1 321 ? -24.941 -11.548 36.790 1.00 25.88 321 SER A N 1
ATOM 2590 C CA . SER A 1 321 ? -23.994 -12.634 36.567 1.00 25.88 321 SER A CA 1
ATOM 2591 C C . SER A 1 321 ? -22.752 -12.078 35.889 1.00 25.88 321 SER A C 1
ATOM 2593 O O . SER A 1 321 ? -22.813 -11.487 34.817 1.00 25.88 321 SER A O 1
ATOM 2595 N N . THR A 1 322 ? -21.631 -12.273 36.570 1.00 35.88 322 THR A N 1
ATOM 2596 C CA . THR A 1 322 ? -20.270 -12.250 36.042 1.00 35.88 322 THR A CA 1
ATOM 2597 C C . THR A 1 322 ? -20.174 -12.926 34.679 1.00 35.88 322 THR A C 1
ATOM 2599 O O . THR A 1 322 ? -20.586 -14.076 34.585 1.00 35.88 322 THR A O 1
ATOM 2602 N N . GLU A 1 323 ? -19.558 -12.264 33.699 1.00 28.09 323 GLU A N 1
ATOM 2603 C CA . GLU A 1 323 ? -18.590 -12.845 32.756 1.00 28.09 323 GLU A CA 1
ATOM 2604 C C . GLU A 1 323 ? -18.106 -11.771 31.766 1.00 28.09 323 GLU A C 1
ATOM 2606 O O . GLU A 1 323 ? -18.902 -11.006 31.239 1.00 28.09 323 GLU A O 1
ATOM 2611 N N . ASN A 1 324 ? -16.779 -11.703 31.598 1.00 33.28 324 ASN A N 1
ATOM 2612 C CA . ASN A 1 324 ? -16.034 -11.259 30.414 1.00 33.28 324 ASN A CA 1
ATOM 2613 C C . ASN A 1 324 ? -16.804 -10.346 29.436 1.00 33.28 324 ASN A C 1
ATOM 2615 O O . ASN A 1 324 ? -17.636 -10.841 28.677 1.00 33.28 324 ASN A O 1
ATOM 2619 N N . SER A 1 325 ? -16.498 -9.043 29.369 1.00 31.53 325 SER A N 1
ATOM 2620 C CA . SER A 1 325 ? -17.074 -8.176 28.331 1.00 31.53 325 SER A CA 1
ATOM 2621 C C . SER A 1 325 ? -16.440 -8.482 26.968 1.00 31.53 325 SER A C 1
ATOM 2623 O O . SER A 1 325 ? -15.573 -7.760 26.475 1.00 31.53 325 SER A O 1
ATOM 2625 N N . ASN A 1 326 ? -16.879 -9.594 26.379 1.00 35.09 326 ASN A N 1
ATOM 2626 C CA . ASN A 1 326 ? -17.001 -9.778 24.944 1.00 35.09 326 ASN A CA 1
ATOM 2627 C C . ASN A 1 326 ? -17.592 -8.493 24.356 1.00 35.09 326 ASN A C 1
ATOM 2629 O O . ASN A 1 326 ? -18.685 -8.081 24.755 1.00 35.09 326 ASN A O 1
ATOM 2633 N N . ARG A 1 327 ? -16.876 -7.870 23.417 1.00 46.06 327 ARG A N 1
ATOM 2634 C CA . ARG A 1 327 ? -17.375 -6.759 22.599 1.00 46.06 327 ARG A CA 1
ATOM 2635 C C . ARG A 1 327 ? -18.455 -7.295 21.644 1.00 46.06 327 ARG A C 1
ATOM 2637 O O . ARG A 1 327 ? -18.213 -7.471 20.461 1.00 46.06 327 ARG A O 1
ATOM 2644 N N . ASN A 1 328 ? -19.634 -7.621 22.172 1.00 47.56 328 ASN A N 1
ATOM 2645 C CA . ASN A 1 328 ? -20.724 -8.234 21.415 1.00 47.56 328 ASN A CA 1
ATOM 2646 C C . ASN A 1 328 ? -21.874 -7.243 21.223 1.00 47.56 328 ASN A C 1
ATOM 2648 O O . ASN A 1 328 ? -22.791 -7.167 22.043 1.00 47.56 328 ASN A O 1
ATOM 2652 N N . THR A 1 329 ? -21.853 -6.528 20.102 1.00 58.97 329 THR A N 1
ATOM 2653 C CA . THR A 1 329 ? -22.928 -5.610 19.712 1.00 58.97 329 THR A CA 1
ATOM 2654 C C . THR A 1 329 ? -23.944 -6.335 18.836 1.00 58.97 329 THR A C 1
ATOM 2656 O O . THR A 1 329 ? -23.616 -6.883 17.782 1.00 58.97 329 THR A O 1
ATOM 2659 N N . SER A 1 330 ? -25.206 -6.357 19.274 1.00 71.50 330 SER A N 1
ATOM 2660 C CA . SER A 1 330 ? -26.291 -6.969 18.498 1.00 71.50 330 SER A CA 1
ATOM 2661 C C . SER A 1 330 ? -26.619 -6.163 17.236 1.00 71.50 330 SER A C 1
ATOM 2663 O O . SER A 1 330 ? -26.494 -4.935 17.221 1.00 71.50 330 SER A O 1
ATOM 2665 N N . SER A 1 331 ? -27.136 -6.837 16.204 1.00 77.38 331 SER A N 1
ATOM 2666 C CA . SER A 1 331 ? -27.637 -6.196 14.978 1.00 77.38 331 SER A CA 1
ATOM 2667 C C . SER A 1 331 ? -28.632 -5.064 15.251 1.00 77.38 331 SER A C 1
ATOM 2669 O O . SER A 1 331 ? -28.616 -4.059 14.547 1.00 77.38 331 SER A O 1
ATOM 2671 N N . ASN A 1 332 ? -29.436 -5.165 16.313 1.00 81.25 332 ASN A N 1
ATOM 2672 C CA . ASN A 1 332 ? -30.369 -4.112 16.716 1.00 81.25 332 ASN A CA 1
ATOM 2673 C C . ASN A 1 332 ? -29.654 -2.815 17.127 1.00 81.25 332 ASN A C 1
ATOM 2675 O O . ASN A 1 332 ? -30.053 -1.747 16.675 1.00 81.25 332 ASN A O 1
ATOM 2679 N N . SER A 1 333 ? -28.574 -2.902 17.912 1.00 84.62 333 SER A N 1
ATOM 2680 C CA . SER A 1 333 ? -27.799 -1.721 18.334 1.00 84.62 333 SER A CA 1
ATOM 2681 C C . SER A 1 333 ? -27.127 -1.031 17.141 1.00 84.62 333 SER A C 1
ATOM 2683 O O . SER A 1 333 ? -27.160 0.195 17.019 1.00 84.62 333 SER A O 1
ATOM 2685 N N . ILE A 1 334 ? -26.591 -1.814 16.198 1.00 89.81 334 ILE A N 1
ATOM 2686 C CA . ILE A 1 334 ? -26.064 -1.282 14.936 1.00 89.81 334 ILE A CA 1
ATOM 2687 C C . ILE A 1 334 ? -27.164 -0.554 14.155 1.00 89.81 334 ILE A C 1
ATOM 2689 O O . ILE A 1 334 ? -26.978 0.596 13.764 1.00 89.81 334 ILE A O 1
ATOM 2693 N N . ILE A 1 335 ? -28.320 -1.194 13.954 1.00 90.69 335 ILE A N 1
ATOM 2694 C CA . ILE A 1 335 ? -29.440 -0.626 13.191 1.00 90.69 335 ILE A CA 1
ATOM 2695 C C . ILE A 1 335 ? -29.928 0.685 13.820 1.00 90.69 335 ILE A C 1
ATOM 2697 O O . ILE A 1 335 ? -30.116 1.663 13.100 1.00 90.69 335 ILE A O 1
ATOM 2701 N N . GLU A 1 336 ? -30.096 0.735 15.142 1.00 92.69 336 GLU A N 1
ATOM 2702 C CA . GLU A 1 336 ? -30.532 1.939 15.861 1.00 92.69 336 GLU A CA 1
ATOM 2703 C C . GLU A 1 336 ? -29.547 3.104 15.692 1.00 92.69 336 GLU A C 1
ATOM 2705 O O . GLU A 1 336 ? -29.953 4.240 15.444 1.00 92.69 336 GLU A O 1
ATOM 2710 N N . ASN A 1 337 ? -28.242 2.845 15.775 1.00 94.69 337 ASN A N 1
ATOM 2711 C CA . ASN A 1 337 ? -27.234 3.890 15.607 1.00 94.69 337 ASN A CA 1
ATOM 2712 C C . ASN A 1 337 ? -27.070 4.315 14.134 1.00 94.69 337 ASN A C 1
ATOM 2714 O O . ASN A 1 337 ? -26.874 5.498 13.851 1.00 94.69 337 ASN A O 1
ATOM 2718 N N . VAL A 1 338 ? -27.264 3.406 13.174 1.00 96.56 338 VAL A N 1
ATOM 2719 C CA . VAL A 1 338 ? -27.376 3.767 11.750 1.00 96.56 338 VAL A CA 1
ATOM 2720 C C . VAL A 1 338 ? -28.584 4.686 11.516 1.00 96.56 338 VAL A C 1
ATOM 2722 O O . VAL A 1 338 ? -28.447 5.681 10.809 1.00 96.56 338 VAL A O 1
ATOM 2725 N N . GLN A 1 339 ? -29.738 4.431 12.145 1.00 97.12 339 GLN A N 1
ATOM 2726 C CA . GLN A 1 339 ? -30.919 5.307 12.035 1.00 97.12 339 GLN A CA 1
ATOM 2727 C C . GLN A 1 339 ? -30.639 6.727 12.536 1.00 97.12 339 GLN A C 1
ATOM 2729 O O . GLN A 1 339 ? -31.002 7.694 11.867 1.00 97.12 339 GLN A O 1
ATOM 2734 N N . LYS A 1 340 ? -29.935 6.872 13.665 1.00 97.69 340 LYS A N 1
ATOM 2735 C CA . LYS A 1 340 ? -29.525 8.192 14.173 1.00 97.69 340 LYS A CA 1
ATOM 2736 C C . LYS A 1 340 ? -28.610 8.927 13.189 1.00 97.69 340 LYS A C 1
ATOM 2738 O O . LYS A 1 340 ? -28.789 10.121 12.956 1.00 97.69 340 LYS A O 1
ATOM 2743 N N . LEU A 1 341 ? -27.662 8.223 12.560 1.00 97.44 341 LEU A N 1
ATOM 2744 C CA . LEU A 1 341 ? -26.817 8.814 11.515 1.00 97.44 341 LEU A CA 1
ATOM 2745 C C . LEU A 1 341 ? -27.639 9.260 10.300 1.00 97.44 341 LEU A C 1
ATOM 2747 O O . LEU A 1 341 ? -27.355 10.311 9.728 1.00 97.44 341 LEU A O 1
ATOM 2751 N N . GLU A 1 342 ? -28.665 8.500 9.911 1.00 98.12 342 GLU A N 1
ATOM 2752 C CA . GLU A 1 342 ? -29.567 8.874 8.816 1.00 98.12 342 GLU A CA 1
ATOM 2753 C C . GLU A 1 342 ? -30.379 10.136 9.144 1.00 98.12 342 GLU A C 1
ATOM 2755 O O . GLU A 1 342 ? -30.598 10.969 8.264 1.00 98.12 342 GLU A O 1
ATOM 2760 N N . GLU A 1 343 ? -30.807 10.308 10.397 1.00 97.62 343 GLU A N 1
ATOM 2761 C CA . GLU A 1 343 ? -31.484 11.521 10.872 1.00 97.62 343 GLU A CA 1
ATOM 2762 C C . GLU A 1 343 ? -30.556 12.743 10.835 1.00 97.62 343 GLU A C 1
ATOM 2764 O O . GLU A 1 343 ? -30.924 13.774 10.264 1.00 97.62 343 GLU A O 1
ATOM 2769 N N . LEU A 1 344 ? -29.326 12.612 11.343 1.00 97.44 344 LEU A N 1
ATOM 2770 C CA . LEU A 1 344 ? -28.320 13.677 11.274 1.00 97.44 344 LEU A CA 1
ATOM 2771 C C . LEU A 1 344 ? -27.946 14.019 9.827 1.00 97.44 344 LEU A C 1
ATOM 2773 O O . LEU A 1 344 ? -27.758 15.190 9.498 1.00 97.44 344 LEU A O 1
ATOM 2777 N N . ALA A 1 345 ? -27.865 13.023 8.941 1.00 96.19 345 ALA A N 1
ATOM 2778 C CA . ALA A 1 345 ? -27.608 13.241 7.521 1.00 96.19 345 ALA A CA 1
ATOM 2779 C C . ALA A 1 345 ? -28.749 14.022 6.855 1.00 96.19 345 ALA A C 1
ATOM 2781 O O . ALA A 1 345 ? -28.490 14.972 6.112 1.00 96.19 345 ALA A O 1
ATOM 2782 N N . LYS A 1 346 ? -30.012 13.678 7.145 1.00 97.12 346 LYS A N 1
ATOM 2783 C CA . LYS A 1 346 ? -31.182 14.433 6.661 1.00 97.12 346 LYS A CA 1
ATOM 2784 C C . LYS A 1 346 ? -31.132 15.891 7.104 1.00 97.12 346 LYS A C 1
ATOM 2786 O O . LYS A 1 346 ? -31.389 16.777 6.287 1.00 97.12 346 LYS A O 1
ATOM 2791 N N . GLU A 1 347 ? -30.782 16.141 8.366 1.00 96.75 347 GLU A N 1
ATOM 2792 C CA . GLU A 1 347 ? -30.657 17.497 8.903 1.00 96.75 347 GLU A CA 1
ATOM 2793 C C . GLU A 1 347 ? -29.522 18.272 8.220 1.00 96.75 347 GLU A C 1
ATOM 2795 O O . GLU A 1 347 ? -29.745 19.371 7.710 1.00 96.75 347 GLU A O 1
ATOM 2800 N N . TYR A 1 348 ? -28.327 17.680 8.143 1.00 95.44 348 TYR A N 1
ATOM 2801 C CA . TYR A 1 348 ? -27.141 18.318 7.572 1.00 95.44 348 TYR A CA 1
ATOM 2802 C C . TYR A 1 348 ? -27.300 18.649 6.084 1.00 95.44 348 TYR A C 1
ATOM 2804 O O . TYR A 1 348 ? -27.009 19.766 5.650 1.00 95.44 348 TYR A O 1
ATOM 2812 N N . TYR A 1 349 ? -27.781 17.689 5.291 1.00 91.25 349 TYR A N 1
ATOM 2813 C CA . TYR A 1 349 ? -27.953 17.870 3.850 1.00 91.25 349 TYR A CA 1
ATOM 2814 C C . TYR A 1 349 ? -29.251 18.602 3.485 1.00 91.25 349 TYR A C 1
ATOM 2816 O O . TYR A 1 349 ? -29.405 19.023 2.334 1.00 91.25 349 TYR A O 1
ATOM 2824 N N . GLY A 1 350 ? -30.187 18.747 4.431 1.00 94.44 350 GLY A N 1
ATOM 2825 C CA . GLY A 1 350 ? -31.483 19.390 4.218 1.00 94.44 350 GLY A CA 1
ATOM 2826 C C . GLY A 1 350 ? -32.316 18.702 3.134 1.00 94.44 350 GLY A C 1
ATOM 2827 O O . GLY A 1 350 ? -32.927 19.377 2.301 1.00 94.44 350 GLY A O 1
ATOM 2828 N N . THR A 1 351 ? -32.281 17.368 3.076 1.00 92.25 351 THR A N 1
ATOM 2829 C CA . THR A 1 351 ? -32.870 16.582 1.984 1.00 92.25 351 THR A CA 1
ATOM 2830 C C . THR A 1 351 ? -33.309 15.190 2.433 1.00 92.25 351 THR A C 1
ATOM 2832 O O . THR A 1 351 ? -32.658 14.573 3.268 1.00 92.25 351 THR A O 1
ATOM 2835 N N . ASP A 1 352 ? -34.382 14.683 1.819 1.00 90.75 352 ASP A N 1
ATOM 2836 C CA . ASP A 1 352 ? -34.843 13.291 1.943 1.00 90.75 352 ASP A CA 1
ATOM 2837 C C . ASP A 1 352 ? -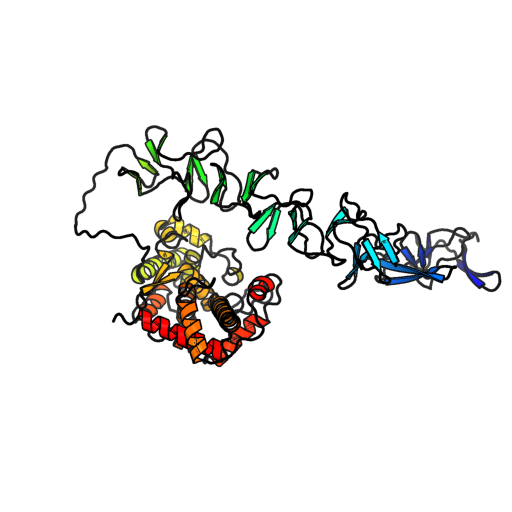34.245 12.372 0.856 1.00 90.75 352 ASP A C 1
ATOM 2839 O O . ASP A 1 352 ? -34.719 11.258 0.645 1.00 90.75 352 ASP A O 1
ATOM 2843 N N . ASP A 1 353 ? -33.225 12.841 0.126 1.00 91.50 353 ASP A N 1
ATOM 2844 C CA . ASP A 1 353 ? -32.499 12.050 -0.870 1.00 91.50 353 ASP A CA 1
ATOM 2845 C C . ASP A 1 353 ? -31.711 10.922 -0.183 1.00 91.50 353 ASP A C 1
ATOM 2847 O O . ASP A 1 353 ? -30.611 11.111 0.341 1.00 91.50 353 ASP A O 1
ATOM 2851 N N . THR A 1 354 ? -32.305 9.734 -0.195 1.00 91.44 354 THR A N 1
ATOM 2852 C CA . THR A 1 354 ? -31.806 8.472 0.368 1.00 91.44 354 THR A CA 1
ATOM 2853 C C . THR A 1 354 ? -30.424 8.091 -0.143 1.00 91.44 354 THR A C 1
ATOM 2855 O O . THR A 1 354 ? -29.635 7.549 0.627 1.00 91.44 354 THR A O 1
ATOM 2858 N N . TYR A 1 355 ? -30.074 8.427 -1.391 1.00 87.94 355 TYR A N 1
ATOM 2859 C CA . TYR A 1 355 ? -28.722 8.201 -1.897 1.00 87.94 355 TYR A CA 1
ATOM 2860 C C . TYR A 1 355 ? -27.708 9.034 -1.113 1.00 87.94 355 TYR A C 1
ATOM 2862 O O . TYR A 1 355 ? -26.742 8.489 -0.580 1.00 87.94 355 TYR A O 1
ATOM 2870 N N . LYS A 1 356 ? -27.963 10.341 -0.969 1.00 86.44 356 LYS A N 1
ATOM 2871 C CA . LYS A 1 356 ? -27.089 11.238 -0.198 1.00 86.44 356 LYS A CA 1
ATOM 2872 C C . LYS A 1 356 ? -27.011 10.836 1.267 1.00 86.44 356 LYS A C 1
ATOM 2874 O O . LYS A 1 356 ? -25.914 10.788 1.820 1.00 86.44 356 LYS A O 1
ATOM 2879 N N . ILE A 1 357 ? -28.151 10.499 1.864 1.00 94.12 357 ILE A N 1
ATOM 2880 C CA . ILE A 1 357 ? -28.241 10.056 3.258 1.00 94.12 357 ILE A CA 1
ATOM 2881 C C . ILE A 1 357 ? -27.377 8.810 3.476 1.00 94.12 357 ILE A C 1
ATOM 2883 O O . ILE A 1 357 ? -26.468 8.846 4.304 1.00 94.12 357 ILE A O 1
ATOM 2887 N N . ASN A 1 358 ? -27.580 7.753 2.684 1.00 92.38 358 ASN A N 1
ATOM 2888 C CA . ASN A 1 358 ? -26.816 6.511 2.804 1.00 92.38 358 ASN A CA 1
ATOM 2889 C C . ASN A 1 358 ? -25.314 6.748 2.585 1.00 92.38 358 ASN A C 1
ATOM 2891 O O . ASN A 1 358 ? -24.496 6.224 3.339 1.00 92.38 358 ASN A O 1
ATOM 2895 N N . THR A 1 359 ? -24.930 7.572 1.600 1.00 86.25 359 THR A N 1
ATOM 2896 C CA . THR A 1 359 ? -23.511 7.911 1.388 1.00 86.25 359 THR A CA 1
ATOM 2897 C C . THR A 1 359 ? -22.903 8.683 2.560 1.00 86.25 359 THR A C 1
ATOM 2899 O O . THR A 1 359 ? -21.764 8.413 2.936 1.00 86.25 359 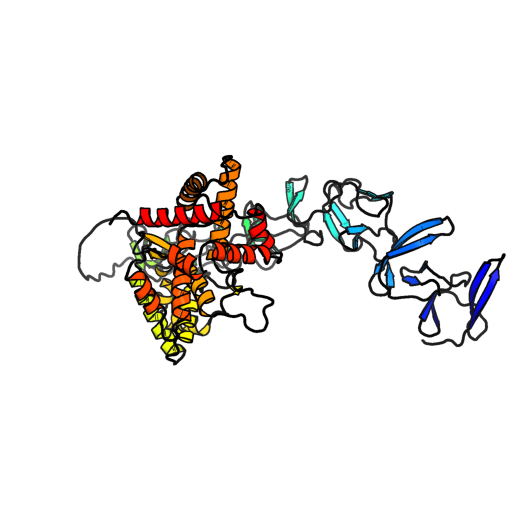THR A O 1
ATOM 2902 N N . GLY A 1 360 ? -23.652 9.601 3.180 1.00 87.31 360 GLY A N 1
ATOM 2903 C CA . GLY A 1 360 ? -23.210 10.335 4.366 1.00 87.31 360 GLY A CA 1
ATOM 2904 C C . GLY A 1 360 ? -22.998 9.410 5.562 1.00 87.31 360 GLY A C 1
ATOM 2905 O O . GLY A 1 360 ? -21.941 9.445 6.188 1.00 87.31 360 GLY A O 1
ATOM 2906 N N . VAL A 1 361 ? -23.958 8.523 5.832 1.00 93.50 361 VAL A N 1
ATOM 2907 C CA . VAL A 1 361 ? -23.851 7.513 6.897 1.00 93.50 361 VAL A CA 1
ATOM 2908 C C . VAL A 1 361 ? -22.635 6.611 6.685 1.00 93.50 361 VAL A C 1
ATOM 2910 O O . VAL A 1 361 ? -21.816 6.456 7.591 1.00 93.50 361 VAL A O 1
ATOM 2913 N N . MET A 1 362 ? -22.455 6.078 5.473 1.00 89.38 362 MET A N 1
ATOM 2914 C CA . MET A 1 362 ? -21.301 5.233 5.162 1.00 89.38 362 MET A CA 1
ATOM 2915 C C . MET A 1 362 ? -19.973 5.984 5.302 1.00 89.38 362 MET A C 1
ATOM 2917 O O . MET A 1 362 ? -19.005 5.375 5.742 1.00 89.38 362 MET A O 1
ATOM 2921 N N . ASN A 1 363 ? -19.909 7.291 5.006 1.00 83.00 363 ASN A N 1
ATOM 2922 C CA . ASN A 1 363 ? -18.706 8.104 5.236 1.00 83.00 363 ASN A CA 1
ATOM 2923 C C . ASN A 1 363 ? -18.306 8.175 6.717 1.00 83.00 363 ASN A C 1
ATOM 2925 O O . ASN A 1 363 ? -17.114 8.210 7.017 1.00 83.00 363 ASN A O 1
ATOM 2929 N N . VAL A 1 364 ? -19.274 8.191 7.637 1.00 87.25 364 VAL A N 1
ATOM 2930 C CA . VAL A 1 364 ? -19.001 8.206 9.082 1.00 87.25 364 VAL A CA 1
ATOM 2931 C C . VAL A 1 364 ? -18.489 6.846 9.550 1.00 87.25 364 VAL A C 1
ATOM 2933 O O . VAL A 1 364 ? -17.475 6.784 10.248 1.00 87.25 364 VAL A O 1
ATOM 2936 N N . ILE A 1 365 ? -19.157 5.765 9.139 1.00 90.81 365 ILE A N 1
ATOM 2937 C CA . ILE A 1 365 ? -18.832 4.398 9.572 1.00 90.81 365 ILE A CA 1
ATOM 2938 C C . ILE A 1 365 ? -17.472 3.969 9.003 1.00 90.81 365 ILE A C 1
ATOM 2940 O O . ILE A 1 365 ? -16.573 3.588 9.744 1.00 90.81 365 ILE A O 1
ATOM 2944 N N . ARG A 1 366 ? -17.244 4.146 7.696 1.00 81.81 366 ARG A N 1
ATOM 2945 C CA . ARG A 1 366 ? -15.998 3.740 7.021 1.00 81.81 366 ARG A CA 1
ATOM 2946 C C . ARG A 1 366 ? -14.844 4.747 7.204 1.00 81.81 366 ARG A C 1
ATOM 2948 O O . ARG A 1 366 ? -13.955 4.845 6.367 1.00 81.81 366 ARG A O 1
ATOM 2955 N N . ARG A 1 367 ? -14.814 5.576 8.247 1.00 80.69 367 ARG A N 1
ATOM 2956 C CA . ARG A 1 367 ? -13.791 6.645 8.340 1.00 80.69 367 ARG A CA 1
ATOM 2957 C C . ARG A 1 367 ? -12.392 6.161 8.736 1.00 80.69 367 ARG A C 1
ATOM 2959 O O . ARG A 1 367 ? -11.419 6.712 8.229 1.00 80.69 367 ARG A O 1
ATOM 2966 N N . LYS A 1 368 ? -12.289 5.090 9.548 1.00 71.62 368 LYS A N 1
ATOM 2967 C CA . LYS A 1 368 ? -11.063 4.257 9.693 1.00 71.62 368 LYS A CA 1
ATOM 2968 C C . LYS A 1 368 ? -10.474 3.936 8.329 1.00 71.62 368 LYS A C 1
ATOM 2970 O O . LYS A 1 368 ? -9.270 3.837 8.110 1.00 71.62 368 LYS A O 1
ATOM 2975 N N . TYR A 1 369 ? -11.427 3.830 7.413 1.00 65.44 369 TYR A N 1
ATOM 2976 C CA . TYR A 1 369 ? -11.331 3.490 6.043 1.00 65.44 369 TYR A CA 1
ATOM 2977 C C . TYR A 1 369 ? -10.921 4.639 5.070 1.00 65.44 369 TYR A C 1
ATOM 2979 O O . TYR A 1 369 ? -11.160 4.628 3.864 1.00 65.44 369 TYR A O 1
ATOM 2987 N N . ASN A 1 370 ? -10.147 5.608 5.579 1.00 61.41 370 ASN A N 1
ATOM 2988 C CA . ASN A 1 370 ? -9.607 6.739 4.818 1.00 61.41 370 ASN A CA 1
ATOM 2989 C C . ASN A 1 370 ? -8.118 6.586 4.453 1.00 61.41 370 ASN A C 1
ATOM 2991 O O . ASN A 1 370 ? -7.284 6.299 5.306 1.00 61.41 370 ASN A O 1
ATOM 2995 N N . GLY A 1 371 ? -7.755 6.848 3.194 1.00 50.12 371 GLY A N 1
ATOM 2996 C CA . GLY A 1 371 ? -6.352 6.922 2.747 1.00 50.12 371 GLY A CA 1
ATOM 2997 C C . GLY A 1 371 ? -5.597 5.587 2.653 1.00 50.12 371 GLY A C 1
ATOM 2998 O O . GLY A 1 371 ? -4.431 5.572 2.260 1.00 50.12 371 GLY A O 1
ATOM 2999 N N . LEU A 1 372 ? -6.246 4.468 2.976 1.00 51.44 372 LEU A N 1
ATOM 3000 C CA . LEU A 1 372 ? -5.709 3.120 2.791 1.00 51.44 372 LEU A CA 1
ATOM 3001 C C . LEU A 1 372 ? -5.938 2.635 1.345 1.00 51.44 372 LEU A C 1
ATOM 3003 O O . LEU A 1 372 ? -6.750 3.198 0.617 1.00 51.44 372 LEU A O 1
ATOM 3007 N N . LYS A 1 373 ? -5.201 1.611 0.885 1.00 46.34 373 LYS A N 1
ATOM 3008 C CA . LYS A 1 373 ? -5.199 1.159 -0.532 1.00 46.34 373 LYS A CA 1
ATOM 3009 C C . LYS A 1 373 ? -6.587 0.776 -1.079 1.00 46.34 373 LYS A C 1
ATOM 3011 O O . LYS A 1 373 ? -6.810 0.836 -2.280 1.00 46.34 373 LYS A O 1
ATOM 3016 N N . TRP A 1 374 ? -7.516 0.427 -0.204 1.00 47.00 374 TRP A N 1
ATOM 3017 C CA . TRP A 1 374 ? -8.907 0.073 -0.499 1.00 47.00 374 TRP A CA 1
ATOM 3018 C C . TRP A 1 374 ? -9.867 1.279 -0.401 1.00 47.00 374 TRP A C 1
ATOM 3020 O O . TRP A 1 374 ? -11.017 1.192 -0.811 1.00 47.00 374 TRP A O 1
ATOM 3030 N N . ALA A 1 375 ? -9.397 2.449 0.054 1.00 38.28 375 ALA A N 1
ATOM 3031 C CA . ALA A 1 375 ? -10.137 3.718 0.029 1.00 38.28 375 ALA A CA 1
ATOM 3032 C C . ALA A 1 375 ? -10.221 4.335 -1.383 1.00 38.28 375 ALA A C 1
ATOM 3034 O O . ALA A 1 375 ? -10.882 5.351 -1.586 1.00 38.28 375 ALA A O 1
ATOM 3035 N N . VAL A 1 376 ? -9.552 3.733 -2.372 1.00 39.88 376 VAL A N 1
ATOM 3036 C CA . VAL A 1 376 ? -9.454 4.243 -3.751 1.00 39.88 376 VAL A CA 1
ATOM 3037 C C . VAL A 1 376 ? -10.798 4.170 -4.501 1.00 39.88 376 VAL A C 1
ATOM 3039 O O . VAL A 1 376 ? -10.983 4.882 -5.485 1.00 39.88 376 VAL A O 1
ATOM 3042 N N . THR A 1 377 ? -11.773 3.388 -4.024 1.00 45.69 377 THR A N 1
ATOM 3043 C CA . THR A 1 377 ? -13.100 3.228 -4.658 1.00 45.69 377 THR A CA 1
ATOM 3044 C C . THR A 1 377 ? -14.227 3.984 -3.961 1.00 45.69 377 THR A C 1
ATOM 3046 O O . THR A 1 377 ? -15.341 4.062 -4.480 1.00 45.69 377 THR A O 1
ATOM 3049 N N . ALA A 1 378 ? -13.959 4.571 -2.799 1.00 49.16 378 ALA A N 1
ATOM 3050 C CA . ALA A 1 378 ? -14.973 5.169 -1.957 1.00 49.16 378 ALA A CA 1
ATOM 3051 C C . ALA A 1 378 ? -14.682 6.669 -1.855 1.00 49.16 378 ALA A C 1
ATOM 3053 O O . ALA A 1 378 ? -13.742 7.055 -1.169 1.00 49.16 378 ALA A O 1
ATOM 3054 N N . TYR A 1 379 ? -15.460 7.478 -2.593 1.00 51.59 379 TYR A N 1
ATOM 3055 C CA . TYR A 1 379 ? -15.389 8.949 -2.705 1.00 51.59 379 TYR A CA 1
ATOM 3056 C C . TYR A 1 379 ? -14.781 9.661 -1.475 1.00 51.59 379 TYR A C 1
ATOM 3058 O O . TYR A 1 379 ? -15.007 9.207 -0.350 1.00 51.59 379 TYR A O 1
ATOM 3066 N N . PRO A 1 380 ? -14.082 10.807 -1.650 1.00 60.41 380 PRO A N 1
ATOM 3067 C CA . PRO A 1 380 ? -13.530 11.569 -0.531 1.00 60.41 380 PRO A CA 1
ATOM 3068 C C . PRO A 1 380 ? -14.545 11.718 0.599 1.00 60.41 380 PRO A C 1
ATOM 3070 O O . PRO A 1 380 ? -15.711 12.027 0.341 1.00 60.41 380 PRO A O 1
ATOM 3073 N N . LEU A 1 381 ? -14.102 11.467 1.831 1.00 73.94 381 LEU A N 1
ATOM 3074 C CA . LEU A 1 381 ? -14.970 11.602 2.990 1.00 73.94 381 LEU A CA 1
ATOM 3075 C C . LEU A 1 381 ? -15.568 13.010 3.029 1.00 73.94 381 LEU A C 1
ATOM 3077 O O . LEU A 1 381 ? -14.857 14.003 2.851 1.00 73.94 381 LEU A O 1
ATOM 3081 N N . ASP A 1 382 ? -16.867 13.089 3.305 1.00 79.62 382 ASP A N 1
ATOM 3082 C CA . ASP A 1 382 ? -17.511 14.350 3.650 1.00 79.62 382 ASP A CA 1
ATOM 3083 C C . ASP A 1 382 ? -17.100 14.743 5.073 1.00 79.62 382 ASP A C 1
ATOM 3085 O O . ASP A 1 382 ? -17.784 14.460 6.058 1.00 79.62 382 ASP A O 1
ATOM 3089 N N . THR A 1 383 ? -15.926 15.364 5.184 1.00 79.38 383 THR A N 1
ATOM 3090 C CA . THR A 1 383 ? -15.377 15.825 6.463 1.00 79.38 383 THR A CA 1
ATOM 3091 C C . THR A 1 383 ? -16.284 16.851 7.137 1.00 79.38 383 THR A C 1
ATOM 3093 O O . THR A 1 383 ? -16.310 16.922 8.361 1.00 79.38 383 THR A O 1
ATOM 3096 N N . GLY A 1 384 ? -17.072 17.604 6.361 1.00 80.62 384 GLY A N 1
ATOM 3097 C CA . GLY A 1 384 ? -18.058 18.542 6.884 1.00 80.62 384 GLY A CA 1
ATOM 3098 C C . GLY A 1 384 ? -19.194 17.832 7.615 1.00 80.62 384 GLY A C 1
ATOM 3099 O O . GLY A 1 384 ? -19.552 18.245 8.719 1.00 80.62 384 GLY A O 1
ATOM 3100 N N . PHE A 1 385 ? -19.727 16.755 7.035 1.00 88.69 385 PHE A N 1
ATOM 3101 C CA . PHE A 1 385 ? -20.743 15.937 7.695 1.00 88.69 385 PHE A CA 1
ATOM 3102 C C . PHE A 1 385 ? -20.182 15.189 8.912 1.00 88.69 385 PHE A C 1
ATOM 3104 O O . PHE A 1 385 ? -20.822 15.171 9.958 1.00 88.69 385 PHE A O 1
ATOM 3111 N N . ILE A 1 386 ? -18.969 14.634 8.825 1.00 84.81 386 ILE A N 1
ATOM 3112 C CA . ILE A 1 386 ? -18.326 13.940 9.957 1.00 84.81 386 ILE A CA 1
ATOM 3113 C C . ILE A 1 386 ? -18.156 14.883 11.157 1.00 84.81 386 ILE A C 1
ATOM 3115 O O . ILE A 1 386 ? -18.525 14.531 12.276 1.00 84.81 386 ILE A O 1
ATOM 3119 N N . GLU A 1 387 ? -17.657 16.100 10.933 1.00 81.88 387 GLU A N 1
ATOM 3120 C CA . GLU A 1 387 ? -17.526 17.105 11.995 1.00 81.88 387 GLU A CA 1
ATOM 3121 C C . GLU A 1 387 ? -18.884 17.598 12.509 1.00 81.88 387 GLU A C 1
ATOM 3123 O O . GLU A 1 387 ? -19.036 17.927 13.687 1.00 81.88 387 GLU A O 1
ATOM 3128 N N . TYR A 1 388 ? -19.906 17.617 11.652 1.00 87.75 388 TYR A N 1
ATOM 3129 C CA . TYR A 1 388 ? -21.269 17.888 12.086 1.00 87.75 388 TYR A CA 1
ATOM 3130 C C . TYR A 1 388 ? -21.804 16.781 13.007 1.00 87.75 388 TYR A C 1
ATOM 3132 O O . TYR A 1 388 ? -22.383 17.104 14.042 1.00 87.75 388 TYR A O 1
ATOM 3140 N N . VAL A 1 389 ? -21.574 15.501 12.695 1.00 90.00 389 VAL A N 1
ATOM 3141 C CA . VAL A 1 389 ? -21.933 14.386 13.589 1.00 90.00 389 VAL A CA 1
ATOM 3142 C C . VAL A 1 389 ? -21.180 14.508 14.907 1.00 90.00 389 VAL A C 1
ATOM 3144 O O . VAL A 1 389 ? -21.828 14.540 15.943 1.00 90.00 389 VAL A O 1
ATOM 3147 N N . ARG A 1 390 ? -19.856 14.717 14.880 1.00 87.06 390 ARG A N 1
ATOM 3148 C CA . ARG A 1 390 ? -19.036 14.951 16.086 1.00 87.06 390 ARG A CA 1
ATOM 3149 C C . ARG A 1 390 ? -19.638 16.023 16.999 1.00 87.06 390 ARG A C 1
ATOM 3151 O O . ARG A 1 390 ? -19.710 15.866 18.210 1.00 87.06 390 ARG A O 1
ATOM 3158 N N . LYS A 1 391 ? -20.084 17.137 16.415 1.00 87.88 391 LYS A N 1
ATOM 3159 C CA . LYS A 1 391 ? -20.642 18.266 17.168 1.00 87.88 391 LYS A CA 1
ATOM 3160 C C . LYS A 1 391 ? -22.011 17.972 17.791 1.00 87.88 391 LYS A C 1
ATOM 3162 O O . LYS A 1 391 ? -22.327 18.563 18.823 1.00 87.88 391 LYS A O 1
ATOM 3167 N N . ASN A 1 392 ? -22.840 17.160 17.139 1.00 91.25 392 ASN A N 1
ATOM 3168 C CA . ASN A 1 392 ? -24.224 16.927 17.559 1.00 91.25 392 ASN A CA 1
ATOM 3169 C C . ASN A 1 392 ? -24.402 15.621 18.348 1.00 91.25 392 ASN A C 1
ATOM 3171 O O . ASN A 1 392 ? -25.293 15.558 19.190 1.00 91.25 392 ASN A O 1
ATOM 3175 N N . ASP A 1 393 ? -23.560 14.617 18.104 1.00 85.25 393 ASP A N 1
ATOM 3176 C CA . ASP A 1 393 ? -23.559 13.319 18.780 1.00 85.25 393 ASP A CA 1
ATOM 3177 C C . ASP A 1 393 ? -22.169 12.651 18.666 1.00 85.25 393 ASP A C 1
ATOM 3179 O O . ASP A 1 393 ? -21.918 11.784 17.825 1.00 85.25 393 ASP A O 1
ATOM 3183 N N . ASP A 1 394 ? -21.227 13.086 19.508 1.00 78.06 394 ASP A N 1
ATOM 3184 C CA . ASP A 1 394 ? -19.867 12.525 19.548 1.00 78.06 394 ASP A CA 1
ATOM 3185 C C . ASP A 1 394 ? -19.858 11.054 20.002 1.00 78.06 394 ASP A C 1
ATOM 3187 O O . ASP A 1 394 ? -19.038 10.258 19.547 1.00 78.06 394 ASP A O 1
ATOM 3191 N N . GLY A 1 395 ? -20.827 10.657 20.836 1.00 78.50 395 GLY A N 1
ATOM 3192 C CA . GLY A 1 395 ? -21.015 9.267 21.254 1.00 78.50 395 GLY A CA 1
ATOM 3193 C C . GLY A 1 395 ? -21.326 8.353 20.070 1.00 78.50 395 GLY A C 1
ATOM 3194 O O . GLY A 1 395 ? -20.767 7.263 19.967 1.00 78.50 395 GLY A O 1
ATOM 3195 N N . LEU A 1 396 ? -22.142 8.822 19.126 1.00 83.12 396 LEU A N 1
ATOM 3196 C CA . LEU A 1 396 ? -22.446 8.106 17.890 1.00 83.12 396 LEU A CA 1
ATOM 3197 C C . LEU A 1 396 ? -21.239 7.995 16.951 1.00 83.12 396 LEU A C 1
ATOM 3199 O O . LEU A 1 396 ? -21.058 6.969 16.291 1.00 83.12 396 LEU A O 1
ATOM 3203 N N . LEU A 1 397 ? -20.381 9.018 16.908 1.00 79.56 397 LEU A N 1
ATOM 3204 C CA . LEU A 1 397 ? -19.112 8.930 16.191 1.00 79.56 397 LEU A CA 1
ATOM 3205 C C . LEU A 1 397 ? -18.204 7.878 16.849 1.00 79.56 397 LEU A C 1
ATOM 3207 O O . LEU A 1 397 ? -17.711 6.982 16.162 1.00 79.56 397 LEU A O 1
ATOM 3211 N N . ASN A 1 398 ? -18.026 7.939 18.169 1.00 76.50 398 ASN A N 1
ATOM 3212 C CA . ASN A 1 398 ? -17.190 7.010 18.936 1.00 76.50 398 ASN A CA 1
ATOM 3213 C C . ASN A 1 398 ? -17.691 5.563 18.857 1.00 76.50 398 ASN A C 1
ATOM 3215 O O . ASN A 1 398 ? -16.873 4.649 18.743 1.00 76.50 398 ASN A O 1
ATOM 3219 N N . PHE A 1 399 ? -19.010 5.358 18.804 1.00 84.62 399 PHE A N 1
ATOM 3220 C CA . PHE A 1 399 ? -19.630 4.052 18.590 1.00 84.62 399 PHE A CA 1
ATOM 3221 C C . PHE A 1 399 ? -19.106 3.374 17.318 1.00 84.62 399 PHE A C 1
ATOM 3223 O O . PHE A 1 399 ? -18.689 2.226 17.378 1.00 84.62 399 PHE A O 1
ATOM 3230 N N . PHE A 1 400 ? -19.028 4.083 16.187 1.00 84.25 400 PHE A N 1
ATOM 3231 C CA . PHE A 1 400 ? -18.477 3.546 14.931 1.00 84.25 400 PHE A CA 1
ATOM 3232 C C . PHE A 1 400 ? -16.967 3.790 14.764 1.00 84.25 400 PHE A C 1
ATOM 3234 O O . PHE A 1 400 ? -16.491 3.957 13.641 1.00 84.25 400 PHE A O 1
ATOM 3241 N N . SER A 1 401 ? -16.208 3.943 15.850 1.00 77.00 401 SER A N 1
ATOM 3242 C CA . SER A 1 401 ? -14.740 4.019 15.780 1.00 77.00 401 SER A CA 1
ATOM 3243 C C . SER A 1 401 ? -14.111 2.632 15.695 1.00 77.00 401 SER A C 1
ATOM 3245 O O . SER A 1 401 ? -14.771 1.640 15.975 1.00 77.00 401 SER A O 1
ATOM 3247 N N . ASP A 1 402 ? -12.820 2.562 15.372 1.00 68.88 402 ASP A N 1
ATOM 3248 C CA . ASP A 1 402 ? -12.029 1.324 15.310 1.00 68.88 402 ASP A CA 1
ATOM 3249 C C . ASP A 1 402 ? -12.139 0.457 16.569 1.00 68.88 402 ASP A C 1
ATOM 3251 O O . ASP A 1 402 ? -11.992 -0.759 16.488 1.00 68.88 402 ASP A O 1
ATOM 3255 N N . ASN A 1 403 ? -12.376 1.095 17.717 1.00 66.75 403 ASN A N 1
ATOM 3256 C CA . ASN A 1 403 ? -12.470 0.460 19.027 1.00 66.75 403 ASN A CA 1
ATOM 3257 C C . ASN A 1 403 ? -13.872 0.582 19.642 1.00 66.75 403 ASN A C 1
ATOM 3259 O O . ASN A 1 403 ? -14.068 0.193 20.791 1.00 66.75 403 ASN A O 1
ATOM 3263 N N . GLY A 1 404 ? -14.825 1.161 18.910 1.00 70.12 404 GLY A N 1
ATOM 3264 C CA . GLY A 1 404 ? -16.187 1.365 19.378 1.00 70.12 404 GLY A CA 1
ATOM 3265 C C . GLY A 1 404 ? -17.023 0.095 19.276 1.00 70.12 404 GLY A C 1
ATOM 3266 O O . GLY A 1 404 ? -16.703 -0.827 18.529 1.00 70.12 404 GLY A O 1
ATOM 3267 N N . GLU A 1 405 ? -18.136 0.053 20.004 1.00 79.50 405 GLU A N 1
ATOM 3268 C CA . GLU A 1 405 ? -19.087 -1.066 19.954 1.00 79.50 405 GLU A CA 1
ATOM 3269 C C . GLU A 1 405 ? -19.609 -1.342 18.535 1.00 79.50 405 GLU A C 1
ATOM 3271 O O . GLU A 1 405 ? -19.885 -2.485 18.184 1.00 79.50 405 GLU A O 1
ATOM 3276 N N . GLY A 1 406 ? -19.707 -0.314 17.695 1.00 81.81 406 GLY A N 1
ATOM 3277 C CA . GLY A 1 406 ? -20.100 -0.410 16.294 1.00 81.81 406 GLY A CA 1
ATOM 3278 C C . GLY A 1 406 ? -18.998 -0.870 15.340 1.00 81.81 406 GLY A C 1
ATOM 3279 O O . GLY A 1 406 ? -19.239 -0.880 14.132 1.00 81.81 406 GLY A O 1
ATOM 3280 N N . ALA A 1 407 ? -17.806 -1.215 15.840 1.00 79.75 407 ALA A N 1
ATOM 3281 C CA . ALA A 1 407 ? -16.727 -1.765 15.022 1.00 79.75 407 ALA A CA 1
ATOM 3282 C C . ALA A 1 407 ? -17.046 -3.180 14.518 1.00 79.75 407 ALA A C 1
ATOM 3284 O O . ALA A 1 407 ? -16.688 -3.536 13.396 1.00 79.75 407 ALA A O 1
ATOM 3285 N N . SER A 1 408 ? -17.767 -3.949 15.335 1.00 83.75 408 SER A N 1
ATOM 3286 C CA . SER A 1 408 ? -18.096 -5.344 15.073 1.00 83.75 408 SER A CA 1
ATOM 3287 C C . SER A 1 408 ? -19.599 -5.582 15.133 1.00 83.75 408 SER A C 1
ATOM 3289 O O . SER A 1 408 ? -20.313 -5.022 15.967 1.00 83.75 408 SER A O 1
ATOM 3291 N N . LEU A 1 409 ? -20.084 -6.454 14.255 1.00 84.12 409 LEU A N 1
ATOM 3292 C CA . LEU A 1 409 ? -21.464 -6.918 14.229 1.00 84.12 409 LEU A CA 1
ATOM 3293 C C . LEU A 1 409 ? -21.491 -8.404 14.582 1.00 84.12 409 LEU A C 1
ATOM 3295 O O . LEU A 1 409 ? -20.889 -9.216 13.882 1.00 84.12 409 LEU A O 1
ATOM 3299 N N . ILE A 1 410 ? -22.226 -8.768 15.634 1.00 77.56 410 ILE A N 1
ATOM 3300 C CA . ILE A 1 410 ? -22.536 -10.175 15.886 1.00 77.56 410 ILE A CA 1
ATOM 3301 C C . ILE A 1 410 ? -23.652 -10.590 14.948 1.00 77.56 410 ILE A C 1
ATOM 3303 O O . ILE A 1 410 ? -24.773 -10.073 15.009 1.00 77.56 410 ILE A O 1
ATOM 3307 N N . ASP A 1 411 ? -23.334 -11.544 14.084 1.00 74.25 411 ASP A N 1
ATOM 3308 C CA . ASP A 1 411 ? -24.309 -12.114 13.187 1.00 74.25 411 ASP A CA 1
ATOM 3309 C C . ASP A 1 411 ? -25.392 -12.832 14.012 1.00 74.25 411 ASP A C 1
ATOM 3311 O O . ASP A 1 411 ? -25.091 -13.797 14.722 1.00 74.25 411 ASP A O 1
ATOM 3315 N N . PRO A 1 412 ? -26.666 -12.407 13.933 1.00 70.88 412 PRO A N 1
ATOM 3316 C CA . PRO A 1 412 ? -27.724 -12.944 14.787 1.00 70.88 412 PRO A CA 1
ATOM 3317 C C . PRO A 1 412 ? -28.037 -14.415 14.500 1.00 70.88 412 PRO A C 1
ATOM 3319 O O . PRO A 1 412 ? -28.805 -15.026 15.237 1.00 70.88 412 PRO A O 1
ATOM 3322 N N . LYS A 1 413 ? -27.476 -14.975 13.424 1.00 70.81 413 LYS A N 1
ATOM 3323 C CA . LYS A 1 413 ? -27.733 -16.334 12.980 1.00 70.81 413 LYS A CA 1
ATOM 3324 C C . LYS A 1 413 ? -26.570 -17.291 13.226 1.00 70.81 413 LYS A C 1
ATOM 3326 O O . LYS A 1 413 ? -26.792 -18.420 13.645 1.00 70.81 413 LYS A O 1
ATOM 3331 N N . THR A 1 414 ? -25.352 -16.886 12.899 1.00 69.94 414 THR A N 1
ATOM 3332 C CA . THR A 1 414 ? -24.149 -17.710 13.063 1.00 69.94 414 THR A CA 1
ATOM 3333 C C . THR A 1 414 ? -23.494 -17.498 14.424 1.00 69.94 414 THR A C 1
ATOM 3335 O O . THR A 1 414 ? -22.667 -18.308 14.825 1.00 69.94 414 THR A O 1
ATOM 3338 N N . GLY A 1 415 ? -23.816 -16.407 15.129 1.00 72.62 415 GLY A N 1
ATOM 3339 C CA . GLY A 1 415 ? -23.152 -16.019 16.374 1.00 72.62 415 GLY A CA 1
ATOM 3340 C C . GLY A 1 415 ? -21.691 -15.586 16.199 1.00 72.62 415 GLY A C 1
ATOM 3341 O O . GLY A 1 415 ? -21.060 -15.209 17.184 1.00 72.62 415 GLY A O 1
ATOM 3342 N N . GLY A 1 416 ? -21.155 -15.639 14.975 1.00 73.25 416 GLY A N 1
ATOM 3343 C CA . GLY A 1 416 ? -19.828 -15.146 14.639 1.00 73.25 416 GLY A CA 1
ATOM 3344 C C . GLY A 1 416 ? -19.780 -13.621 14.589 1.00 73.25 416 GLY A C 1
ATOM 3345 O O . GLY A 1 416 ? -20.768 -12.948 14.286 1.00 73.25 416 GLY A O 1
ATOM 3346 N N . GLU A 1 417 ? -18.604 -13.090 14.892 1.00 77.69 417 GLU A N 1
ATOM 3347 C CA . GLU A 1 417 ? -18.285 -11.674 14.760 1.00 77.69 417 GLU A CA 1
ATOM 3348 C C . GLU A 1 417 ? -17.969 -11.334 13.296 1.00 77.69 417 GLU A C 1
ATOM 3350 O O . GLU A 1 417 ? -17.392 -12.147 12.575 1.00 77.69 417 GLU A O 1
ATOM 3355 N N . MET A 1 418 ? -18.358 -10.142 12.848 1.00 82.12 418 MET A N 1
ATOM 3356 C CA . MET A 1 418 ? -18.046 -9.592 11.525 1.00 82.12 418 MET A CA 1
ATOM 3357 C C . MET A 1 418 ? -17.486 -8.177 11.684 1.00 82.12 418 MET A C 1
ATOM 3359 O O . MET A 1 418 ? -18.031 -7.407 12.477 1.00 82.12 418 MET A O 1
ATOM 3363 N N . ASP A 1 419 ? -16.456 -7.806 10.913 1.00 83.31 419 ASP A N 1
ATOM 3364 C CA . ASP A 1 419 ? -15.960 -6.420 10.872 1.00 83.31 419 ASP A CA 1
ATOM 3365 C C . ASP A 1 419 ? -17.002 -5.537 10.163 1.00 83.31 419 ASP A C 1
ATOM 3367 O O . ASP A 1 419 ? -17.184 -5.574 8.941 1.00 83.31 419 ASP A O 1
ATOM 3371 N N . PHE A 1 420 ? -17.734 -4.746 10.949 1.00 87.31 420 PHE A N 1
ATOM 3372 C CA . PHE A 1 420 ? -18.823 -3.919 10.441 1.00 87.31 420 PHE A CA 1
ATOM 3373 C C . PHE A 1 420 ? -18.315 -2.655 9.729 1.00 87.31 420 PHE A C 1
ATOM 3375 O O . PHE A 1 420 ? -18.977 -2.119 8.834 1.00 87.31 420 PHE A O 1
ATOM 3382 N N . LEU A 1 421 ? -17.118 -2.182 10.084 1.00 85.31 421 LEU A N 1
ATOM 3383 C CA . LEU A 1 421 ? -16.487 -1.049 9.410 1.00 85.31 421 LEU A CA 1
ATOM 3384 C C . LEU A 1 421 ? -16.011 -1.463 8.009 1.00 85.31 421 LEU A C 1
ATOM 3386 O O . LEU A 1 421 ? -16.214 -0.711 7.049 1.00 85.31 421 LEU A O 1
ATOM 3390 N N . HIS A 1 422 ? -15.452 -2.673 7.888 1.00 79.88 422 HIS A N 1
ATOM 3391 C CA . HIS A 1 422 ? -15.103 -3.319 6.617 1.00 79.88 422 HIS A CA 1
ATOM 3392 C C . HIS A 1 422 ? -16.342 -3.542 5.748 1.00 79.88 422 HIS A C 1
ATOM 3394 O O . HIS A 1 422 ? -16.390 -3.078 4.606 1.00 79.88 422 HIS A O 1
ATOM 3400 N N . PHE A 1 423 ? -17.402 -4.124 6.325 1.00 87.62 423 PHE A N 1
ATOM 3401 C CA . PHE A 1 423 ? -18.713 -4.271 5.683 1.00 87.62 423 PHE A CA 1
ATOM 3402 C C . PHE A 1 423 ? -19.184 -2.953 5.043 1.00 87.62 423 PHE A C 1
ATOM 3404 O O . PHE A 1 423 ? -19.572 -2.923 3.873 1.00 87.62 423 PHE A O 1
ATOM 3411 N N . ALA A 1 424 ? -19.119 -1.836 5.778 1.00 87.38 424 ALA A N 1
ATOM 3412 C CA . ALA A 1 424 ? -19.579 -0.537 5.287 1.00 87.38 424 ALA A CA 1
ATOM 3413 C C . ALA A 1 424 ? -18.724 0.002 4.124 1.00 87.38 424 ALA A C 1
ATOM 3415 O O . ALA A 1 424 ? -19.245 0.672 3.226 1.00 87.38 424 ALA A O 1
ATOM 3416 N N . ALA A 1 425 ? -17.421 -0.292 4.111 1.00 78.69 425 ALA A N 1
ATOM 3417 C CA . ALA A 1 425 ? -16.526 0.079 3.018 1.00 78.69 425 ALA A CA 1
ATOM 3418 C C . ALA A 1 425 ? -16.855 -0.693 1.727 1.00 78.69 425 ALA A C 1
ATOM 3420 O O . ALA A 1 425 ? -17.010 -0.078 0.661 1.00 78.69 425 ALA A O 1
ATOM 3421 N N . THR A 1 426 ? -17.039 -2.012 1.829 1.00 78.31 426 THR A N 1
ATOM 3422 C CA . THR A 1 426 ? -17.440 -2.866 0.700 1.00 78.31 426 THR A CA 1
ATOM 3423 C C . THR A 1 426 ? -18.821 -2.475 0.178 1.00 78.31 426 THR A C 1
ATOM 3425 O O . THR A 1 426 ? -19.003 -2.279 -1.028 1.00 78.31 426 THR A O 1
ATOM 3428 N N . LEU A 1 427 ? -19.774 -2.235 1.079 1.00 83.31 427 LEU A N 1
ATOM 3429 C CA . LEU A 1 427 ? -21.132 -1.819 0.739 1.00 83.31 427 LEU A CA 1
ATOM 3430 C C . LEU A 1 427 ? -21.162 -0.510 -0.062 1.00 83.31 427 LEU A C 1
ATOM 3432 O O . LEU A 1 427 ? -21.870 -0.400 -1.066 1.00 83.31 427 LEU A O 1
ATOM 3436 N N . ASN A 1 428 ? -20.374 0.485 0.356 1.00 79.75 428 ASN A N 1
ATOM 3437 C CA . ASN A 1 428 ? -20.323 1.789 -0.301 1.00 79.75 428 ASN A CA 1
ATOM 3438 C C . ASN A 1 428 ? -19.820 1.696 -1.752 1.00 79.75 428 ASN A C 1
ATOM 3440 O O . ASN A 1 428 ? -20.301 2.422 -2.630 1.00 79.75 428 ASN A O 1
ATOM 3444 N N . THR A 1 429 ? -18.875 0.790 -2.015 1.00 72.00 429 THR A N 1
ATOM 3445 C CA . THR A 1 429 ? -18.367 0.527 -3.370 1.00 72.00 429 THR A CA 1
ATOM 3446 C C . THR A 1 429 ? -19.469 -0.044 -4.265 1.00 72.00 429 THR A C 1
ATOM 3448 O O . THR A 1 429 ? -19.676 0.434 -5.383 1.00 72.00 429 THR A O 1
ATOM 3451 N N . GLU A 1 430 ? -20.237 -1.007 -3.752 1.00 73.75 430 GLU A N 1
ATOM 3452 C CA . GLU A 1 430 ? -21.341 -1.628 -4.490 1.00 73.75 430 GLU A CA 1
ATOM 3453 C C . GLU A 1 430 ? -22.487 -0.648 -4.770 1.00 73.75 430 GLU A C 1
ATOM 3455 O O . GLU A 1 430 ? -23.048 -0.622 -5.871 1.00 73.75 430 GLU A O 1
ATOM 3460 N N . PHE A 1 431 ? -22.806 0.206 -3.796 1.00 76.25 431 PHE A N 1
ATOM 3461 C CA . PHE A 1 431 ? -23.903 1.163 -3.890 1.00 76.25 431 PHE A CA 1
ATOM 3462 C C . PHE A 1 431 ? -23.639 2.304 -4.892 1.00 76.25 431 PHE A C 1
ATOM 3464 O O . PHE A 1 431 ? -24.527 2.661 -5.665 1.00 76.25 431 PHE A O 1
ATOM 3471 N N . THR A 1 432 ? -22.424 2.868 -4.934 1.00 69.94 432 THR A N 1
ATOM 3472 C CA . THR A 1 432 ? -22.156 4.157 -5.621 1.00 69.94 432 THR A CA 1
ATOM 3473 C C . THR A 1 432 ? -21.790 4.064 -7.112 1.00 69.94 432 THR A C 1
ATOM 3475 O O . THR A 1 432 ? -22.044 5.003 -7.859 1.00 69.94 432 THR A O 1
ATOM 3478 N N . SER A 1 433 ? -21.274 2.930 -7.600 1.00 55.31 433 SER A N 1
ATOM 3479 C CA . SER A 1 433 ? -21.243 2.562 -9.032 1.00 55.31 433 SER A CA 1
ATOM 3480 C C . SER A 1 433 ? -20.748 3.604 -10.080 1.00 55.31 433 SER A C 1
ATOM 3482 O O . SER A 1 433 ? -21.487 3.841 -11.032 1.00 55.31 433 SER A O 1
ATOM 3484 N N . HIS A 1 434 ? -19.524 4.162 -9.991 1.00 50.25 434 HIS A N 1
ATOM 3485 C CA . HIS A 1 434 ? -18.559 4.464 -11.100 1.00 50.25 434 HIS A CA 1
ATOM 3486 C C . HIS A 1 434 ? -17.550 5.590 -10.764 1.00 50.25 434 HIS A C 1
ATOM 3488 O O . HIS A 1 434 ? -17.895 6.537 -10.057 1.00 50.25 434 HIS A O 1
ATOM 3494 N N . PRO A 1 435 ? -16.312 5.524 -11.308 1.00 41.47 435 PRO A N 1
ATOM 3495 C CA . PRO A 1 435 ? -15.224 6.454 -11.018 1.00 41.47 435 PRO A CA 1
ATOM 3496 C C . PRO A 1 435 ? -15.480 7.827 -11.648 1.00 41.47 435 PRO A C 1
ATOM 3498 O O . PRO A 1 435 ? -15.790 7.948 -12.835 1.00 41.47 435 PRO A O 1
ATOM 3501 N N . GLY A 1 436 ? -15.317 8.886 -10.856 1.00 30.12 436 GLY A N 1
ATOM 3502 C CA . GLY A 1 436 ? -15.324 10.255 -11.365 1.00 30.12 436 GLY A CA 1
ATOM 3503 C C . GLY A 1 436 ? -14.200 10.505 -12.390 1.00 30.12 436 GLY A C 1
ATOM 3504 O O . GLY A 1 436 ? -13.181 9.808 -12.392 1.00 30.12 436 GLY A O 1
ATOM 3505 N N . PRO A 1 437 ? -14.349 11.511 -13.272 1.00 26.44 437 PRO A N 1
ATOM 3506 C CA . PRO A 1 437 ? -13.374 11.800 -14.319 1.00 26.44 437 PRO A CA 1
ATOM 3507 C C . PRO A 1 437 ? -12.064 12.304 -13.697 1.00 26.44 437 PRO A C 1
ATOM 3509 O O . PRO A 1 437 ? -12.024 13.395 -13.135 1.00 26.44 437 PRO A O 1
ATOM 3512 N N . GLY A 1 438 ? -10.992 11.513 -13.803 1.00 40.12 438 GLY A N 1
ATOM 3513 C CA . GLY A 1 438 ? -9.655 11.899 -13.328 1.00 40.12 438 GLY A CA 1
ATOM 3514 C C . GLY A 1 438 ? -8.821 10.783 -12.700 1.00 40.12 438 GLY A C 1
ATOM 3515 O O . GLY A 1 438 ? -7.623 10.976 -12.517 1.00 40.12 438 GLY A O 1
ATOM 3516 N N . TYR A 1 439 ? -9.408 9.615 -12.431 1.00 37.06 439 TYR A N 1
ATOM 3517 C CA . TYR A 1 439 ? -8.682 8.438 -11.952 1.00 37.06 439 TYR A CA 1
ATOM 3518 C C . TYR A 1 439 ? -8.608 7.390 -13.064 1.00 37.06 439 TYR A C 1
ATOM 3520 O O . TYR A 1 439 ? -9.618 6.977 -13.634 1.00 37.06 439 TYR A O 1
ATOM 3528 N N . VAL A 1 440 ? -7.381 7.037 -13.434 1.00 31.75 440 VAL A N 1
ATOM 3529 C CA . VAL A 1 440 ? -7.058 6.097 -14.508 1.00 31.75 440 VAL A CA 1
ATOM 3530 C C . VAL A 1 440 ? -7.562 4.702 -14.107 1.00 31.75 440 VAL A C 1
ATOM 3532 O O . VAL A 1 440 ? -7.187 4.196 -13.057 1.00 31.75 440 VAL A O 1
ATOM 3535 N N . SER A 1 441 ? -8.441 4.126 -14.935 1.00 36.78 441 SER A N 1
ATOM 3536 C CA . SER A 1 441 ? -8.818 2.699 -14.985 1.00 36.78 441 SER A CA 1
ATOM 3537 C C . SER A 1 441 ? -9.173 1.995 -13.665 1.00 36.78 441 SER A C 1
ATOM 3539 O O . SER A 1 441 ? -8.592 0.960 -13.351 1.00 36.78 441 SER A O 1
ATOM 3541 N N . ALA A 1 442 ? -10.169 2.481 -12.925 1.00 39.41 442 ALA A N 1
ATOM 3542 C CA . ALA A 1 442 ? -10.827 1.633 -11.932 1.00 39.41 442 ALA A CA 1
ATOM 3543 C C . ALA A 1 442 ? -11.780 0.656 -12.650 1.00 39.41 442 ALA A C 1
ATOM 3545 O O . ALA A 1 442 ? -12.944 0.984 -12.892 1.00 39.41 442 ALA A O 1
ATOM 3546 N N . GLU A 1 443 ? -11.291 -0.529 -13.025 1.00 43.09 443 GLU A N 1
ATOM 3547 C CA . GLU A 1 443 ? -12.188 -1.680 -13.143 1.00 43.09 443 GLU A CA 1
ATOM 3548 C C . GLU A 1 443 ? -12.689 -1.996 -11.726 1.00 43.09 443 GLU A C 1
ATOM 3550 O O . GLU A 1 443 ? -11.915 -2.231 -10.802 1.00 43.09 443 GLU A O 1
ATOM 3555 N N . LEU A 1 444 ? -14.007 -1.883 -11.542 1.00 41.75 444 LEU A N 1
ATOM 3556 C CA . LEU A 1 444 ? -14.723 -1.830 -10.259 1.00 41.75 444 LEU A CA 1
ATOM 3557 C C . LEU A 1 444 ? -14.526 -3.044 -9.325 1.00 41.75 444 LEU A C 1
ATOM 3559 O O . LEU A 1 444 ? -15.048 -3.044 -8.215 1.00 41.75 444 LEU A O 1
ATOM 3563 N N . SER A 1 445 ? -13.821 -4.077 -9.774 1.00 43.31 445 SER A N 1
ATOM 3564 C CA . SER A 1 445 ? -13.654 -5.369 -9.114 1.00 43.31 445 SER A CA 1
ATOM 3565 C C . SER A 1 445 ? -12.273 -5.565 -8.471 1.00 43.31 445 SER A C 1
ATOM 3567 O O . SER A 1 445 ? -12.087 -6.528 -7.735 1.00 43.31 445 SER A O 1
ATOM 3569 N N . ASP A 1 446 ? -11.328 -4.645 -8.688 1.00 43.25 446 ASP A N 1
ATOM 3570 C CA . ASP A 1 446 ? -9.920 -4.840 -8.303 1.00 43.25 446 ASP A CA 1
ATOM 3571 C C . ASP A 1 446 ? -9.583 -4.453 -6.846 1.00 43.25 446 ASP A C 1
ATOM 3573 O O . ASP A 1 446 ? -8.435 -4.598 -6.427 1.00 43.25 446 ASP A O 1
ATOM 3577 N N . LEU A 1 447 ? -10.556 -3.974 -6.051 1.00 47.62 447 LEU A N 1
ATOM 3578 C CA . LEU A 1 447 ? -10.347 -3.493 -4.668 1.00 47.62 447 LEU A CA 1
ATOM 3579 C C . LEU A 1 447 ? -11.521 -3.746 -3.692 1.00 47.62 447 LEU A C 1
ATOM 3581 O O . LEU A 1 447 ? -11.504 -3.222 -2.580 1.00 47.62 447 LEU A O 1
ATOM 3585 N N . ALA A 1 448 ? -12.547 -4.512 -4.078 1.00 49.88 448 ALA A N 1
ATOM 3586 C CA . ALA A 1 448 ? -13.662 -4.838 -3.181 1.00 49.88 448 ALA A CA 1
ATOM 3587 C C . ALA A 1 448 ? -13.297 -6.062 -2.322 1.00 49.88 448 ALA A C 1
ATOM 3589 O O . ALA A 1 448 ? -12.950 -7.101 -2.887 1.00 49.88 448 ALA A O 1
ATOM 3590 N N . GLY A 1 449 ? -13.366 -5.933 -0.991 1.00 63.94 449 GLY A N 1
ATOM 3591 C CA . GLY A 1 449 ? -12.853 -6.893 0.005 1.00 63.94 449 GLY A CA 1
ATOM 3592 C C . GLY A 1 449 ? -13.043 -8.372 -0.350 1.00 63.94 449 GLY A C 1
ATOM 3593 O O . GLY A 1 449 ? -12.063 -9.118 -0.384 1.00 63.94 449 GLY A O 1
ATOM 3594 N N . TRP A 1 450 ? -14.246 -8.766 -0.796 1.00 72.75 450 TRP A N 1
ATOM 3595 C CA . TRP A 1 450 ? -14.570 -10.175 -1.064 1.00 72.75 450 TRP A CA 1
ATOM 3596 C C . TRP A 1 450 ? -13.677 -10.843 -2.113 1.00 72.75 450 TRP A C 1
ATOM 3598 O O . TRP A 1 450 ? -13.428 -12.043 -2.021 1.00 72.75 450 TRP A O 1
ATOM 3608 N N . ALA A 1 451 ? -13.248 -10.125 -3.156 1.00 69.62 451 ALA A N 1
ATOM 3609 C CA . ALA A 1 451 ? -12.498 -10.736 -4.254 1.00 69.62 451 ALA A CA 1
ATOM 3610 C C . ALA A 1 451 ? -11.065 -11.068 -3.818 1.00 69.62 451 ALA A C 1
ATOM 3612 O O . ALA A 1 451 ? -10.548 -12.132 -4.164 1.00 69.62 451 ALA A O 1
ATOM 3613 N N . GLY A 1 452 ? -10.456 -10.186 -3.019 1.00 69.69 452 GLY A N 1
ATOM 3614 C CA . GLY A 1 452 ? -9.139 -10.405 -2.421 1.00 69.69 452 GLY A CA 1
ATOM 3615 C C . GLY A 1 452 ? -9.165 -11.512 -1.368 1.00 69.69 452 GLY A C 1
ATOM 3616 O O . GLY A 1 452 ? -8.325 -12.409 -1.396 1.00 69.69 452 GLY A O 1
ATOM 3617 N N . ASP A 1 453 ? -10.177 -11.504 -0.509 1.00 73.56 453 ASP A N 1
ATOM 3618 C CA . ASP A 1 453 ? -10.388 -12.492 0.550 1.00 73.56 453 ASP A CA 1
ATOM 3619 C C . ASP A 1 453 ? -10.642 -13.903 0.004 1.00 73.56 453 ASP A C 1
ATOM 3621 O O . ASP A 1 453 ? -10.022 -14.893 0.418 1.00 73.56 453 ASP A O 1
ATOM 3625 N N . LEU A 1 454 ? -11.495 -14.001 -1.018 1.00 76.19 454 LEU A N 1
ATOM 3626 C CA . LEU A 1 454 ? -11.751 -15.250 -1.727 1.00 76.19 454 LEU A CA 1
ATOM 3627 C C . LEU A 1 454 ? -10.492 -15.742 -2.454 1.00 76.19 454 LEU A C 1
ATOM 3629 O O . LEU A 1 454 ? -10.196 -16.937 -2.446 1.00 76.19 454 LEU A O 1
ATOM 3633 N N . GLN A 1 455 ? -9.714 -14.838 -3.048 1.00 72.94 455 GLN A N 1
ATOM 3634 C CA . GLN A 1 455 ? -8.454 -15.191 -3.694 1.00 72.94 455 GLN A CA 1
ATOM 3635 C C . GLN A 1 455 ? -7.405 -15.695 -2.697 1.00 72.94 455 GLN A C 1
ATOM 3637 O O . GLN A 1 455 ? -6.733 -16.693 -2.973 1.00 72.94 455 GLN A O 1
ATOM 3642 N N . GLN A 1 456 ? -7.276 -15.041 -1.542 1.00 75.00 456 GLN A N 1
ATOM 3643 C CA . GLN A 1 456 ? -6.389 -15.472 -0.465 1.00 75.00 456 GLN A CA 1
ATOM 3644 C C . GLN A 1 456 ? -6.767 -16.881 0.011 1.00 75.00 456 GLN A C 1
ATOM 3646 O O . GLN A 1 456 ? -5.905 -17.760 0.077 1.00 75.00 456 GLN A O 1
ATOM 3651 N N . SER A 1 457 ? -8.064 -17.129 0.219 1.00 79.50 457 SER A N 1
ATOM 3652 C CA . SER A 1 457 ? -8.602 -18.447 0.586 1.00 79.50 457 SER A CA 1
ATOM 3653 C C . SER A 1 457 ? -8.213 -19.544 -0.409 1.00 79.50 457 SER A C 1
ATOM 3655 O O . SER A 1 457 ? -7.820 -20.647 -0.025 1.00 79.50 457 SER A O 1
ATOM 3657 N N . ILE A 1 458 ? -8.291 -19.245 -1.708 1.00 80.31 458 ILE A N 1
ATOM 3658 C CA . ILE A 1 458 ? -7.928 -20.179 -2.780 1.00 80.31 458 ILE A CA 1
ATOM 3659 C C . ILE A 1 458 ? -6.420 -20.443 -2.802 1.00 80.31 458 ILE A C 1
ATOM 3661 O O . ILE A 1 458 ? -6.000 -21.592 -2.951 1.00 80.31 458 ILE A O 1
ATOM 3665 N N . GLY A 1 459 ? -5.600 -19.403 -2.631 1.00 78.25 459 GLY A N 1
ATOM 3666 C CA . GLY A 1 459 ? -4.146 -19.539 -2.552 1.00 78.25 459 GLY A CA 1
ATOM 3667 C C . GLY A 1 459 ? -3.707 -20.404 -1.368 1.00 78.25 459 GLY A C 1
ATOM 3668 O O . GLY A 1 459 ? -2.812 -21.241 -1.499 1.00 78.25 459 GLY A O 1
ATOM 3669 N N . ASP A 1 460 ? -4.366 -20.269 -0.221 1.00 79.88 460 ASP A N 1
ATOM 3670 C CA . ASP A 1 460 ? -4.060 -21.084 0.954 1.00 79.88 460 ASP A CA 1
ATOM 3671 C C . ASP A 1 460 ? -4.522 -22.536 0.785 1.00 79.88 460 ASP A C 1
ATOM 3673 O O . ASP A 1 460 ? -3.778 -23.460 1.131 1.00 79.88 460 ASP A O 1
ATOM 3677 N N . LEU A 1 461 ? -5.669 -22.761 0.137 1.00 85.38 461 LEU A N 1
ATOM 3678 C CA . LEU A 1 461 ? -6.103 -24.103 -0.257 1.00 85.38 461 LEU A CA 1
ATOM 3679 C C . LEU A 1 461 ? -5.107 -24.762 -1.223 1.00 85.38 461 LEU A C 1
ATOM 3681 O O . LEU A 1 461 ? -4.769 -25.934 -1.057 1.00 85.38 461 LEU A O 1
ATOM 3685 N N . GLN A 1 462 ? -4.577 -24.011 -2.189 1.00 82.06 462 GLN A N 1
ATOM 3686 C CA . GLN A 1 462 ? -3.536 -24.478 -3.110 1.00 82.06 462 GLN A CA 1
ATOM 3687 C C . GLN A 1 462 ? -2.248 -24.869 -2.384 1.00 82.06 462 GLN A C 1
ATOM 3689 O O . GLN A 1 462 ? -1.678 -25.930 -2.647 1.00 82.06 462 GLN A O 1
ATOM 3694 N N . LYS A 1 463 ? -1.786 -24.040 -1.442 1.00 81.25 463 LYS A N 1
ATOM 3695 C CA . LYS A 1 463 ? -0.611 -24.357 -0.618 1.00 81.25 463 LYS A CA 1
ATOM 3696 C C . LYS A 1 463 ? -0.844 -25.623 0.204 1.00 81.25 463 LYS A C 1
ATOM 3698 O O . LYS A 1 463 ? 0.026 -26.491 0.230 1.00 81.25 463 LYS A O 1
ATOM 3703 N N . ALA A 1 464 ? -2.008 -25.753 0.842 1.00 82.38 464 ALA A N 1
ATOM 3704 C CA . ALA A 1 464 ? -2.370 -26.936 1.621 1.00 82.38 464 ALA A CA 1
ATOM 3705 C C . ALA A 1 464 ? -2.391 -28.203 0.752 1.00 82.38 464 ALA A C 1
ATOM 3707 O O . ALA A 1 464 ? -1.822 -29.229 1.140 1.00 82.38 464 ALA A O 1
ATOM 3708 N N . GLN A 1 465 ? -2.966 -28.101 -0.449 1.00 86.62 465 GLN A N 1
ATOM 3709 C CA . GLN A 1 465 ? -3.000 -29.171 -1.440 1.00 86.62 465 GLN A CA 1
ATOM 3710 C C . GLN A 1 465 ? -1.587 -29.637 -1.821 1.00 86.62 465 GLN A C 1
ATOM 3712 O O . GLN A 1 465 ? -1.306 -30.835 -1.779 1.00 86.62 465 GLN A O 1
ATOM 3717 N N . ILE A 1 466 ? -0.682 -28.704 -2.143 1.00 83.50 466 ILE A N 1
ATOM 3718 C CA . ILE A 1 466 ? 0.707 -29.005 -2.528 1.00 83.50 466 ILE A CA 1
ATOM 3719 C C . ILE A 1 466 ? 1.488 -29.610 -1.360 1.00 83.50 466 ILE A C 1
ATOM 3721 O O . ILE A 1 466 ? 2.115 -30.658 -1.517 1.00 83.50 466 ILE A O 1
ATOM 3725 N N . ASN A 1 467 ? 1.432 -28.981 -0.184 1.00 84.31 467 ASN A N 1
ATOM 3726 C CA . ASN A 1 467 ? 2.185 -29.413 0.996 1.00 84.31 467 ASN A CA 1
ATOM 3727 C C . ASN A 1 467 ? 1.778 -30.812 1.469 1.00 84.31 467 ASN A C 1
ATOM 3729 O O . ASN A 1 467 ? 2.615 -31.571 1.954 1.00 84.31 467 ASN A O 1
ATOM 3733 N N . SER A 1 468 ? 0.502 -31.156 1.301 1.00 85.19 468 SER A N 1
ATOM 3734 C CA . SER A 1 468 ? -0.059 -32.441 1.723 1.00 85.19 468 SER A CA 1
ATOM 3735 C C . SER A 1 468 ? -0.151 -33.463 0.584 1.00 85.19 468 SER A C 1
ATOM 3737 O O . SER A 1 468 ? -0.645 -34.569 0.798 1.00 85.19 468 SER A O 1
ATOM 3739 N N . ASN A 1 469 ? 0.335 -33.121 -0.618 1.00 87.31 469 ASN A N 1
ATOM 3740 C CA . ASN A 1 469 ? 0.280 -33.956 -1.823 1.00 87.31 469 ASN A CA 1
ATOM 3741 C C . ASN A 1 469 ? -1.142 -34.478 -2.133 1.00 87.31 469 ASN A C 1
ATOM 3743 O O . ASN A 1 469 ? -1.332 -35.641 -2.502 1.00 87.31 469 ASN A O 1
ATOM 3747 N N . ILE A 1 470 ? -2.143 -33.615 -1.940 1.00 86.38 470 ILE A N 1
ATOM 3748 C CA . ILE A 1 470 ? -3.560 -33.902 -2.181 1.00 86.38 470 ILE A CA 1
ATOM 3749 C C . ILE A 1 470 ? -3.848 -33.709 -3.676 1.00 86.38 470 ILE A C 1
ATOM 3751 O O . ILE A 1 470 ? -3.400 -32.744 -4.294 1.00 86.38 470 ILE A O 1
ATOM 3755 N N . GLY A 1 471 ? -4.590 -34.638 -4.283 1.00 85.44 471 GLY A N 1
ATOM 3756 C CA . GLY A 1 471 ? -5.028 -34.503 -5.675 1.00 85.44 471 GLY A CA 1
ATOM 3757 C C . GLY A 1 471 ? -6.069 -33.392 -5.858 1.00 85.44 471 GLY A C 1
ATOM 3758 O O . GLY A 1 471 ? -6.591 -32.843 -4.896 1.00 85.44 471 GLY A O 1
ATOM 3759 N N . ASP A 1 472 ? -6.421 -33.057 -7.097 1.00 87.44 472 ASP A N 1
ATOM 3760 C CA . ASP A 1 472 ? -7.510 -32.105 -7.385 1.00 87.44 472 ASP A CA 1
ATOM 3761 C C . ASP A 1 472 ? -8.886 -32.792 -7.263 1.00 87.44 472 ASP A C 1
ATOM 3763 O O . ASP A 1 472 ? -9.644 -32.892 -8.226 1.00 87.44 472 ASP A O 1
ATOM 3767 N N . ASN A 1 473 ? -9.163 -33.364 -6.085 1.00 90.44 473 ASN A N 1
ATOM 3768 C CA . ASN A 1 473 ? -10.401 -34.057 -5.732 1.00 90.44 473 ASN A CA 1
ATOM 3769 C C . ASN A 1 473 ? -11.255 -33.166 -4.818 1.00 90.44 473 ASN A C 1
ATOM 3771 O O . ASN A 1 473 ? -10.777 -32.692 -3.791 1.00 90.44 473 ASN A O 1
ATOM 3775 N N . VAL A 1 474 ? -12.525 -32.971 -5.181 1.00 91.62 474 VAL A N 1
ATOM 3776 C CA . VAL A 1 474 ? -13.440 -32.065 -4.468 1.00 91.62 474 VAL A CA 1
ATOM 3777 C C . VAL A 1 474 ? -13.615 -32.443 -2.996 1.00 91.62 474 VAL A C 1
ATOM 3779 O O . VAL A 1 474 ? -13.648 -31.544 -2.162 1.00 91.62 474 VAL A O 1
ATOM 3782 N N . ASP A 1 475 ? -13.707 -33.727 -2.648 1.00 93.06 475 ASP A N 1
ATOM 3783 C CA . ASP A 1 475 ? -13.958 -34.154 -1.265 1.00 93.06 475 ASP A CA 1
ATOM 3784 C C . ASP A 1 475 ? -12.743 -33.874 -0.365 1.00 93.06 475 ASP A C 1
ATOM 3786 O O . ASP A 1 475 ? -12.894 -33.315 0.725 1.00 93.06 475 ASP A O 1
ATOM 3790 N N . ASP A 1 476 ? -11.533 -34.188 -0.838 1.00 91.56 476 ASP A N 1
ATOM 3791 C CA . ASP A 1 476 ? -10.296 -33.933 -0.088 1.00 91.56 476 ASP A CA 1
ATOM 3792 C C . ASP A 1 476 ? -10.043 -32.428 0.072 1.00 91.56 476 ASP A C 1
ATOM 3794 O O . ASP A 1 476 ? -9.767 -31.948 1.173 1.00 91.56 476 ASP A O 1
ATOM 3798 N N . LEU A 1 477 ? -10.221 -31.663 -1.011 1.00 93.38 477 LEU A N 1
ATOM 3799 C CA . LEU A 1 477 ? -10.112 -30.206 -0.986 1.00 93.38 477 LEU A CA 1
ATOM 3800 C C . LEU A 1 477 ? -11.165 -29.569 -0.077 1.00 93.38 477 LEU A C 1
ATOM 3802 O O . LEU A 1 477 ? -10.861 -28.602 0.614 1.00 93.38 477 LEU A O 1
ATOM 3806 N N . THR A 1 478 ? -12.387 -30.108 -0.040 1.00 93.44 478 THR A N 1
ATOM 3807 C CA . THR A 1 478 ? -13.450 -29.611 0.844 1.00 93.44 478 THR A CA 1
ATOM 3808 C C . THR A 1 478 ? -13.043 -29.762 2.309 1.00 93.44 478 THR A C 1
ATOM 3810 O O . THR A 1 478 ? -13.291 -28.861 3.107 1.00 93.44 478 THR A O 1
ATOM 3813 N N . ASN A 1 479 ? -12.383 -30.862 2.682 1.00 90.19 479 ASN A N 1
ATOM 3814 C CA . ASN A 1 479 ? -11.896 -31.048 4.049 1.00 90.19 479 ASN A CA 1
ATOM 3815 C C . ASN A 1 479 ? -10.777 -30.058 4.397 1.00 90.19 479 ASN A C 1
ATOM 3817 O O . ASN A 1 479 ? -10.854 -29.410 5.437 1.00 90.19 479 ASN A O 1
ATOM 3821 N N . SER A 1 480 ? -9.799 -29.860 3.507 1.00 89.38 480 SER A N 1
ATOM 3822 C CA . SER A 1 480 ? -8.756 -28.842 3.708 1.00 89.38 480 SER A CA 1
ATOM 3823 C C . SER A 1 480 ? -9.326 -27.422 3.768 1.00 89.38 480 SER A C 1
ATOM 3825 O O . SER A 1 480 ? -8.906 -26.619 4.594 1.00 89.38 480 SER A O 1
ATOM 3827 N N . ALA A 1 481 ? -10.327 -27.109 2.946 1.00 88.81 481 ALA A N 1
ATOM 3828 C CA . ALA A 1 481 ? -11.006 -25.820 2.976 1.00 88.81 481 ALA A CA 1
ATOM 3829 C C . ALA A 1 481 ? -11.757 -25.589 4.300 1.00 88.81 481 ALA A C 1
ATOM 3831 O O . ALA A 1 481 ? -11.728 -24.480 4.824 1.00 88.81 481 ALA A O 1
ATOM 3832 N N . LYS A 1 482 ? -12.380 -26.624 4.887 1.00 85.75 482 LYS A N 1
ATOM 3833 C CA . LYS A 1 482 ? -13.006 -26.524 6.222 1.00 85.75 482 LYS A CA 1
ATOM 3834 C C . LYS A 1 482 ? -11.986 -26.200 7.304 1.00 85.75 482 LYS A C 1
ATOM 3836 O O . LYS A 1 482 ? -12.279 -25.392 8.179 1.00 85.75 482 LYS A O 1
ATOM 3841 N N . GLU A 1 483 ? -10.808 -26.819 7.241 1.00 83.56 483 GLU A N 1
ATOM 3842 C CA . GLU A 1 483 ? -9.714 -26.512 8.164 1.00 83.56 483 GLU A CA 1
ATOM 3843 C C . GLU A 1 483 ? -9.250 -25.063 8.005 1.00 83.56 483 GLU A C 1
ATOM 3845 O O . GLU A 1 483 ? -9.100 -24.377 9.006 1.00 83.56 483 GLU A O 1
ATOM 3850 N N . ILE A 1 484 ? -9.098 -24.572 6.770 1.00 80.31 484 ILE A N 1
ATOM 3851 C CA . ILE A 1 484 ? -8.701 -23.183 6.493 1.00 80.31 484 ILE A CA 1
ATOM 3852 C C . ILE A 1 484 ? -9.734 -22.187 7.030 1.00 80.31 484 ILE A C 1
ATOM 3854 O O . ILE A 1 484 ? -9.362 -21.239 7.708 1.00 80.31 484 ILE A O 1
ATOM 3858 N N . ILE A 1 485 ? -11.025 -22.419 6.780 1.00 78.94 485 ILE A N 1
ATOM 3859 C CA . ILE A 1 485 ? -12.109 -21.545 7.261 1.00 78.94 485 ILE A CA 1
ATOM 3860 C C . ILE A 1 485 ? -12.206 -21.567 8.794 1.00 78.94 485 ILE A C 1
ATOM 3862 O O . ILE A 1 485 ? -12.548 -20.564 9.414 1.00 78.94 485 ILE A O 1
ATOM 3866 N N . GLY A 1 486 ? -11.934 -22.719 9.410 1.00 69.69 486 GLY A N 1
ATOM 3867 C CA . GLY A 1 486 ? -12.031 -22.918 10.855 1.00 69.69 486 GLY A CA 1
ATOM 3868 C C . GLY A 1 486 ? -10.754 -22.626 11.647 1.00 69.69 486 GLY A C 1
ATOM 3869 O O . GLY A 1 486 ? -10.767 -22.823 12.862 1.00 69.69 486 GLY A O 1
ATOM 3870 N N . ALA A 1 487 ? -9.656 -22.210 11.010 1.00 63.38 487 ALA A N 1
ATOM 3871 C CA . ALA A 1 487 ? -8.365 -22.030 11.669 1.00 63.38 487 ALA A CA 1
ATOM 3872 C C . ALA A 1 487 ? -7.744 -20.656 11.388 1.00 63.38 487 ALA A C 1
ATOM 3874 O O . ALA A 1 487 ? -7.866 -20.105 10.300 1.00 63.38 487 ALA A O 1
ATOM 3875 N N . ASN A 1 488 ? -6.965 -20.145 12.346 1.00 60.56 488 ASN A N 1
ATOM 3876 C CA . ASN A 1 488 ? -6.209 -18.886 12.222 1.00 60.56 488 ASN A CA 1
ATOM 3877 C C . ASN A 1 488 ? -4.928 -19.058 11.376 1.00 60.56 488 ASN A C 1
ATOM 3879 O O . ASN A 1 488 ? -3.851 -18.604 11.759 1.00 60.56 488 ASN A O 1
ATOM 3883 N N . VAL A 1 489 ? -5.012 -19.818 10.283 1.00 52.06 489 VAL A N 1
ATOM 3884 C CA . VAL A 1 489 ? -3.872 -20.180 9.421 1.00 52.06 489 VAL A CA 1
ATOM 3885 C C . VAL A 1 489 ? -3.765 -19.304 8.177 1.00 52.06 489 VAL A C 1
ATOM 3887 O O . VAL A 1 489 ? -2.707 -19.276 7.552 1.00 52.06 489 VAL A O 1
ATOM 3890 N N . SER A 1 490 ? -4.839 -18.598 7.825 1.00 59.66 490 SER A N 1
ATOM 3891 C CA . SER A 1 490 ? -4.869 -17.639 6.725 1.00 59.66 490 SER A CA 1
ATOM 3892 C C . SER A 1 490 ? -4.730 -16.211 7.255 1.00 59.66 490 SER A C 1
ATOM 3894 O O . SER A 1 490 ? -5.120 -15.914 8.383 1.00 59.66 490 SER A O 1
ATOM 3896 N N . SER A 1 491 ? -4.182 -15.314 6.431 1.00 56.38 491 SER A N 1
ATOM 3897 C CA . SER A 1 491 ? -4.268 -13.865 6.665 1.00 56.38 491 SER A CA 1
ATOM 3898 C C . SER A 1 491 ? -5.665 -13.305 6.385 1.00 56.38 491 SER A C 1
ATOM 3900 O O . SER A 1 491 ? -5.888 -12.119 6.592 1.00 56.38 491 SER A O 1
ATOM 3902 N N . PHE A 1 492 ? -6.566 -14.141 5.870 1.00 67.06 492 PHE A N 1
ATOM 3903 C CA . PHE A 1 492 ? -7.969 -13.852 5.641 1.00 67.06 492 PHE A CA 1
ATOM 3904 C C . PHE A 1 492 ? -8.817 -14.506 6.747 1.00 67.06 492 PHE A C 1
ATOM 3906 O O . PHE A 1 492 ? -8.572 -15.655 7.127 1.00 67.06 492 PHE A O 1
ATOM 3913 N N . SER A 1 493 ? -9.813 -13.779 7.260 1.00 73.06 493 SER A N 1
ATOM 3914 C CA . SER A 1 493 ? -10.687 -14.244 8.337 1.00 73.06 493 SER A CA 1
ATOM 3915 C C . SER A 1 493 ? -12.091 -14.589 7.822 1.00 73.06 493 SER A C 1
ATOM 3917 O O . SER A 1 493 ? -12.637 -13.925 6.942 1.00 73.06 493 SER A O 1
ATOM 3919 N N . ALA A 1 494 ? -12.728 -15.614 8.401 1.00 75.56 494 ALA A N 1
ATOM 3920 C CA . ALA A 1 494 ? -14.124 -15.930 8.081 1.00 75.56 494 ALA A CA 1
ATOM 3921 C C . ALA A 1 494 ? -15.066 -14.741 8.367 1.00 75.56 494 ALA A C 1
ATOM 3923 O O . ALA A 1 494 ? -16.065 -14.575 7.669 1.00 75.56 494 ALA A O 1
ATOM 3924 N N . SER A 1 495 ? -14.721 -13.908 9.354 1.00 77.56 495 SER A N 1
ATOM 3925 C CA . SER A 1 495 ? -15.411 -12.661 9.689 1.00 77.56 495 SER A CA 1
ATOM 3926 C C . SER A 1 495 ? -15.396 -11.644 8.543 1.00 77.56 495 SER A C 1
ATOM 3928 O O . SER A 1 495 ? -16.442 -11.060 8.258 1.00 77.56 495 SER A O 1
ATOM 3930 N N . ASP A 1 496 ? -14.270 -11.484 7.842 1.00 78.62 496 ASP A N 1
ATOM 3931 C CA . ASP A 1 496 ? -14.151 -10.533 6.724 1.00 78.62 496 ASP A CA 1
ATOM 3932 C C . ASP A 1 496 ? -14.949 -11.015 5.503 1.00 78.62 496 ASP A C 1
ATOM 3934 O O . ASP A 1 496 ? -15.727 -10.256 4.923 1.00 78.62 496 ASP A O 1
ATOM 3938 N N . MET A 1 497 ? -14.904 -12.321 5.195 1.00 79.25 497 MET A N 1
ATOM 3939 C CA . MET A 1 497 ? -15.717 -12.882 4.103 1.00 79.25 497 MET A CA 1
ATOM 3940 C C . MET A 1 497 ? -17.207 -12.695 4.330 1.00 79.25 497 MET A C 1
ATOM 3942 O O . MET A 1 497 ? -17.959 -12.461 3.385 1.00 79.25 497 MET A O 1
ATOM 3946 N N . LEU A 1 498 ? -17.646 -12.883 5.575 1.00 81.50 498 LEU A N 1
ATOM 3947 C CA . LEU A 1 498 ? -19.044 -12.726 5.940 1.00 81.50 498 LEU A CA 1
ATOM 3948 C C . LEU A 1 498 ? -19.475 -11.270 5.804 1.00 81.50 498 LEU A C 1
ATOM 3950 O O . LEU A 1 498 ? -20.514 -11.016 5.192 1.00 81.50 498 LEU A O 1
ATOM 3954 N N . ALA A 1 499 ? -18.647 -10.340 6.285 1.00 85.56 499 ALA A N 1
ATOM 3955 C CA . ALA A 1 499 ? -18.853 -8.914 6.094 1.00 85.56 499 ALA A CA 1
ATOM 3956 C C . ALA A 1 499 ? -18.984 -8.563 4.604 1.00 85.56 499 ALA A C 1
ATOM 3958 O O . ALA A 1 499 ? -19.925 -7.870 4.220 1.00 85.56 499 ALA A O 1
ATOM 3959 N N . ASP A 1 500 ? -18.127 -9.091 3.732 1.00 83.25 500 ASP A N 1
ATOM 3960 C CA . ASP A 1 500 ? -18.200 -8.745 2.315 1.00 83.25 500 ASP A CA 1
ATOM 3961 C C . ASP A 1 500 ? -19.367 -9.399 1.561 1.00 83.25 500 ASP A C 1
ATOM 3963 O O . ASP A 1 500 ? -19.983 -8.769 0.696 1.00 83.25 500 ASP A O 1
ATOM 3967 N N . VAL A 1 501 ? -19.698 -10.653 1.883 1.00 83.88 501 VAL A N 1
ATOM 3968 C CA . VAL A 1 501 ? -20.862 -11.360 1.322 1.00 83.88 501 VAL A CA 1
ATOM 3969 C C . VAL A 1 501 ? -22.147 -10.617 1.676 1.00 83.88 501 VAL A C 1
ATOM 3971 O O . VAL A 1 501 ? -22.982 -10.362 0.802 1.00 83.88 501 VAL A O 1
ATOM 3974 N N . ASP A 1 502 ? -22.284 -10.223 2.940 1.00 87.75 502 ASP A N 1
ATOM 3975 C CA . ASP A 1 502 ? -23.455 -9.501 3.418 1.00 87.75 502 ASP A CA 1
ATOM 3976 C C . ASP A 1 502 ? -23.494 -8.084 2.831 1.00 87.75 502 ASP A C 1
ATOM 3978 O O . ASP A 1 502 ? -24.547 -7.635 2.368 1.00 87.75 502 ASP A O 1
ATOM 3982 N N . ALA A 1 503 ? -22.347 -7.401 2.747 1.00 87.38 503 ALA A N 1
ATOM 3983 C CA . ALA A 1 503 ? -22.238 -6.086 2.122 1.00 87.38 503 ALA A CA 1
ATOM 3984 C C . ALA A 1 503 ? -22.643 -6.131 0.645 1.00 87.38 503 ALA A C 1
ATOM 3986 O O . ALA A 1 503 ? -23.367 -5.256 0.171 1.00 87.38 503 ALA A O 1
ATOM 3987 N N . ARG A 1 504 ? -22.246 -7.172 -0.094 1.00 84.38 504 ARG A N 1
ATOM 3988 C CA . ARG A 1 504 ? -22.661 -7.356 -1.487 1.00 84.38 504 ARG A CA 1
ATOM 3989 C C . ARG A 1 504 ? -24.166 -7.571 -1.603 1.00 84.38 504 ARG A C 1
ATOM 3991 O O . ARG A 1 504 ? -24.806 -6.890 -2.408 1.00 84.38 504 ARG A O 1
ATOM 3998 N N . ASN A 1 505 ? -24.729 -8.494 -0.826 1.00 86.00 505 ASN A N 1
ATOM 3999 C CA . ASN A 1 505 ? -26.156 -8.813 -0.882 1.00 86.00 505 ASN A CA 1
ATOM 4000 C C . ASN A 1 505 ? -27.014 -7.582 -0.540 1.00 86.00 505 ASN A C 1
ATOM 4002 O O . ASN A 1 505 ? -27.948 -7.243 -1.271 1.00 86.00 505 ASN A O 1
ATOM 4006 N N . ILE A 1 506 ? -26.647 -6.851 0.516 1.00 88.69 506 ILE A N 1
ATOM 4007 C CA . ILE A 1 506 ? -27.325 -5.616 0.925 1.00 88.69 506 ILE A CA 1
ATOM 4008 C C . ILE A 1 506 ? -27.099 -4.498 -0.103 1.00 88.69 506 ILE A C 1
ATOM 4010 O O . ILE A 1 506 ? -28.036 -3.777 -0.448 1.00 88.69 506 ILE A O 1
ATOM 4014 N N . GLY A 1 507 ? -25.889 -4.366 -0.647 1.00 85.50 507 GLY A N 1
ATOM 4015 C CA . GLY A 1 507 ? -25.532 -3.331 -1.619 1.00 85.50 507 GLY A CA 1
ATOM 4016 C C . GLY A 1 507 ? -26.291 -3.454 -2.932 1.00 85.50 507 GLY A C 1
ATOM 4017 O O . GLY A 1 507 ? -26.752 -2.448 -3.472 1.00 85.50 507 GLY A O 1
ATOM 4018 N N . VAL A 1 508 ? -26.493 -4.682 -3.421 1.00 80.25 508 VAL A N 1
ATOM 4019 C CA . VAL A 1 508 ? -27.348 -4.952 -4.589 1.00 80.25 508 VAL A CA 1
ATOM 4020 C C . VAL A 1 508 ? -28.779 -4.486 -4.326 1.00 80.25 508 VAL A C 1
ATOM 4022 O O . VAL A 1 508 ? -29.360 -3.810 -5.179 1.00 80.25 508 VAL A O 1
ATOM 4025 N N . ASN A 1 509 ? -29.322 -4.779 -3.142 1.00 85.44 509 ASN A N 1
ATOM 4026 C CA . ASN A 1 509 ? -30.667 -4.351 -2.763 1.00 85.44 509 ASN A CA 1
ATOM 4027 C C . ASN A 1 509 ? -30.771 -2.820 -2.709 1.00 85.44 509 ASN A C 1
ATOM 4029 O O . ASN A 1 509 ? -31.632 -2.256 -3.385 1.00 85.44 509 ASN A O 1
ATOM 4033 N N . LEU A 1 510 ? -29.849 -2.145 -2.014 1.00 87.56 510 LEU A N 1
ATOM 4034 C CA . LEU A 1 510 ? -29.791 -0.677 -1.943 1.00 87.56 510 LEU A CA 1
ATOM 4035 C C . LEU A 1 510 ? -29.666 -0.027 -3.325 1.00 87.56 510 LEU A C 1
ATOM 4037 O O . LEU A 1 510 ? -30.319 0.971 -3.611 1.00 87.56 510 LEU A O 1
ATOM 4041 N N . LYS A 1 511 ? -28.845 -0.594 -4.211 1.00 84.31 511 LYS A N 1
ATOM 4042 C CA . LYS A 1 511 ? -28.680 -0.088 -5.579 1.00 84.31 511 LYS A CA 1
ATOM 4043 C C . LYS A 1 511 ? -29.939 -0.278 -6.427 1.00 84.31 511 LYS A C 1
ATOM 4045 O O . LYS A 1 511 ? -30.199 0.520 -7.327 1.00 84.31 511 LYS A O 1
ATOM 4050 N N . SER A 1 512 ? -30.694 -1.347 -6.179 1.00 85.19 512 SER A N 1
ATOM 4051 C CA . SER A 1 512 ? -31.919 -1.661 -6.920 1.00 85.19 512 SER A CA 1
ATOM 4052 C C . SER A 1 512 ? -33.137 -0.850 -6.463 1.00 85.19 512 SER A C 1
ATOM 4054 O O . SER A 1 512 ? -34.015 -0.574 -7.282 1.00 85.19 512 SER A O 1
ATOM 4056 N N . ASP A 1 513 ? -33.170 -0.430 -5.195 1.00 88.38 513 ASP A N 1
ATOM 4057 C CA . ASP A 1 513 ? -34.229 0.394 -4.615 1.00 88.38 513 ASP A CA 1
ATOM 4058 C C . ASP A 1 513 ? -33.667 1.735 -4.139 1.00 88.38 513 ASP A C 1
ATOM 4060 O O . ASP A 1 513 ? -33.173 1.883 -3.022 1.00 88.38 513 ASP A O 1
ATOM 4064 N N . SER A 1 514 ? -33.804 2.754 -4.989 1.00 84.94 514 SER A N 1
ATOM 4065 C CA . SER A 1 514 ? -33.323 4.099 -4.684 1.00 84.94 514 SER A CA 1
ATOM 4066 C C . SER A 1 514 ? -33.981 4.723 -3.454 1.00 84.94 514 SER A C 1
ATOM 4068 O O . SER A 1 514 ? -33.450 5.708 -2.969 1.00 84.94 514 SER A O 1
ATOM 4070 N N . GLY A 1 515 ? -35.126 4.225 -2.971 1.00 90.62 515 GLY A N 1
ATOM 4071 C CA . GLY A 1 515 ? -35.814 4.734 -1.779 1.00 90.62 515 GLY A CA 1
ATOM 4072 C C . GLY A 1 515 ? -35.430 4.027 -0.476 1.00 90.62 515 GLY A C 1
ATOM 4073 O O . GLY A 1 515 ? -35.958 4.382 0.579 1.00 90.62 515 GLY A O 1
ATOM 4074 N N . LEU A 1 516 ? -34.542 3.031 -0.530 1.00 94.31 516 LEU A N 1
ATOM 4075 C CA . LEU A 1 516 ? -34.193 2.202 0.616 1.00 94.31 516 LEU A CA 1
ATOM 4076 C C . LEU A 1 516 ? -33.071 2.840 1.452 1.00 94.31 516 LEU A C 1
ATOM 4078 O O . LEU A 1 516 ? -31.973 3.106 0.962 1.00 94.31 516 LEU A O 1
ATOM 4082 N N . LEU A 1 517 ? -33.349 3.074 2.735 1.00 96.56 517 LEU A N 1
ATOM 4083 C CA . LEU A 1 517 ? -32.356 3.507 3.722 1.00 96.56 517 LEU A CA 1
ATOM 4084 C C . LEU A 1 517 ? -31.503 2.325 4.200 1.00 96.56 517 LEU A C 1
ATOM 4086 O O . LEU A 1 517 ? -31.993 1.194 4.282 1.00 96.56 517 LEU A O 1
ATOM 4090 N N . LEU A 1 518 ? -30.242 2.588 4.548 1.00 95.44 518 LEU A N 1
ATOM 4091 C CA . LEU A 1 518 ? -29.296 1.575 5.018 1.00 95.44 518 LEU A CA 1
ATOM 4092 C C . LEU A 1 518 ? -29.811 0.834 6.256 1.00 95.44 518 LEU A C 1
ATOM 4094 O O . LEU A 1 518 ? -29.770 -0.395 6.299 1.00 95.44 518 LEU A O 1
ATOM 4098 N N . SER A 1 519 ? -30.345 1.556 7.239 1.00 95.12 519 SER A N 1
ATOM 4099 C CA . SER A 1 519 ? -30.913 0.970 8.453 1.00 95.12 519 SER A CA 1
ATOM 4100 C C . SER A 1 519 ? -32.028 -0.026 8.148 1.00 95.12 519 SER A C 1
ATOM 4102 O O . SER A 1 519 ? -32.108 -1.093 8.761 1.00 95.12 519 SER A O 1
ATOM 4104 N N . LYS A 1 520 ? -32.876 0.298 7.164 1.00 94.12 520 LYS A N 1
ATOM 4105 C CA . LYS A 1 520 ? -33.971 -0.566 6.737 1.00 94.12 520 LYS A CA 1
ATOM 4106 C C . LYS A 1 520 ? -33.454 -1.787 5.984 1.00 94.12 520 LYS A C 1
ATOM 4108 O O . LYS A 1 520 ? -33.929 -2.887 6.243 1.00 94.12 520 LYS A O 1
ATOM 4113 N N . ALA A 1 521 ? -32.450 -1.616 5.128 1.00 92.62 521 ALA A N 1
ATOM 4114 C CA . ALA A 1 521 ? -31.811 -2.729 4.434 1.00 92.62 521 ALA A CA 1
ATOM 4115 C C . ALA A 1 521 ? -31.141 -3.711 5.414 1.00 92.62 521 ALA A C 1
ATOM 4117 O O . ALA A 1 521 ? -31.339 -4.917 5.293 1.00 92.62 521 ALA A O 1
ATOM 4118 N N . LEU A 1 522 ? -30.424 -3.203 6.426 1.00 91.00 522 LEU A N 1
ATOM 4119 C CA . LEU A 1 522 ? -29.845 -4.009 7.509 1.00 91.00 522 LEU A CA 1
ATOM 4120 C C . LEU A 1 522 ? -30.932 -4.747 8.298 1.00 91.00 522 LEU A C 1
ATOM 4122 O O . LEU A 1 522 ? -30.815 -5.945 8.546 1.00 91.00 522 LEU A O 1
ATOM 4126 N N . GLN A 1 523 ? -32.013 -4.050 8.659 1.00 88.94 523 GLN A N 1
ATOM 4127 C CA . GLN A 1 523 ? -33.146 -4.652 9.357 1.00 88.94 523 GLN A CA 1
ATOM 4128 C C . GLN A 1 523 ? -33.789 -5.774 8.535 1.00 88.94 523 GLN A C 1
ATOM 4130 O O . GLN A 1 523 ? -34.018 -6.861 9.060 1.00 88.94 523 GLN A O 1
ATOM 4135 N N . ASP A 1 524 ? -34.081 -5.538 7.258 1.00 86.94 524 ASP A N 1
ATOM 4136 C CA . ASP A 1 524 ? -34.734 -6.527 6.399 1.00 86.94 524 ASP A CA 1
ATOM 4137 C C . ASP A 1 524 ? -33.838 -7.750 6.166 1.00 86.94 524 ASP A C 1
ATOM 4139 O O . ASP A 1 524 ? -34.329 -8.879 6.215 1.00 86.94 524 ASP A O 1
ATOM 4143 N N . TYR A 1 525 ? -32.529 -7.537 6.012 1.00 86.25 525 TYR A N 1
ATOM 4144 C CA . TYR A 1 525 ? -31.548 -8.605 5.827 1.00 86.25 525 TYR A CA 1
ATOM 4145 C C . TYR A 1 525 ? -31.378 -9.473 7.084 1.00 86.25 525 TYR A C 1
ATOM 4147 O O . TYR A 1 525 ? -31.480 -10.700 7.028 1.00 86.25 525 TYR A O 1
ATOM 4155 N N . TYR A 1 526 ? -31.182 -8.854 8.252 1.00 80.81 526 TYR A N 1
ATOM 4156 C CA . TYR A 1 526 ? -30.886 -9.584 9.489 1.00 80.81 526 TYR A CA 1
ATOM 4157 C C . TYR A 1 526 ? -32.124 -10.052 10.265 1.00 80.81 526 TYR A C 1
ATOM 4159 O O . TYR A 1 526 ? -32.005 -10.938 11.109 1.00 80.81 526 TYR A O 1
ATOM 4167 N N . SER A 1 527 ? -33.321 -9.533 9.969 1.00 75.38 527 SER A N 1
ATOM 4168 C CA . SER A 1 527 ? -34.566 -9.947 10.645 1.00 75.38 527 SER A CA 1
ATOM 4169 C C . SER A 1 527 ? -34.995 -11.391 10.363 1.00 75.38 527 SER A C 1
ATOM 4171 O O . SER A 1 527 ? -35.729 -11.963 11.165 1.00 75.38 527 SER A O 1
ATOM 4173 N N . ASN A 1 528 ? -34.543 -11.990 9.255 1.00 58.31 528 ASN A N 1
ATOM 4174 C CA . ASN A 1 528 ? -34.974 -13.326 8.823 1.00 58.31 528 ASN A CA 1
ATOM 4175 C C . ASN A 1 528 ? -33.881 -14.399 8.876 1.00 58.31 528 ASN A C 1
ATOM 4177 O O . ASN A 1 528 ? -34.160 -15.532 8.493 1.00 58.31 528 ASN A O 1
ATOM 4181 N N . GLY A 1 529 ? -32.662 -14.059 9.313 1.00 58.88 529 GLY A N 1
ATOM 4182 C CA . GLY A 1 529 ? -31.525 -14.977 9.379 1.00 58.88 529 GLY A CA 1
ATOM 4183 C C . GLY A 1 529 ? -31.316 -15.752 8.070 1.00 58.88 529 GLY A C 1
ATOM 4184 O O . GLY A 1 529 ? -31.817 -16.864 7.902 1.00 58.88 529 GLY A O 1
ATOM 4185 N N . GLU A 1 530 ? -30.535 -15.233 7.126 1.00 58.53 530 GLU A N 1
ATOM 4186 C CA . GLU A 1 530 ? -30.455 -15.837 5.789 1.00 58.53 530 GLU A CA 1
ATOM 4187 C C . GLU A 1 530 ? -29.782 -17.223 5.772 1.00 58.53 530 GLU A C 1
ATOM 4189 O O . GLU A 1 530 ? -28.636 -17.400 6.170 1.00 58.53 530 GLU A O 1
ATOM 4194 N N . ASN A 1 531 ? -30.505 -18.268 5.343 1.00 56.50 531 ASN A N 1
ATOM 4195 C CA . ASN A 1 531 ? -29.990 -19.652 5.203 1.00 56.50 531 ASN A CA 1
ATOM 4196 C C . ASN A 1 531 ? -29.149 -19.847 3.936 1.00 56.50 531 ASN A C 1
ATOM 4198 O O . ASN A 1 531 ? -28.611 -20.929 3.709 1.00 56.50 531 ASN A O 1
ATOM 4202 N N . SER A 1 532 ? -29.056 -18.811 3.107 1.00 70.31 532 SER A N 1
ATOM 4203 C CA . SER A 1 532 ? -28.501 -18.899 1.768 1.00 70.31 532 SER A CA 1
ATOM 4204 C C . SER A 1 532 ? -27.513 -17.788 1.440 1.00 70.31 532 SER A C 1
ATOM 4206 O O . SER A 1 532 ? -27.159 -17.716 0.282 1.00 70.31 532 SER A O 1
ATOM 4208 N N . ARG A 1 533 ? -27.020 -16.964 2.383 1.00 81.81 533 ARG A N 1
ATOM 4209 C CA . ARG A 1 533 ? -26.212 -15.759 2.065 1.00 81.81 533 ARG A CA 1
ATOM 4210 C C . ARG A 1 533 ? -25.119 -15.966 1.012 1.00 81.81 533 ARG A C 1
ATOM 4212 O O . ARG A 1 533 ? -25.041 -15.202 0.056 1.00 81.81 533 ARG A O 1
ATOM 4219 N N . TYR A 1 534 ? -24.329 -17.036 1.143 1.00 82.75 534 TYR A N 1
ATOM 4220 C CA . TYR A 1 534 ? -23.257 -17.348 0.198 1.00 82.75 534 TYR A CA 1
ATOM 4221 C C . TYR A 1 534 ? -23.804 -17.915 -1.114 1.00 82.75 534 TYR A C 1
ATOM 4223 O O . TYR A 1 534 ? -23.340 -17.555 -2.190 1.00 82.75 534 TYR A O 1
ATOM 4231 N N . THR A 1 535 ? -24.844 -18.750 -1.049 1.00 82.31 535 THR A N 1
ATOM 4232 C CA . THR A 1 535 ? -25.572 -19.207 -2.239 1.00 82.31 535 THR A CA 1
ATOM 4233 C C . THR A 1 535 ? -26.162 -18.023 -3.008 1.00 82.31 535 THR A C 1
ATOM 4235 O O . THR A 1 535 ? -25.919 -17.913 -4.202 1.00 82.31 535 THR A O 1
ATOM 4238 N N . THR A 1 536 ? -26.850 -17.100 -2.331 1.00 82.94 536 THR A N 1
ATOM 4239 C CA . THR A 1 536 ? -27.397 -15.849 -2.868 1.00 82.94 536 THR A CA 1
ATOM 4240 C C . THR A 1 536 ? -26.290 -15.010 -3.501 1.00 82.94 536 THR A C 1
ATOM 4242 O O . THR A 1 536 ? -26.441 -14.544 -4.627 1.00 82.94 536 THR A O 1
ATOM 4245 N N . PHE A 1 537 ? -25.149 -14.871 -2.822 1.00 86.75 537 PHE A N 1
ATOM 4246 C CA . PHE A 1 537 ? -23.984 -14.160 -3.339 1.00 86.75 537 PHE A CA 1
ATOM 4247 C C . PHE A 1 537 ? -23.472 -14.783 -4.644 1.00 86.75 537 PHE A C 1
ATOM 4249 O O . PHE A 1 537 ? -23.361 -14.088 -5.652 1.00 86.75 537 PHE A O 1
ATOM 4256 N N . VAL A 1 538 ? -23.235 -16.097 -4.674 1.00 84.06 538 VAL A N 1
ATOM 4257 C CA . VAL A 1 538 ? -22.795 -16.825 -5.878 1.00 84.06 538 VAL A CA 1
ATOM 4258 C C . VAL A 1 538 ? -23.835 -16.720 -7.001 1.00 84.06 538 VAL A C 1
ATOM 4260 O O . VAL A 1 538 ? -23.494 -16.487 -8.164 1.00 84.06 538 VAL A O 1
ATOM 4263 N N . GLU A 1 539 ? -25.117 -16.866 -6.674 1.00 83.00 539 GLU A N 1
ATOM 4264 C CA . GLU A 1 539 ? -26.229 -16.736 -7.617 1.00 83.00 539 GLU A CA 1
ATOM 4265 C C . GLU A 1 539 ? -26.354 -15.313 -8.173 1.00 83.00 539 GLU A C 1
ATOM 4267 O O . GLU A 1 539 ? -26.686 -15.161 -9.349 1.00 83.00 539 GLU A O 1
ATOM 4272 N N . SER A 1 540 ? -26.001 -14.279 -7.398 1.00 81.44 540 SER A N 1
ATOM 4273 C CA . SER A 1 540 ? -25.973 -12.884 -7.865 1.00 81.44 540 SER A CA 1
ATOM 4274 C C . SER A 1 540 ? -24.982 -12.665 -9.016 1.00 81.44 540 SER A C 1
ATOM 4276 O O . SER A 1 540 ? -25.188 -11.789 -9.856 1.00 81.44 540 SER A O 1
ATOM 4278 N N . TYR A 1 541 ? -23.951 -13.513 -9.113 1.00 80.44 541 TYR A N 1
ATOM 4279 C CA . TYR A 1 541 ? -23.002 -13.549 -10.229 1.00 80.44 541 TYR A CA 1
ATOM 4280 C C . TYR A 1 541 ? -23.397 -14.542 -11.332 1.00 80.44 541 TYR A C 1
ATOM 4282 O O . TYR A 1 541 ? -22.692 -14.687 -12.329 1.00 80.44 541 TYR A O 1
ATOM 4290 N N . GLY A 1 542 ? -24.544 -15.211 -11.211 1.00 84.12 542 GLY A N 1
ATOM 4291 C CA . GLY A 1 542 ? -25.012 -16.211 -12.168 1.00 84.12 542 GLY A CA 1
ATOM 4292 C C . GLY A 1 542 ? -24.362 -17.584 -11.988 1.00 84.12 542 GLY A C 1
ATOM 4293 O O . GLY A 1 542 ? -24.276 -18.339 -12.957 1.00 84.12 542 GLY A O 1
ATOM 4294 N N . GLY A 1 543 ? -23.905 -17.903 -10.775 1.00 85.88 543 GLY A N 1
ATOM 4295 C CA . GLY A 1 543 ? -23.347 -19.205 -10.419 1.00 85.88 543 GLY A CA 1
ATOM 4296 C C . GLY A 1 543 ? -21.822 -19.221 -10.300 1.00 85.88 543 GLY A C 1
ATOM 4297 O O . GLY A 1 543 ? -21.127 -18.267 -10.656 1.00 85.88 543 GLY A O 1
ATOM 4298 N N . ILE A 1 544 ? -21.304 -20.350 -9.810 1.00 82.75 544 ILE A N 1
ATOM 4299 C CA . ILE A 1 544 ? -19.892 -20.520 -9.437 1.00 82.75 544 ILE A CA 1
ATOM 4300 C C . ILE A 1 544 ? -18.935 -20.310 -10.622 1.00 82.75 544 ILE A C 1
ATOM 4302 O O . ILE A 1 544 ? -17.903 -19.667 -10.471 1.00 82.75 544 ILE A O 1
ATOM 4306 N N . ASP A 1 545 ? -19.328 -20.740 -11.825 1.00 83.44 545 ASP A N 1
ATOM 4307 C CA . ASP A 1 545 ? -18.530 -20.583 -13.047 1.00 83.44 545 ASP A CA 1
ATOM 4308 C C . ASP A 1 545 ? -18.349 -19.116 -13.455 1.00 83.44 545 ASP A C 1
ATOM 4310 O O . ASP A 1 545 ? -17.341 -18.744 -14.054 1.00 83.44 545 ASP A O 1
ATOM 4314 N N . ASN A 1 546 ? -19.347 -18.271 -13.193 1.00 82.06 546 ASN A N 1
ATOM 4315 C CA . ASN A 1 546 ? -19.254 -16.849 -13.504 1.00 82.06 546 ASN A CA 1
ATOM 4316 C C . ASN A 1 546 ? -18.545 -16.088 -12.389 1.00 82.06 546 ASN A C 1
ATOM 4318 O O . ASN A 1 546 ? -17.754 -15.203 -12.701 1.00 82.06 546 ASN A O 1
ATOM 4322 N N . LEU A 1 547 ? -18.753 -16.472 -11.125 1.00 79.75 547 LEU A N 1
ATOM 4323 C CA . LEU A 1 547 ? -17.960 -15.955 -10.013 1.00 79.75 547 LEU A CA 1
ATOM 4324 C C . LEU A 1 547 ? -16.463 -16.209 -10.251 1.00 79.75 547 LEU A C 1
ATOM 4326 O O . LEU A 1 547 ? -15.674 -15.274 -10.155 1.00 79.75 547 LEU A O 1
ATOM 4330 N N . GLN A 1 548 ? -16.093 -17.423 -10.676 1.00 78.12 548 GLN A N 1
ATOM 4331 C CA . GLN A 1 548 ? -14.721 -17.775 -11.054 1.00 78.12 548 GLN A CA 1
ATOM 4332 C C . GLN A 1 548 ? -14.154 -16.815 -12.106 1.00 78.12 548 GLN A C 1
ATOM 4334 O O . GLN A 1 548 ? -13.074 -16.268 -11.923 1.00 78.12 548 GLN A O 1
ATOM 4339 N N . LYS A 1 549 ? -14.903 -16.539 -13.182 1.00 76.25 549 LYS A N 1
ATOM 4340 C CA . LYS A 1 549 ? -14.456 -15.611 -14.238 1.00 76.25 549 LYS A CA 1
ATOM 4341 C C . LYS A 1 549 ? -14.252 -14.188 -13.729 1.00 76.25 549 LYS A C 1
ATOM 4343 O O . LYS A 1 549 ? -13.345 -13.514 -14.209 1.00 76.25 549 LYS A O 1
ATOM 4348 N N . VAL A 1 550 ? -15.103 -13.720 -12.814 1.00 73.56 550 VAL A N 1
ATOM 4349 C CA . VAL A 1 550 ? -14.959 -12.386 -12.217 1.00 73.56 550 VAL A CA 1
ATOM 4350 C C . VAL A 1 550 ? -13.689 -12.337 -11.368 1.00 73.56 550 VAL A C 1
ATOM 4352 O O . VAL A 1 550 ? -12.868 -11.450 -11.575 1.00 73.56 550 VAL A O 1
ATOM 4355 N N . VAL A 1 551 ? -13.474 -13.329 -10.500 1.00 71.19 551 VAL A N 1
ATOM 4356 C CA . VAL A 1 551 ? -12.266 -13.444 -9.660 1.00 71.19 551 VAL A CA 1
ATOM 4357 C C . VAL A 1 551 ? -10.993 -13.571 -10.511 1.00 71.19 551 VAL A C 1
ATOM 4359 O O . VAL A 1 551 ? -9.986 -12.911 -10.246 1.00 71.19 551 VAL A O 1
ATOM 4362 N N . ASP A 1 552 ? -11.032 -14.365 -11.583 1.00 67.94 552 ASP A N 1
ATOM 4363 C CA . ASP A 1 552 ? -9.913 -14.514 -12.519 1.00 67.94 552 ASP A CA 1
ATOM 4364 C C . ASP A 1 552 ? -9.618 -13.221 -13.284 1.00 67.94 552 ASP A C 1
ATOM 4366 O O . ASP A 1 552 ? -8.453 -12.865 -13.465 1.00 67.94 552 ASP A O 1
ATOM 4370 N N . GLY A 1 553 ? -10.657 -12.507 -13.731 1.00 61.12 553 GLY A N 1
ATOM 4371 C CA . GLY A 1 553 ? -10.523 -11.227 -14.429 1.00 61.12 553 GLY A CA 1
ATOM 4372 C C . GLY A 1 553 ? -9.802 -10.187 -13.574 1.00 61.12 553 GLY A C 1
ATOM 4373 O O . GLY A 1 553 ? -8.809 -9.608 -14.019 1.00 61.12 553 GLY A O 1
ATOM 4374 N N . VAL A 1 554 ? -10.228 -10.061 -12.316 1.00 57.00 554 VAL A N 1
ATOM 4375 C CA . VAL A 1 554 ? -9.588 -9.219 -11.290 1.00 57.00 554 VAL A CA 1
ATOM 4376 C C . VAL A 1 554 ? -8.115 -9.581 -11.098 1.00 57.00 554 VAL A C 1
ATOM 4378 O O . VAL A 1 554 ? -7.222 -8.737 -11.056 1.00 57.00 554 VAL A O 1
ATOM 4381 N N . THR A 1 555 ? -7.826 -10.879 -11.075 1.00 50.41 555 THR A N 1
ATOM 4382 C CA . THR A 1 555 ? -6.474 -11.409 -10.874 1.00 50.41 555 THR A CA 1
ATOM 4383 C C . THR A 1 555 ? -5.526 -11.152 -12.058 1.00 50.41 555 THR A C 1
ATOM 4385 O O . THR A 1 555 ? -4.299 -11.153 -11.893 1.00 50.41 555 THR A O 1
ATOM 4388 N N . ILE A 1 556 ? -6.053 -10.991 -13.276 1.00 45.53 556 ILE A N 1
ATOM 4389 C CA . ILE A 1 556 ? -5.268 -10.822 -14.512 1.00 45.53 556 ILE A CA 1
ATOM 4390 C C . ILE A 1 556 ? -4.971 -9.339 -14.802 1.00 45.53 556 ILE A C 1
ATOM 4392 O O . ILE A 1 556 ? -3.900 -9.036 -15.342 1.00 45.53 556 ILE A O 1
ATOM 4396 N N . ASN A 1 557 ? -5.865 -8.421 -14.417 1.00 43.97 557 ASN A N 1
ATOM 4397 C CA . ASN A 1 557 ? -5.744 -6.977 -14.675 1.00 43.97 557 ASN A CA 1
ATOM 4398 C C . ASN A 1 557 ? -4.907 -6.200 -13.643 1.00 43.97 557 ASN A C 1
ATOM 4400 O O . ASN A 1 557 ? -4.549 -5.046 -13.877 1.00 43.97 557 ASN A O 1
ATOM 4404 N N . ALA A 1 558 ? -4.450 -6.881 -12.596 1.00 46.00 558 ALA A N 1
ATOM 4405 C CA . ALA A 1 558 ? -3.507 -6.443 -11.571 1.00 46.00 558 ALA A CA 1
ATOM 4406 C C . ALA A 1 558 ? -2.065 -6.117 -12.059 1.00 46.00 558 ALA A C 1
ATOM 4408 O O . ALA A 1 558 ? -1.072 -6.595 -11.508 1.00 46.00 558 ALA A O 1
ATOM 4409 N N . ARG A 1 559 ? -1.916 -5.318 -13.122 1.00 34.47 559 ARG A N 1
ATOM 4410 C CA . ARG A 1 559 ? -0.629 -4.944 -13.747 1.00 34.47 559 ARG A CA 1
ATOM 4411 C C . ARG A 1 559 ? 0.086 -3.753 -13.091 1.00 34.47 559 ARG A C 1
ATOM 4413 O O . ARG A 1 559 ? 1.144 -3.356 -13.581 1.00 34.47 559 ARG A O 1
ATOM 4420 N N . ASP A 1 560 ? -0.445 -3.197 -12.005 1.00 37.72 560 ASP A N 1
ATOM 4421 C CA . ASP A 1 560 ? 0.207 -2.127 -11.243 1.00 37.72 560 ASP A CA 1
ATOM 4422 C C . ASP A 1 560 ? 1.280 -2.711 -10.289 1.00 37.72 560 ASP A C 1
ATOM 4424 O O . ASP A 1 560 ? 1.044 -3.757 -9.672 1.00 37.72 560 ASP A O 1
ATOM 4428 N N . PRO A 1 561 ? 2.472 -2.087 -10.154 1.00 32.72 561 PRO A N 1
ATOM 4429 C CA . PRO A 1 561 ? 3.503 -2.484 -9.192 1.00 32.72 561 PRO A CA 1
ATOM 4430 C C . PRO A 1 561 ? 2.986 -2.773 -7.776 1.00 32.72 561 PRO A C 1
ATOM 4432 O O . PRO A 1 561 ? 3.508 -3.668 -7.118 1.00 32.72 561 PRO A O 1
ATOM 4435 N N . LEU A 1 562 ? 1.944 -2.068 -7.324 1.00 35.91 562 LEU A N 1
ATOM 4436 C CA . LEU A 1 562 ? 1.353 -2.250 -5.996 1.00 35.91 562 LEU A CA 1
ATOM 4437 C C . LEU A 1 562 ? 0.530 -3.546 -5.865 1.00 35.91 562 LEU A C 1
ATOM 4439 O O . LEU A 1 562 ? 0.431 -4.109 -4.774 1.00 35.91 562 LEU A O 1
ATOM 4443 N N . THR A 1 563 ? -0.050 -4.015 -6.972 1.00 42.97 563 THR A N 1
ATOM 4444 C CA . THR A 1 563 ? -0.863 -5.238 -7.054 1.00 42.97 563 THR A CA 1
ATOM 4445 C C . THR A 1 563 ? 0.005 -6.476 -7.279 1.00 42.97 563 THR A C 1
ATOM 4447 O O . THR A 1 563 ? -0.361 -7.580 -6.873 1.00 42.97 563 THR A O 1
ATOM 4450 N N . LYS A 1 564 ? 1.211 -6.290 -7.834 1.00 38.09 564 LYS A N 1
ATOM 4451 C CA . LYS A 1 564 ? 2.234 -7.337 -7.916 1.00 38.09 564 LYS A CA 1
ATOM 4452 C C . LYS A 1 564 ? 2.580 -7.900 -6.535 1.00 38.09 564 LYS A C 1
ATOM 4454 O O . LYS A 1 564 ? 2.701 -9.107 -6.428 1.00 38.09 564 LYS A O 1
ATOM 4459 N N . ASP A 1 565 ? 2.686 -7.095 -5.482 1.00 39.25 565 ASP A N 1
ATOM 4460 C CA . ASP A 1 565 ? 3.130 -7.599 -4.169 1.00 39.25 565 ASP A CA 1
ATOM 4461 C C . ASP A 1 565 ? 2.051 -8.394 -3.411 1.00 39.25 565 ASP A C 1
ATOM 4463 O O . ASP A 1 565 ? 2.371 -9.395 -2.773 1.00 39.25 565 ASP A O 1
ATOM 4467 N N . ILE A 1 566 ? 0.772 -8.015 -3.542 1.00 42.00 566 ILE A N 1
ATOM 4468 C CA . ILE A 1 566 ? -0.363 -8.757 -2.953 1.00 42.00 566 ILE A CA 1
ATOM 4469 C C . ILE A 1 566 ? -0.527 -10.122 -3.644 1.00 42.00 566 ILE A C 1
ATOM 4471 O O . ILE A 1 566 ? -0.795 -11.133 -2.996 1.00 42.00 566 ILE A O 1
ATOM 4475 N N . LEU A 1 567 ? -0.308 -10.168 -4.962 1.00 42.38 567 LEU A N 1
ATOM 4476 C CA . LEU A 1 567 ? -0.494 -11.377 -5.763 1.00 42.38 567 LEU A CA 1
ATOM 4477 C C . LEU A 1 567 ? 0.758 -12.264 -5.849 1.00 42.38 567 LEU A C 1
ATOM 4479 O O . LEU A 1 567 ? 0.634 -13.486 -5.902 1.00 42.38 567 LEU A O 1
ATOM 4483 N N . ASN A 1 568 ? 1.970 -11.705 -5.841 1.00 43.69 568 ASN A N 1
ATOM 4484 C CA . ASN A 1 568 ? 3.206 -12.481 -6.020 1.00 43.69 568 ASN A CA 1
ATOM 4485 C C . ASN A 1 568 ? 3.572 -13.334 -4.797 1.00 43.69 568 ASN A C 1
ATOM 4487 O O . ASN A 1 568 ? 4.277 -14.326 -4.963 1.00 43.69 568 ASN A O 1
ATOM 4491 N N . GLY A 1 569 ? 3.095 -12.995 -3.593 1.00 49.81 569 GLY A N 1
ATOM 4492 C CA . GLY A 1 569 ? 3.286 -13.838 -2.406 1.00 49.81 569 GLY A CA 1
ATOM 4493 C C . GLY A 1 569 ? 2.416 -15.102 -2.389 1.00 49.81 569 GLY A C 1
ATOM 4494 O O . GLY A 1 569 ? 2.719 -16.046 -1.661 1.00 49.81 569 GLY A O 1
ATOM 4495 N N . ASN A 1 570 ? 1.341 -15.134 -3.189 1.00 49.72 570 ASN A N 1
ATOM 4496 C CA . ASN A 1 570 ? 0.246 -16.095 -3.022 1.00 49.72 570 ASN A CA 1
ATOM 4497 C C . ASN A 1 570 ? -0.219 -16.788 -4.315 1.00 49.72 570 ASN A C 1
ATOM 4499 O O . ASN A 1 570 ? -1.035 -17.704 -4.245 1.00 49.72 570 ASN A O 1
ATOM 4503 N N . LYS A 1 571 ? 0.284 -16.400 -5.494 1.00 46.81 571 LYS A N 1
ATOM 4504 C CA . LYS A 1 571 ? -0.145 -16.974 -6.779 1.00 46.81 571 LYS A CA 1
ATOM 4505 C C . LYS A 1 571 ? 0.632 -18.244 -7.141 1.00 46.81 571 LYS A C 1
ATOM 4507 O O . LYS A 1 571 ? 1.819 -18.186 -7.453 1.00 46.81 571 LYS A O 1
ATOM 4512 N N . ILE A 1 572 ? -0.081 -19.369 -7.236 1.00 50.69 572 ILE A N 1
ATOM 4513 C CA . ILE A 1 572 ? 0.294 -20.525 -8.066 1.00 50.69 572 ILE A CA 1
ATOM 4514 C C . ILE A 1 572 ? -0.731 -20.589 -9.213 1.00 50.69 572 ILE A C 1
ATOM 4516 O O . ILE A 1 572 ? -1.915 -20.326 -9.041 1.00 50.69 572 ILE A O 1
ATOM 4520 N N . SER A 1 573 ? -0.257 -20.777 -10.440 1.00 54.22 573 SER A N 1
ATOM 4521 C CA . SER A 1 573 ? -0.732 -20.089 -11.652 1.00 54.22 573 SER A CA 1
ATOM 4522 C C . SER A 1 573 ? -2.093 -20.470 -12.284 1.00 54.22 573 SER A C 1
ATOM 4524 O O . SER A 1 573 ? -2.279 -20.178 -13.463 1.00 54.22 573 SER A O 1
ATOM 4526 N N . SER A 1 574 ? -3.060 -21.047 -11.563 1.00 60.72 574 SER A N 1
ATOM 4527 C CA . SER A 1 574 ? -4.466 -21.164 -12.018 1.00 60.72 574 SER A CA 1
ATOM 4528 C C . SER A 1 574 ? -5.365 -21.748 -10.925 1.00 60.72 574 SER A C 1
ATOM 4530 O O . SER A 1 574 ? -5.035 -22.797 -10.376 1.00 60.72 574 SER A O 1
ATOM 4532 N N . ILE A 1 575 ? -6.507 -21.115 -10.654 1.00 72.50 575 ILE A N 1
ATOM 4533 C CA . ILE A 1 575 ? -7.546 -21.617 -9.743 1.00 72.50 575 ILE A CA 1
ATOM 4534 C C . ILE A 1 575 ? -8.321 -22.742 -10.444 1.00 72.50 575 ILE A C 1
ATOM 4536 O O . ILE A 1 575 ? -8.763 -22.560 -11.579 1.00 72.50 575 ILE A O 1
ATOM 4540 N N . SER A 1 576 ? -8.476 -23.910 -9.810 1.00 79.50 576 SER A N 1
ATOM 4541 C CA . SER A 1 576 ? -9.305 -24.991 -10.362 1.00 79.50 576 SER A CA 1
ATOM 4542 C C . SER A 1 576 ? -10.775 -24.817 -9.964 1.00 79.50 576 SER A C 1
ATOM 4544 O O . SER A 1 576 ? -11.088 -24.354 -8.866 1.00 79.50 576 SER A O 1
ATOM 4546 N N . ASN A 1 577 ? -11.698 -25.266 -10.822 1.00 83.81 577 ASN A N 1
ATOM 4547 C CA . ASN A 1 577 ? -13.122 -25.317 -10.467 1.00 83.81 577 ASN A CA 1
ATOM 4548 C C . ASN A 1 577 ? -13.360 -26.162 -9.206 1.00 83.81 577 ASN A C 1
ATOM 4550 O O . ASN A 1 577 ? -14.241 -25.842 -8.414 1.00 83.81 577 ASN A O 1
ATOM 4554 N N . ASN A 1 578 ? -12.549 -27.202 -8.989 1.00 87.94 578 ASN A N 1
ATOM 4555 C CA . ASN A 1 578 ? -12.656 -28.066 -7.818 1.00 87.94 578 ASN A CA 1
ATOM 4556 C C . ASN A 1 578 ? -12.246 -27.342 -6.526 1.00 87.94 578 ASN A C 1
ATOM 4558 O O . ASN A 1 578 ? -12.862 -27.578 -5.492 1.00 87.94 578 ASN A O 1
ATOM 4562 N N . GLN A 1 579 ? -11.256 -26.444 -6.571 1.00 86.81 579 GLN A N 1
ATOM 4563 C CA . GLN A 1 579 ? -10.855 -25.610 -5.431 1.00 86.81 579 GLN A CA 1
ATOM 4564 C C . GLN A 1 579 ? -11.943 -24.601 -5.059 1.00 86.81 579 GLN A C 1
ATOM 4566 O O . GLN A 1 579 ? -12.292 -24.475 -3.885 1.00 86.81 579 GLN A O 1
ATOM 4571 N N . LEU A 1 580 ? -12.518 -23.918 -6.054 1.00 85.81 580 LEU A N 1
ATOM 4572 C CA . LEU A 1 580 ? -13.606 -22.972 -5.810 1.00 85.81 580 LEU A CA 1
ATOM 4573 C C . LEU A 1 580 ? -14.873 -23.692 -5.316 1.00 85.81 580 LEU A C 1
ATOM 4575 O O . LEU A 1 580 ? -15.532 -23.237 -4.381 1.00 85.81 580 LEU A O 1
ATOM 4579 N N . GLU A 1 581 ? -15.197 -24.852 -5.895 1.00 87.44 581 GLU A N 1
ATOM 4580 C CA . GLU A 1 581 ? -16.317 -25.678 -5.444 1.00 87.44 581 GLU A CA 1
ATOM 4581 C C . GLU A 1 581 ? -16.102 -26.211 -4.020 1.00 87.44 581 GLU A C 1
ATOM 4583 O O . GLU A 1 581 ? -17.037 -26.204 -3.215 1.00 87.44 581 GLU A O 1
ATOM 4588 N N . ALA A 1 582 ? -14.880 -26.624 -3.682 1.00 90.12 582 ALA A N 1
ATOM 4589 C CA . ALA A 1 582 ? -14.522 -27.059 -2.339 1.00 90.12 582 ALA A CA 1
ATOM 4590 C C . ALA A 1 582 ? -14.683 -25.941 -1.301 1.00 90.12 582 ALA A C 1
ATOM 4592 O O . ALA A 1 582 ? -15.268 -26.185 -0.247 1.00 90.12 582 ALA A O 1
ATOM 4593 N N . LEU A 1 583 ? -14.239 -24.715 -1.604 1.00 87.44 583 LEU A N 1
ATOM 4594 C CA . LEU A 1 583 ? -14.446 -23.551 -0.733 1.00 87.44 583 LEU A CA 1
ATOM 4595 C C . LEU A 1 583 ? -15.927 -23.232 -0.546 1.00 87.44 583 LEU A C 1
ATOM 4597 O O . LEU A 1 583 ? -16.368 -23.053 0.585 1.00 87.44 583 LEU A O 1
ATOM 4601 N N . ASN A 1 584 ? -16.711 -23.237 -1.627 1.00 86.94 584 ASN A N 1
ATOM 4602 C CA . ASN A 1 584 ? -18.157 -23.038 -1.558 1.00 86.94 584 ASN A CA 1
ATOM 4603 C C . ASN A 1 584 ? -18.823 -24.072 -0.631 1.00 86.94 584 ASN A C 1
ATOM 4605 O O . ASN A 1 584 ? -19.566 -23.718 0.284 1.00 86.94 584 ASN A O 1
ATOM 4609 N N . ARG A 1 585 ? -18.513 -25.363 -0.815 1.00 88.31 585 ARG A N 1
ATOM 4610 C CA . ARG A 1 585 ? -19.049 -26.447 0.026 1.00 88.31 585 ARG A CA 1
ATOM 4611 C C . ARG A 1 585 ? -18.613 -26.305 1.479 1.00 88.31 585 ARG A C 1
ATOM 4613 O O . ARG A 1 585 ? -19.457 -26.368 2.370 1.00 88.31 585 ARG A O 1
ATOM 4620 N N . ALA A 1 586 ? -17.323 -26.091 1.714 1.00 88.62 586 ALA A N 1
ATOM 4621 C CA . ALA A 1 586 ? -16.758 -25.943 3.047 1.00 88.62 586 ALA A CA 1
ATOM 4622 C C . ALA A 1 586 ? -17.346 -24.743 3.792 1.00 88.62 586 ALA A C 1
ATOM 4624 O O . ALA A 1 586 ? -17.687 -24.871 4.965 1.00 88.62 586 ALA A O 1
ATOM 4625 N N . PHE A 1 587 ? -17.531 -23.610 3.115 1.00 85.50 587 PHE A N 1
ATOM 4626 C CA . PHE A 1 587 ? -18.098 -22.413 3.720 1.00 85.50 587 PHE A CA 1
ATOM 4627 C C . PHE A 1 587 ? -19.593 -22.555 3.995 1.00 85.50 587 PHE A C 1
ATOM 4629 O O . PHE A 1 587 ? -20.036 -22.267 5.103 1.00 85.50 587 PHE A O 1
ATOM 4636 N N . ILE A 1 588 ? -20.375 -23.100 3.056 1.00 82.69 588 ILE A N 1
ATOM 4637 C CA . ILE A 1 588 ? -21.784 -23.439 3.315 1.00 82.69 588 ILE A CA 1
ATOM 4638 C C . ILE A 1 588 ? -21.898 -24.377 4.521 1.00 82.69 588 ILE A C 1
ATOM 4640 O O . ILE A 1 588 ? -22.786 -24.211 5.355 1.00 82.69 588 ILE A O 1
ATOM 4644 N N . GLU A 1 589 ? -21.022 -25.376 4.623 1.00 81.00 589 GLU A N 1
ATOM 4645 C CA . GLU A 1 589 ? -20.992 -26.277 5.773 1.00 81.00 589 GLU A CA 1
ATOM 4646 C C . GLU A 1 589 ? -20.556 -25.586 7.067 1.00 81.00 589 GLU A C 1
ATOM 4648 O O . GLU A 1 589 ? -21.147 -25.857 8.108 1.00 81.00 589 GLU A O 1
ATOM 4653 N N . TYR A 1 590 ? -19.587 -24.671 7.022 1.00 81.56 590 TYR A N 1
ATOM 4654 C CA . TYR A 1 590 ? -19.214 -23.839 8.165 1.00 81.56 590 TYR A CA 1
ATOM 4655 C C . TYR A 1 590 ? -20.427 -23.062 8.689 1.00 81.56 590 TYR A C 1
ATOM 4657 O O . TYR A 1 590 ? -20.749 -23.171 9.870 1.00 81.56 590 TYR A O 1
ATOM 4665 N N . LEU A 1 591 ? -21.178 -22.389 7.811 1.00 76.62 591 LEU A N 1
ATOM 4666 C CA . LEU A 1 591 ? -22.395 -21.664 8.197 1.00 76.62 591 LEU A CA 1
ATOM 4667 C C . LEU A 1 591 ? -23.470 -22.597 8.757 1.00 76.62 591 LEU A C 1
ATOM 4669 O O . LEU A 1 591 ? -24.123 -22.271 9.747 1.00 76.62 591 LEU A O 1
ATOM 4673 N N . LYS A 1 592 ? -23.635 -23.787 8.169 1.00 76.50 592 LYS A N 1
ATOM 4674 C CA . LYS A 1 592 ? -24.534 -24.824 8.701 1.00 76.50 592 LYS A CA 1
ATOM 4675 C C . LYS A 1 592 ? -24.110 -25.304 10.091 1.00 76.50 592 LYS A C 1
ATOM 4677 O O . LYS A 1 592 ? -24.955 -25.554 10.937 1.00 76.50 592 LYS A O 1
ATOM 4682 N N . ASN A 1 593 ? -22.814 -25.427 10.348 1.00 73.56 593 ASN A N 1
ATOM 4683 C CA . ASN A 1 593 ? -22.313 -25.878 11.644 1.00 73.56 593 ASN A CA 1
ATOM 4684 C C . ASN A 1 593 ? -22.434 -24.797 12.721 1.00 73.56 593 ASN A C 1
ATOM 4686 O O . ASN A 1 593 ? -22.788 -25.129 13.848 1.00 73.56 593 ASN A O 1
ATOM 4690 N N . GLN A 1 594 ? -22.230 -23.522 12.378 1.00 67.44 594 GLN A N 1
ATOM 4691 C CA . GLN A 1 594 ? -22.511 -22.403 13.288 1.00 67.44 594 GLN A CA 1
ATOM 4692 C C . GLN A 1 594 ? -24.011 -22.268 13.614 1.00 67.44 594 GLN A C 1
ATOM 4694 O O . GLN A 1 594 ? -24.377 -21.691 14.630 1.00 67.44 594 GLN A O 1
ATOM 4699 N N . THR A 1 595 ? -24.886 -22.839 12.780 1.00 60.72 595 THR A N 1
ATOM 4700 C CA . THR A 1 595 ? -26.349 -22.790 12.945 1.00 60.72 595 THR A CA 1
ATOM 4701 C C . THR A 1 595 ? -26.952 -24.040 13.593 1.00 60.72 595 THR A C 1
ATOM 4703 O O . THR A 1 595 ? -28.125 -24.025 13.943 1.00 60.72 595 THR A O 1
ATOM 4706 N N . LEU A 1 596 ? -26.188 -25.117 13.823 1.00 52.09 596 LEU A N 1
ATOM 4707 C CA . LEU A 1 596 ? -26.704 -26.382 14.384 1.00 52.09 596 LEU A CA 1
ATOM 4708 C C . LEU A 1 596 ? -26.967 -26.361 15.910 1.00 52.09 596 LEU A C 1
ATOM 4710 O O . LEU A 1 596 ? -27.145 -27.418 16.514 1.00 52.09 596 LEU A O 1
ATOM 4714 N N . ASN A 1 597 ? -27.052 -25.173 16.516 1.00 40.53 597 ASN A N 1
ATOM 4715 C CA . ASN A 1 597 ? -27.599 -24.955 17.862 1.00 40.53 597 ASN A CA 1
ATOM 4716 C C . ASN A 1 597 ? -29.041 -24.389 17.837 1.00 40.53 597 ASN A C 1
ATOM 4718 O O . ASN A 1 597 ? -29.441 -23.718 18.788 1.00 40.53 597 ASN A O 1
ATOM 4722 N N . GLU A 1 598 ? -29.823 -24.673 16.788 1.00 35.62 598 GLU A N 1
ATOM 4723 C CA . GLU A 1 598 ? -31.289 -24.483 16.763 1.00 35.62 598 GLU A CA 1
ATOM 4724 C C . GLU A 1 598 ? -32.064 -25.808 16.781 1.00 35.62 598 GLU A C 1
ATOM 4726 O O . GLU A 1 598 ? -31.849 -26.657 15.880 1.00 35.62 598 GLU A O 1
#

Foldseek 3Di:
DEDQPWDWDWDADPNDIFIFIAGPVRHTDAQWDHYPNFIWGAHPVGTTDELDADPQAGAHNVRTTDQDFAKGWDADPVRDIWIFTQDGRRGTDAAWDDDPNAIAHQHDPSNTTDEQDWDDAPDPPWDTFGQHRVRAGQATFAWHATPVVRFIWTDDGRHTDAAWDADPVRFIFHAHPVRTTDAAWDCDPNFIWHQHPVRTTDEQDWDDPPPAIWGAYRVRGTDAQADDPQWGQHRVPRGTDDDAQWDQGPNWIFGADPVRGTDAAWDADPQWIWHAHCDDDPQDYGRTTDEQDADPNFGQHNVRTDNPDDPDDDDDDDDDDDDDPDLADELVNLLVLLVVQLVLQCVVVVDLQQLSSLLLSLLLLLVVVPPDPLVPQRPDRPVVSNVSCCVPPVVSSQCSDCPHSQQWYQQPFLRDIARQSLLSSLLRLLQPDDDDPDDPDDPSLQRRQQLLLLLQLLLVLVVVCVVVVNDLALVVSLVVSLCVQVDPPTPHHVRSNVSNLLSNLLSVVCNVDSSDHPSNSSCVSRVVRDLQSLVSSQVVLVHLVSVQVSSVVSLVPLPDPVSCVSDVVRDDDDRDSSNSSSNSNSSSVSSVVSNVVD

pLDDT: mean 77.51, std 16.79, range [25.31, 98.12]

Organism: Clostridium beijerinckii (strain ATCC 51743 / NCIMB 8052) (NCBI:txid290402)

Radius of gyration: 34.71 Å; chains: 1; bounding box: 84×70×100 Å